Protein 2QBU (pdb70)

Solvent-accessible surface area: 20421 Å² total; per-residue (Å²): 224,106,6,71,0,10,0,0,1,0,0,6,12,44,53,64,4,1,1,52,73,0,12,93,24,0,134,82,6,36,0,0,1,1,25,52,17,88,93,55,227,71,14,59,9,5,48,14,0,70,91,17,21,108,126,27,250,107,62,37,101,73,17,52,24,66,21,37,151,42,151,129,177,107,78,37,87,68,57,17,59,66,4,1,160,57,0,11,53,27,0,107,115,38,91,44,0,0,4,4,9,54,3,2,0,1,11,35,13,50,0,0,73,0,5,92,56,0,84,127,65,66,22,165,21,72,5,0,2,3,0,4,31,0,1,0,3,0,5,48,24,21,49,10,4,0,6,43,87,45,3,0,1,0,0,3,91,11,22,88,49,0,78,115,3,5,188,14,0,29,0,0,0,0,17,74,4,32,158,41,10,155,99,0,68,132,21,0,108,92,12,132,69,60,69,64,16,4,6,1,9,34,8,24,47,164,92,61,82,64,93,187,26,29,26,103,66,30,41,156,39,6,10,1,8,1,57,44,230,115,0,71,0,15,0,0,1,0,1,5,11,41,51,78,3,1,1,51,62,0,6,73,23,0,123,83,6,46,0,0,0,1,25,51,14,64,114,59,228,79,16,62,8,12,56,18,0,91,92,12,23,107,108,33,252,107,58,30,122,75,14,55,13,55,27,35,175,120,31,81,208,99,84,73,94,60,58,12,50,50,0,3,144,65,0,2,51,20,0,114,113,37,97,52,0,0,4,6,6,57,4,2,0,1,11,30,17,53,0,3,72,0,11,112,56,0,83,129,89,59,16,138,21,76,4,0,1,3,0,4,29,0,0,3,2,0,7,56,27,28,62,13,5,0,22,47,76,39,4,0,0,0,0,5,114,14,35,91,57,0,95,134,3,5,166,8,0,33,0,0,0,0,19,36,4,52,169,14,9,175,136,0,50,100,26,0,95,94,14,135,72,59,64,74,15,10,0,1,2,34,9,31,51,166,88,55,60,70,75,212,21,17,59,4,75,57,38,144,35,4,8,0,4,2,59,48

InterPro domains:
  IPR000878 Tetrapyrrole methylase [PF00590] (4-213)
  IPR006364 Precorrin-2 C(20)-methyltransferase domain [TIGR01467] (3-227)
  IPR012382 Precorrin-2 C(20)-methyltransferase [PIRSF036427] (2-230)
  IPR012382 Precorrin-2 C(20)-methyltransferase [cd11645] (8-227)
  IPR014776 Tetrapyrrole methylase, subdomain 2 [G3DSA:3.30.950.10] (133-232)
  IPR014777 Tetrapyrrole methylase, subdomain 1 [G3DSA:3.40.1010.10] (1-132)
  IPR035996 Tetrapyrrole methylase superfamily [SSF53790] (1-215)

Foldseek 3Di:
DQAAEEEEECELQANVQHDPVSLVCLLDFQEEEFEDAPVDPGDSQCVSCVVSQVPHPDHHHYHYHHDHPDPDDCVVLVVLLVVLVVVSVCRVVVGYYYYYWYAFCVPPTPVVSSVVSNVVVPHHYYYDGGHHLVVLLCVVVVHDFDDDPFAEEEEAADDPCCLVCVVVGFKYKYAQQLPHVPVVVVSQVPDPDDKWKKKWASRPHPPIDIDTDRDHHRPRRMMMMMGD/DFAAEEEEECEAAANVQGDPVSLVCLLDFQEEEFEEEDPDPGDSQCVSCVVSQVVHPDHHHYHYQYDHPPDDPVVNLVSLVVSLVVQRVCRVVVTYYYYYFYAFCVPPTCVVSSVVSNVVVVHHYYYHTGHHLVVLLCVVVVHDFDDDPFAEEEEAADDPCCLVCVVVGFKYKYAQLLVHQVVVQVSVVVDPDDKWKWKWFSRNDPPIDIDGGRDDDSDRGMMMMMGD

Sequence (456 aa):
MHGKLIGVGVGPGDSELLTLRAVNVLRSVPVICAPRSSSERESIALSIVEDILTERRDGCRILDPVFPMTDDRDELESHWDSAARMVAAELEDGRDVAFITLGDPSIYSTFSYLQQRIEDMGFKTEMVPGVTSFTACAATAGRTLVEGDEILLVVPRVDDRFERVLRDVDACVIMKTSRHGRRAMEVVESDPRGKDVVSVANCSMDDEVVERGFASGGGYLATTLVRFMHGKLIGVGVGPGDSELLTLRAVNVLRSVPVICAPRSSSERESIALSIVEDILTERRDGCRILDPVFPMTDDRDELESHWDSAARMVAAELEDGRDVAFITLGDPSIYSTFSYLQQRIEDMGFKTEMVPGVTSFTACAATAGRTLVEGDEILLVVPRVDDRFERVLRDVDACVIMKTSRHGRRAMEVVESDPRGKDVVSVANCSMDDEVVERGFASGGGYLATTLVRF

CATH classification: 3.40.1010.10 (+1 more: 3.30.950.10)

Organism: Methanothermobacter thermautotrophicus (strain ATCC 29096 / DSM 1053 / JCM 10044 / NBRC 100330 / Delta H) (NCBI:txid187420)

Structure (mmCIF, N/CA/C/O backbone):
data_2QBU
#
_entry.id   2QBU
#
_cell.length_a   135.911
_cell.length_b   135.911
_cell.length_c   50.369
_cell.angle_alpha   90.00
_cell.angle_beta   90.00
_cell.angle_gamma   120.00
#
_symmetry.space_group_name_H-M   'P 62'
#
loop_
_entity.id
_entity.type
_entity.pdbx_description
1 polymer 'Precorrin-2 methyltransferase'
2 non-polymer S-ADENOSYL-L-HOMOCYSTEINE
3 water water
#
loop_
_atom_site.group_PDB
_atom_site.id
_atom_site.type_symbol
_atom_site.label_atom_id
_atom_site.label_alt_id
_atom_site.label_comp_id
_atom_site.label_asym_id
_atom_site.label_entity_id
_atom_site.label_seq_id
_atom_site.pdbx_PDB_ins_code
_atom_site.Cartn_x
_atom_site.Cartn_y
_atom_site.Cartn_z
_atom_site.occupancy
_atom_site.B_iso_or_equiv
_atom_site.auth_seq_id
_atom_site.auth_comp_id
_atom_site.auth_asym_id
_atom_site.auth_atom_id
_atom_site.pdbx_PDB_model_num
ATOM 1 N N . MET A 1 1 ? -22.946 41.873 30.493 1.00 41.64 1 MET A N 1
ATOM 2 C CA . MET A 1 1 ? -21.961 42.995 30.571 1.00 42.25 1 MET A CA 1
ATOM 3 C C . MET A 1 1 ? -20.980 43.020 29.398 1.00 40.19 1 MET A C 1
ATOM 4 O O . MET A 1 1 ? -20.823 44.062 28.783 1.00 40.19 1 MET A O 1
ATOM 9 N N . HIS A 1 2 ? -20.315 41.901 29.097 1.00 38.25 2 HIS A N 1
ATOM 10 C CA . HIS A 1 2 ? -19.598 41.806 27.822 1.00 36.80 2 HIS A CA 1
ATOM 11 C C . HIS A 1 2 ? -20.575 42.076 26.677 1.00 35.64 2 HIS A C 1
ATOM 12 O O . HIS A 1 2 ? -21.744 41.669 26.750 1.00 35.80 2 HIS A O 1
ATOM 19 N N . GLY A 1 3 ? -20.098 42.756 25.632 1.00 33.83 3 GLY A N 1
ATOM 20 C CA . GLY A 1 3 ? -20.902 43.007 24.425 1.00 31.69 3 GLY A CA 1
ATOM 21 C C . GLY A 1 3 ? -21.199 41.713 23.685 1.00 30.50 3 GLY A C 1
ATOM 22 O O . GLY A 1 3 ? -20.638 40.663 24.004 1.00 30.41 3 GLY A O 1
ATOM 23 N N . LYS A 1 4 ? -22.076 41.783 22.688 1.00 29.13 4 LYS A N 1
ATOM 24 C CA . LYS A 1 4 ? -22.361 40.628 21.849 1.00 28.28 4 LYS A CA 1
ATOM 25 C C . LYS A 1 4 ? -22.044 40.939 20.394 1.00 26.70 4 LYS A C 1
ATOM 26 O O . LYS A 1 4 ? -22.099 42.084 19.962 1.00 26.31 4 LYS A O 1
ATOM 32 N N . LEU A 1 5 ? -21.709 39.903 19.647 1.00 25.50 5 LEU A N 1
ATOM 33 C CA . LEU A 1 5 ? -21.453 40.048 18.225 1.00 24.85 5 LEU A CA 1
ATOM 34 C C . LEU A 1 5 ? -22.746 39.806 17.419 1.00 23.80 5 LEU A C 1
ATOM 35 O O . LEU A 1 5 ? -23.403 38.795 17.603 1.00 23.00 5 LEU A O 1
ATOM 40 N N . ILE A 1 6 ? -23.090 40.756 16.549 1.00 22.91 6 ILE A N 1
ATOM 41 C CA . ILE A 1 6 ? -24.299 40.667 15.736 1.00 22.07 6 ILE A CA 1
ATOM 42 C C . ILE A 1 6 ? -23.931 40.713 14.277 1.00 21.38 6 ILE A C 1
ATOM 43 O O . ILE A 1 6 ? -23.446 41.728 13.798 1.00 21.19 6 ILE A O 1
ATOM 48 N N . GLY A 1 7 ? -24.194 39.612 13.582 1.00 20.68 7 GLY A N 1
ATOM 49 C CA . GLY A 1 7 ? -24.052 39.531 12.134 1.00 21.22 7 GLY A CA 1
ATOM 50 C C . GLY A 1 7 ? -25.246 40.123 11.424 1.00 21.01 7 GLY A C 1
ATOM 51 O O . GLY A 1 7 ? -26.350 39.581 11.481 1.00 21.58 7 GLY A O 1
ATOM 52 N N . VAL A 1 8 ? -25.011 41.237 10.744 1.00 20.48 8 VAL A N 1
ATOM 53 C CA . VAL A 1 8 ? -26.088 42.028 10.133 1.00 19.82 8 VAL A CA 1
ATOM 54 C C . VAL A 1 8 ? -26.032 41.970 8.612 1.00 19.65 8 VAL A C 1
ATOM 55 O O . VAL A 1 8 ? -25.126 42.526 7.973 1.00 19.46 8 VAL A O 1
ATOM 59 N N . GLY A 1 9 ? -27.012 41.293 8.032 1.00 18.75 9 GLY A N 1
ATOM 60 C CA . GLY A 1 9 ? -27.250 41.401 6.594 1.00 18.55 9 GLY A CA 1
ATOM 61 C C . GLY A 1 9 ? -27.693 42.794 6.190 1.00 18.97 9 GLY A C 1
ATOM 62 O O . GLY A 1 9 ? -28.650 43.349 6.771 1.00 19.10 9 GLY A O 1
ATOM 63 N N . VAL A 1 10 ? -27.007 43.361 5.193 1.00 19.21 10 VAL A N 1
ATOM 64 C CA . VAL A 1 10 ? -27.333 44.694 4.692 1.00 19.59 10 VAL A CA 1
ATOM 65 C C . VAL A 1 10 ? -28.007 44.704 3.314 1.00 20.07 10 VAL A C 1
ATOM 66 O O . VAL A 1 10 ? -28.303 45.773 2.789 1.00 21.04 10 VAL A O 1
ATOM 70 N N . GLY A 1 11 ? -28.291 43.531 2.751 1.00 20.10 11 GLY A N 1
ATOM 71 C CA . GLY A 1 11 ? -28.894 43.457 1.424 1.00 20.70 11 GLY A CA 1
ATOM 72 C C . GLY A 1 11 ? -27.880 43.650 0.291 1.00 20.83 11 GLY A C 1
ATOM 73 O O . GLY A 1 11 ? -26.693 43.824 0.547 1.00 20.53 11 GLY A O 1
ATOM 74 N N . PRO A 1 12 ? -28.353 43.594 -0.968 1.00 21.58 12 PRO A N 1
ATOM 75 C CA . PRO A 1 12 ? -27.499 43.543 -2.168 1.00 22.13 12 PRO A CA 1
ATOM 76 C C . PRO A 1 12 ? -26.863 44.864 -2.641 1.00 22.56 12 PRO A C 1
ATOM 77 O O . PRO A 1 12 ? -26.032 44.822 -3.556 1.00 23.05 12 PRO A O 1
ATOM 81 N N . GLY A 1 13 ? -27.234 46.009 -2.058 1.00 23.27 13 GLY A N 1
ATOM 82 C CA . GLY A 1 13 ? -26.702 47.311 -2.528 1.00 23.38 13 GLY A CA 1
ATOM 83 C C . GLY A 1 13 ? -27.543 48.517 -2.130 1.00 24.18 13 GLY A C 1
ATOM 84 O O . GLY A 1 13 ? -27.068 49.424 -1.440 1.00 24.28 13 GLY A O 1
ATOM 85 N N . ASP A 1 14 ? -28.812 48.493 -2.540 1.00 24.43 14 ASP A N 1
ATOM 86 C CA . ASP A 1 14 ? -29.779 49.544 -2.252 1.00 24.39 14 ASP A CA 1
ATOM 87 C C . ASP A 1 14 ? -30.042 49.635 -0.746 1.00 24.26 14 ASP A C 1
ATOM 88 O O . ASP A 1 14 ? -30.467 48.666 -0.109 1.00 23.00 14 ASP A O 1
ATOM 93 N N . SER A 1 15 ? -29.816 50.821 -0.183 1.00 24.03 15 SER A N 1
ATOM 94 C CA . SER A 1 15 ? -30.080 51.079 1.236 1.00 24.81 15 SER A CA 1
ATOM 95 C C . SER A 1 15 ? -31.545 50.823 1.627 1.00 24.43 15 SER A C 1
ATOM 96 O O . SER A 1 15 ? -31.847 50.556 2.794 1.00 24.92 15 SER A O 1
ATOM 99 N N . GLU A 1 16 ? -32.444 50.902 0.643 1.00 24.78 16 GLU A N 1
ATOM 100 C CA . GLU A 1 16 ? -33.872 50.645 0.835 1.00 25.15 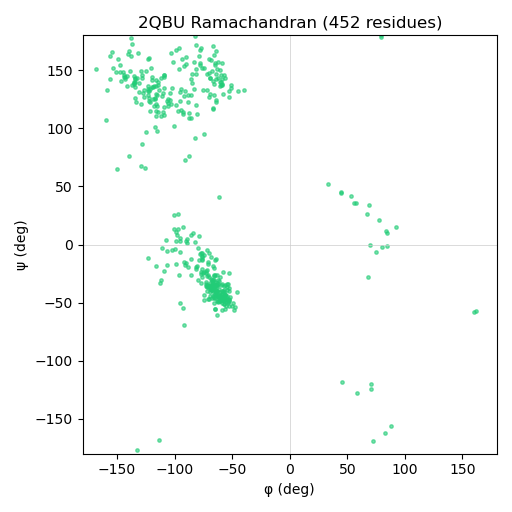16 GLU A CA 1
ATOM 101 C C . GLU A 1 16 ? -34.180 49.156 0.955 1.00 24.01 16 GLU A C 1
ATOM 102 O O . GLU A 1 16 ? -35.294 48.768 1.322 1.00 23.13 16 GLU A O 1
ATOM 108 N N . LEU A 1 17 ? -33.197 48.327 0.610 1.00 22.86 17 LEU A N 1
ATOM 109 C CA . LEU A 1 17 ? -33.321 46.892 0.806 1.00 22.28 17 LEU A CA 1
ATOM 110 C C . LEU A 1 17 ? -32.838 46.396 2.182 1.00 21.41 17 LEU A C 1
ATOM 111 O O . LEU A 1 17 ? -32.874 45.205 2.459 1.00 20.99 17 LEU A O 1
ATOM 116 N N . LEU A 1 18 ? -32.399 47.321 3.034 1.00 21.45 18 LEU A N 1
ATOM 117 C CA . LEU A 1 18 ? -32.230 47.044 4.456 1.00 21.82 18 LEU A CA 1
ATOM 118 C C . LEU A 1 18 ? -33.587 46.739 5.093 1.00 21.89 18 LEU A C 1
ATOM 119 O O . LEU A 1 18 ? -34.623 47.289 4.669 1.00 21.49 18 LEU A O 1
ATOM 124 N N . THR A 1 19 ? -33.569 45.850 6.082 1.00 21.59 19 THR A N 1
ATOM 125 C CA . THR A 1 19 ? -34.708 45.643 6.964 1.00 21.82 19 THR A CA 1
ATOM 126 C C . THR A 1 19 ? -34.751 46.763 7.995 1.00 22.60 19 THR A C 1
ATOM 127 O O . THR A 1 19 ? -33.730 47.355 8.309 1.00 22.16 19 THR A O 1
ATOM 131 N N . LEU A 1 20 ? -35.935 47.045 8.529 1.00 23.19 20 LEU A N 1
ATOM 132 C CA . LEU A 1 20 ? -36.075 47.946 9.652 1.00 23.86 20 LEU A CA 1
ATOM 133 C C . LEU A 1 20 ? -35.194 47.525 10.830 1.00 24.39 20 LEU A C 1
ATOM 134 O O . LEU A 1 20 ? -34.593 48.378 11.503 1.00 24.18 20 LEU A O 1
ATOM 139 N N . ARG A 1 21 ? -35.103 46.212 11.061 1.00 24.51 21 ARG A N 1
ATOM 140 C CA . ARG A 1 21 ? -34.299 45.674 12.155 1.00 24.82 21 ARG A CA 1
ATOM 141 C C . ARG A 1 21 ? -32.795 45.953 12.003 1.00 25.32 21 ARG A C 1
ATOM 142 O O . ARG A 1 21 ? -32.109 46.313 12.987 1.00 25.97 21 ARG A O 1
ATOM 150 N N . ALA A 1 22 ? -32.287 45.790 10.788 1.00 24.87 22 ALA A N 1
ATOM 151 C CA . ALA A 1 22 ? -30.878 46.091 10.514 1.00 25.63 22 ALA A CA 1
ATOM 152 C C . ALA A 1 22 ? -30.578 47.577 10.762 1.00 25.85 22 ALA A C 1
ATOM 153 O O . ALA A 1 22 ? -29.571 47.895 11.385 1.00 26.83 22 ALA A O 1
ATOM 155 N N . VAL A 1 23 ? -31.451 48.463 10.268 1.00 25.91 23 VAL A N 1
ATOM 156 C CA . VAL A 1 23 ? -31.401 49.898 10.529 1.00 26.77 23 VAL A CA 1
ATOM 157 C C . VAL A 1 23 ? -31.276 50.172 12.021 1.00 27.67 23 VAL A C 1
ATOM 158 O O . VAL A 1 23 ? -30.355 50.884 12.460 1.00 27.91 23 VAL A O 1
ATOM 162 N N . ASN A 1 24 ? -32.191 49.581 12.793 1.00 28.57 24 ASN A N 1
ATOM 163 C CA . ASN A 1 24 ? -32.229 49.748 14.236 1.00 29.59 24 ASN A CA 1
ATOM 164 C C . ASN A 1 24 ? -30.915 49.362 14.915 1.00 29.33 24 ASN A C 1
ATOM 165 O O . ASN A 1 24 ? -30.400 50.108 15.761 1.00 29.46 24 ASN A O 1
ATOM 170 N N . VAL A 1 25 ? -30.387 48.194 14.554 1.00 28.86 25 VAL A N 1
ATOM 171 C CA . VAL A 1 25 ? -29.100 47.740 15.080 1.00 28.83 25 VAL A CA 1
ATOM 172 C C . VAL A 1 25 ? -28.003 48.743 14.674 1.00 28.85 25 VAL A C 1
ATOM 173 O O . VAL A 1 25 ? -27.256 49.201 15.517 1.00 28.28 25 VAL A O 1
ATOM 177 N N . LEU A 1 26 ? -27.965 49.109 13.397 1.00 29.36 26 LEU A N 1
ATOM 178 C CA . LEU A 1 26 ? -26.906 49.975 12.860 1.00 30.18 26 LEU A CA 1
ATOM 179 C C . LEU A 1 26 ? -26.923 51.393 13.421 1.00 30.75 26 LEU A C 1
ATOM 180 O O . LEU A 1 26 ? -25.892 52.055 13.461 1.00 30.55 26 LEU A O 1
ATOM 185 N N . ARG A 1 27 ? -28.103 51.852 13.837 1.00 31.67 27 ARG A N 1
ATOM 186 C CA . ARG A 1 27 ? -28.239 53.151 14.481 1.00 32.39 27 ARG A CA 1
ATOM 187 C C . ARG A 1 27 ? -27.779 53.142 15.934 1.00 32.07 27 ARG A C 1
ATOM 188 O O . ARG A 1 27 ? -27.436 54.181 16.452 1.00 32.60 27 ARG A O 1
ATOM 196 N N . SER A 1 28 ? -27.771 51.987 16.597 1.00 31.89 28 SER A N 1
ATOM 197 C CA . SER A 1 28 ? -27.499 51.979 18.043 1.00 32.31 28 SER A CA 1
ATOM 198 C C . SER A 1 28 ? -26.234 51.266 18.538 1.00 31.88 28 SER A C 1
ATOM 199 O O . SER A 1 28 ? -25.813 51.512 19.667 1.00 32.16 28 SER A O 1
ATOM 202 N N . VAL A 1 29 ? -25.640 50.388 17.722 1.00 30.95 29 VAL A N 1
ATOM 203 C CA . VAL A 1 29 ? -24.390 49.727 18.110 1.00 30.24 29 VAL A CA 1
ATOM 204 C C . VAL A 1 29 ? -23.239 50.720 18.229 1.00 29.23 29 VAL A C 1
ATOM 205 O O . VAL A 1 29 ? -23.087 51.610 17.386 1.00 29.52 29 VAL A O 1
ATOM 209 N N . PRO A 1 30 ? -22.413 50.563 19.269 1.00 28.87 30 PRO A N 1
ATOM 210 C CA . PRO A 1 30 ? -21.229 51.439 19.368 1.00 28.68 30 PRO A CA 1
ATOM 211 C C . PRO A 1 30 ? -20.095 51.085 18.399 1.00 28.32 30 PRO A C 1
ATOM 212 O O . PRO A 1 30 ? -19.295 51.957 18.058 1.00 28.72 30 PRO A O 1
ATOM 216 N N . VAL A 1 31 ? -20.032 49.829 17.955 1.00 28.34 31 VAL A N 1
ATOM 217 C CA . VAL A 1 31 ? -18.972 49.376 17.051 1.00 27.60 31 VAL A CA 1
ATOM 218 C C . VAL A 1 31 ? -19.508 48.607 15.831 1.00 27.83 31 VAL A C 1
ATOM 219 O O . VAL A 1 31 ? -20.334 47.695 15.949 1.00 27.27 31 VAL A O 1
ATOM 223 N N . ILE A 1 32 ? -19.026 48.997 14.655 1.00 27.81 32 ILE A N 1
ATOM 224 C CA . ILE A 1 32 ? -19.279 48.262 13.432 1.00 27.84 32 ILE A CA 1
ATOM 225 C C . ILE A 1 32 ? -17.999 47.599 12.905 1.00 27.76 32 ILE A C 1
ATOM 226 O O . ILE A 1 32 ? -16.961 48.248 12.795 1.00 28.03 32 ILE A O 1
ATOM 231 N N . CYS A 1 33 ? -18.075 46.297 12.635 1.00 27.39 33 CYS A N 1
ATOM 232 C CA . CYS A 1 33 ? -16.973 45.567 12.007 1.00 27.15 33 CYS A CA 1
ATOM 233 C C . CYS A 1 33 ? -17.211 45.410 10.509 1.00 27.23 33 CYS A C 1
ATOM 234 O O . CYS A 1 33 ? -18.211 44.810 10.079 1.00 26.72 33 CYS A O 1
ATOM 237 N N . ALA A 1 34 ? -16.286 45.954 9.716 1.00 26.79 34 ALA A N 1
ATOM 238 C CA . ALA A 1 34 ? -16.444 46.001 8.272 1.00 26.99 34 ALA A CA 1
ATOM 239 C C . ALA A 1 34 ? -15.121 45.694 7.560 1.00 27.33 34 ALA A C 1
ATOM 240 O O . ALA A 1 34 ? -14.496 46.606 7.002 1.00 27.66 34 ALA A O 1
ATOM 242 N N . PRO A 1 35 ? -14.724 44.407 7.521 1.00 27.58 35 PRO A N 1
ATOM 243 C CA . PRO A 1 35 ? -13.423 44.034 6.943 1.00 27.89 35 PRO A CA 1
ATOM 244 C C . PRO A 1 35 ? -13.336 44.396 5.469 1.00 28.31 35 PRO A C 1
ATOM 245 O O . PRO A 1 35 ? -14.359 44.528 4.792 1.00 27.55 35 PRO A O 1
ATOM 249 N N . ARG A 1 36 ? -12.112 44.557 4.976 1.00 29.68 36 ARG A N 1
ATOM 250 C CA . ARG A 1 36 ? -11.878 45.096 3.625 1.00 30.66 36 ARG A CA 1
ATOM 251 C C . ARG A 1 36 ? -10.545 44.617 3.084 1.00 31.12 36 ARG A C 1
ATOM 252 O O . ARG A 1 36 ? -9.721 44.098 3.839 1.00 30.51 36 ARG A O 1
ATOM 260 N N . SER A 1 37 ? -10.336 44.775 1.780 1.00 32.36 37 SER A N 1
ATOM 261 C CA . SER A 1 37 ? -8.984 44.682 1.239 1.00 33.86 37 SER A CA 1
ATOM 262 C C . SER A 1 37 ? -8.355 46.068 1.253 1.00 34.60 37 SER A C 1
ATOM 263 O O . SER A 1 37 ? -9.064 47.075 1.351 1.00 34.41 37 SER A O 1
ATOM 266 N N . SER A 1 38 ? -7.022 46.110 1.159 1.00 35.78 38 SER A N 1
ATOM 267 C CA . SER A 1 38 ? -6.253 47.360 1.141 1.00 35.98 38 SER A CA 1
ATOM 268 C C . SER A 1 38 ? -6.532 48.208 -0.100 1.00 36.83 38 SER A C 1
ATOM 269 O O . SER A 1 38 ? -6.290 49.419 -0.099 1.00 37.36 38 SER A O 1
ATOM 272 N N . SER A 1 39 ? -7.049 47.584 -1.156 1.00 37.11 39 SER A N 1
ATOM 273 C CA . SER A 1 39 ? -7.360 48.313 -2.375 1.00 37.48 39 SER A CA 1
ATOM 274 C C . SER A 1 39 ? -8.689 49.073 -2.275 1.00 37.40 39 SER A C 1
ATOM 275 O O . SER A 1 39 ? -9.067 49.791 -3.209 1.00 37.28 39 SER A O 1
ATOM 278 N N . GLU A 1 40 ? -9.388 48.909 -1.144 1.00 37.21 40 GLU A N 1
ATOM 279 C CA . GLU A 1 40 ? -10.664 49.601 -0.875 1.00 37.38 40 GLU A CA 1
ATOM 280 C C . GLU A 1 40 ? -10.544 50.534 0.322 1.00 36.35 40 GLU A C 1
ATOM 281 O O . GLU A 1 40 ? -9.971 50.165 1.352 1.00 36.54 40 GLU A O 1
ATOM 287 N N . ARG A 1 41 ? -11.095 51.735 0.193 1.00 35.88 41 ARG A N 1
ATOM 288 C CA . ARG A 1 41 ? -11.261 52.620 1.346 1.00 36.11 41 ARG A CA 1
ATOM 289 C C . ARG A 1 41 ? -12.304 52.050 2.329 1.00 34.83 41 ARG A C 1
ATOM 290 O O . ARG A 1 41 ? -12.146 52.154 3.545 1.00 34.44 41 ARG A O 1
ATOM 298 N N . GLU A 1 42 ? -13.362 51.459 1.770 1.00 33.79 42 GLU A N 1
ATOM 299 C CA . GLU A 1 42 ? -14.440 50.818 2.522 1.00 33.32 42 GLU A CA 1
ATOM 300 C C . GLU A 1 42 ? -14.937 49.611 1.752 1.00 31.64 42 GLU A C 1
ATOM 301 O O . GLU A 1 42 ? -14.929 49.603 0.513 1.00 31.29 42 GLU A O 1
ATOM 307 N N . SER A 1 43 ? -15.391 48.600 2.482 1.00 29.94 43 SER A N 1
ATOM 308 C CA . SER A 1 43 ? -16.021 47.446 1.872 1.00 28.78 43 SER A CA 1
ATOM 309 C C . SER A 1 43 ? -17.309 47.891 1.190 1.00 28.27 43 SER A C 1
ATOM 310 O O . SER A 1 43 ? -17.785 49.010 1.410 1.00 27.83 43 SER A O 1
ATOM 313 N N . ILE A 1 44 ? -17.867 47.021 0.358 1.00 28.20 44 ILE A N 1
ATOM 314 C CA . ILE A 1 44 ? -19.163 47.289 -0.241 1.00 28.38 44 ILE A CA 1
ATOM 315 C C . ILE A 1 44 ? -20.253 47.315 0.842 1.00 27.25 44 ILE A C 1
ATOM 316 O O . ILE A 1 44 ? -21.154 48.131 0.781 1.00 27.01 44 ILE A O 1
ATOM 321 N N . ALA A 1 45 ? -20.148 46.454 1.858 1.00 26.72 45 ALA A N 1
ATOM 322 C CA . ALA A 1 45 ? -21.139 46.456 2.948 1.00 25.83 45 ALA A CA 1
ATOM 323 C C . ALA A 1 45 ? -21.177 47.808 3.690 1.00 25.50 45 ALA A C 1
ATOM 324 O O . ALA A 1 45 ? -22.264 48.314 3.997 1.00 24.42 45 ALA A O 1
ATOM 326 N N . LEU A 1 46 ? -19.996 48.400 3.934 1.00 25.29 46 LEU A N 1
ATOM 327 C CA . LEU A 1 46 ? -19.903 49.663 4.659 1.00 24.93 46 LEU A CA 1
ATOM 328 C C . LEU A 1 46 ? -20.444 50.826 3.828 1.00 25.56 46 LEU A C 1
ATOM 329 O O . LEU A 1 46 ? -21.103 51.704 4.358 1.00 25.62 46 LEU A O 1
ATOM 334 N N . SER A 1 47 ? -20.205 50.817 2.522 1.00 26.64 47 SER A N 1
ATOM 335 C CA . SER A 1 47 ? -20.749 51.883 1.677 1.00 28.58 47 SER A CA 1
ATOM 336 C C . SER A 1 47 ? -22.287 51.832 1.553 1.00 28.48 47 SER A C 1
ATOM 337 O O . SER A 1 47 ? -22.931 52.864 1.383 1.00 28.58 47 SER A O 1
ATOM 340 N N . ILE A 1 48 ? -22.864 50.634 1.644 1.00 28.27 48 ILE A N 1
ATOM 341 C CA . ILE A 1 48 ? -24.323 50.462 1.655 1.00 28.32 48 ILE A CA 1
ATOM 342 C C . ILE A 1 48 ? -24.946 51.203 2.842 1.00 28.98 48 ILE A C 1
ATOM 343 O O . ILE A 1 48 ? -26.018 51.793 2.747 1.00 28.40 48 ILE A O 1
ATOM 348 N N . VAL A 1 49 ? -24.205 51.204 3.941 1.00 30.15 49 VAL A N 1
ATOM 349 C CA . VAL A 1 49 ? -24.696 51.519 5.264 1.00 31.39 49 VAL A CA 1
ATOM 350 C C . VAL A 1 49 ? -24.217 52.908 5.746 1.00 33.31 49 VAL A C 1
ATOM 351 O O . VAL A 1 49 ? -24.654 53.401 6.796 1.00 32.45 49 VAL A O 1
ATOM 355 N N . GLU A 1 50 ? -23.354 53.551 4.949 1.00 35.18 50 GLU A N 1
ATOM 356 C CA . GLU A 1 50 ? -22.679 54.793 5.368 1.00 37.98 50 GLU A CA 1
ATOM 357 C C . GLU A 1 50 ? -23.603 55.961 5.737 1.00 38.18 50 GLU A C 1
ATOM 358 O O . GLU A 1 50 ? -23.333 56.673 6.706 1.00 38.57 50 GLU A O 1
ATOM 364 N N . ASP A 1 51 ? -24.681 56.140 4.979 1.00 39.12 51 ASP A N 1
ATOM 365 C CA . ASP A 1 51 ? -25.642 57.203 5.246 1.00 40.52 51 ASP A CA 1
ATOM 366 C C . ASP A 1 51 ? -26.401 57.006 6.555 1.00 40.79 51 ASP A C 1
ATOM 367 O O . ASP A 1 51 ? -26.712 57.981 7.229 1.00 41.51 51 ASP A O 1
ATOM 372 N N . ILE A 1 52 ? -26.704 55.761 6.925 1.00 41.31 52 ILE A N 1
ATOM 373 C CA . ILE A 1 52 ? -27.221 55.484 8.278 1.00 41.50 52 ILE A CA 1
ATOM 374 C C . ILE A 1 52 ? -26.195 55.907 9.337 1.00 41.85 52 ILE A C 1
ATOM 375 O O . ILE A 1 52 ? -26.549 56.532 10.351 1.00 41.73 52 ILE A O 1
ATOM 380 N N . LEU A 1 53 ? -24.931 55.556 9.100 1.00 42.02 53 LEU A N 1
ATOM 381 C CA . LEU A 1 53 ? -23.867 55.833 10.061 1.00 42.95 53 LEU A CA 1
ATOM 382 C C . LEU A 1 53 ? -23.549 57.316 10.196 1.00 43.60 53 LEU A C 1
ATOM 383 O O . LEU A 1 53 ? -23.398 57.809 11.308 1.00 44.06 53 LEU A O 1
ATOM 388 N N . THR A 1 54 ? -23.455 58.031 9.077 1.00 45.11 54 THR A N 1
ATOM 389 C CA . THR A 1 54 ? -23.179 59.474 9.147 1.00 46.39 54 THR A CA 1
ATOM 390 C C . THR A 1 54 ? -24.319 60.236 9.827 1.00 47.29 54 THR A C 1
ATOM 391 O O . THR A 1 54 ? -24.078 61.187 10.576 1.00 47.70 54 THR A O 1
ATOM 395 N N . GLU A 1 55 ? -25.547 59.784 9.588 1.00 48.48 55 GLU A N 1
ATOM 396 C CA . GLU A 1 55 ? -26.747 60.431 10.124 1.00 49.35 55 GLU A CA 1
ATOM 397 C C . GLU A 1 55 ? -27.024 60.174 11.612 1.00 49.73 55 GLU A C 1
ATOM 398 O O . GLU A 1 55 ? -27.886 60.832 12.193 1.00 50.09 55 GLU A O 1
ATOM 404 N N . ARG A 1 56 ? -26.304 59.230 12.222 1.00 50.12 56 ARG A N 1
ATOM 405 C CA . ARG A 1 56 ? -26.365 59.006 13.673 1.00 50.60 56 ARG A CA 1
ATOM 406 C C . ARG A 1 56 ? -25.939 60.255 14.447 1.00 51.49 56 ARG A C 1
ATOM 407 O O . ARG A 1 56 ? -24.914 60.872 14.120 1.00 51.40 56 ARG A O 1
ATOM 415 N N . ARG A 1 57 ? -26.689 60.586 15.498 1.00 52.42 57 ARG A N 1
ATOM 416 C CA . ARG A 1 57 ? -26.286 61.639 16.429 1.00 53.67 57 ARG A CA 1
ATOM 417 C C . ARG A 1 57 ? -25.162 61.099 17.305 1.00 53.48 57 ARG A C 1
ATOM 418 O O . ARG A 1 57 ? -24.127 61.754 17.488 1.00 53.82 57 ARG A O 1
ATOM 426 N N . ASP A 1 58 ? -25.393 59.898 17.835 1.00 53.38 58 ASP A N 1
ATOM 427 C CA . ASP A 1 58 ? -24.459 59.163 18.692 1.00 53.18 58 ASP A CA 1
ATOM 428 C C . ASP A 1 58 ? -23.422 58.456 17.811 1.00 52.21 58 ASP A C 1
ATOM 429 O O . ASP A 1 58 ? -23.775 57.634 16.958 1.00 52.06 58 ASP A O 1
ATOM 434 N N . GLY A 1 59 ? -22.148 58.789 18.017 1.00 50.85 59 GLY A N 1
ATOM 435 C CA . GLY A 1 59 ? -21.050 58.306 17.170 1.00 49.09 59 GLY A CA 1
ATOM 436 C C . GLY A 1 59 ? -20.773 56.811 17.191 1.00 47.80 59 GLY A C 1
ATOM 437 O O . GLY A 1 59 ? -21.093 56.111 18.165 1.00 47.92 59 GLY A O 1
ATOM 438 N N . CYS A 1 60 ? -20.155 56.338 16.109 1.00 46.66 60 CYS A N 1
ATOM 439 C CA . CYS A 1 60 ? -19.888 54.919 15.882 1.00 45.07 60 CYS A CA 1
ATOM 440 C C . CYS A 1 60 ? -18.402 54.659 15.582 1.00 43.46 60 CYS A C 1
ATOM 441 O O . CYS A 1 60 ? -17.800 55.358 14.775 1.00 42.88 60 CYS A O 1
ATOM 444 N N . ARG A 1 61 ? -17.827 53.656 16.236 1.00 41.79 61 ARG A N 1
ATOM 445 C CA . ARG A 1 61 ? -16.447 53.240 15.974 1.00 40.98 61 ARG A CA 1
ATOM 446 C C . ARG A 1 61 ? -16.437 52.159 14.892 1.00 39.45 61 ARG A C 1
ATOM 447 O O . ARG A 1 61 ? -17.197 51.191 14.965 1.00 38.70 61 ARG A O 1
ATOM 455 N N . ILE A 1 62 ? -15.572 52.327 13.895 1.00 37.78 62 ILE A N 1
ATOM 456 C CA . ILE A 1 62 ? -15.442 51.338 12.839 1.00 36.45 62 ILE A CA 1
ATOM 457 C C . ILE A 1 62 ? -14.164 50.506 12.945 1.00 35.59 62 ILE A C 1
ATOM 458 O O . ILE A 1 62 ? -13.056 51.048 12.937 1.00 34.91 62 ILE A O 1
ATOM 463 N N . LEU A 1 63 ? -14.330 49.187 13.050 1.00 34.34 63 LEU A N 1
ATOM 464 C CA . LEU A 1 63 ? -13.214 48.263 12.864 1.00 33.73 63 LEU A CA 1
ATOM 465 C C . LEU A 1 63 ? -13.215 47.800 11.416 1.00 33.17 63 LEU A C 1
ATOM 466 O O . LEU A 1 63 ? -14.168 47.145 10.972 1.00 32.67 63 LEU A O 1
ATOM 471 N N . ASP A 1 64 ? -12.162 48.136 10.672 1.00 32.82 64 ASP A N 1
ATOM 472 C CA . ASP A 1 64 ? -12.052 47.690 9.274 1.00 32.57 64 ASP A CA 1
ATOM 473 C C . ASP A 1 64 ? -10.733 46.946 8.997 1.00 32.68 64 ASP A C 1
ATOM 474 O O . ASP A 1 64 ? -9.904 47.410 8.217 1.00 32.34 64 ASP A O 1
ATOM 479 N N . PRO A 1 65 ? -10.550 45.768 9.613 1.00 33.06 65 PRO A N 1
ATOM 480 C CA . PRO A 1 65 ? -9.300 45.047 9.396 1.00 33.36 65 PRO A CA 1
ATOM 481 C C . PRO A 1 65 ? -9.091 44.737 7.913 1.00 33.51 65 PRO A C 1
ATOM 482 O O . PRO A 1 65 ? -10.060 44.470 7.194 1.00 33.23 65 PRO A O 1
ATOM 486 N N . VAL A 1 66 ? -7.842 44.826 7.465 1.00 33.57 66 VAL A N 1
ATOM 487 C CA . VAL A 1 66 ? -7.476 44.501 6.095 1.00 33.56 66 VAL A CA 1
ATOM 488 C C . VAL A 1 66 ? -7.159 43.018 6.005 1.00 33.60 66 VAL A C 1
ATOM 489 O O . VAL A 1 66 ? -6.371 42.486 6.801 1.00 33.92 66 VAL A O 1
ATOM 493 N N . PHE A 1 67 ? -7.795 42.350 5.049 1.00 33.49 67 PHE A N 1
ATOM 494 C CA . PHE A 1 67 ? -7.461 40.981 4.727 1.00 33.71 67 PHE A CA 1
ATOM 495 C C . PHE A 1 67 ? -6.772 40.981 3.364 1.00 34.59 67 PHE A C 1
ATOM 496 O O . PHE A 1 67 ? -7.137 41.784 2.496 1.00 33.97 67 PHE A O 1
ATOM 504 N N . PRO A 1 68 ? -5.772 40.092 3.187 1.00 35.23 68 PRO A N 1
ATOM 505 C CA . PRO A 1 68 ? -5.079 39.912 1.914 1.00 36.72 68 PRO A CA 1
ATOM 506 C C . PRO A 1 68 ? -6.095 39.513 0.867 1.00 38.02 68 PRO A C 1
ATOM 507 O O . PRO A 1 68 ? -6.999 38.726 1.160 1.00 37.78 68 PRO A O 1
ATOM 511 N N . MET A 1 69 ? -5.975 40.079 -0.326 1.00 39.54 69 MET A N 1
ATOM 512 C CA . MET A 1 69 ? -6.810 39.641 -1.416 1.00 42.11 69 MET A CA 1
ATOM 513 C C . MET A 1 69 ? -6.315 38.290 -1.905 1.00 42.83 69 MET A C 1
ATOM 514 O O . MET A 1 69 ? -5.354 38.182 -2.695 1.00 42.70 69 MET A O 1
ATOM 519 N N . THR A 1 70 ? -6.964 37.263 -1.365 1.00 43.82 70 THR A N 1
ATOM 520 C CA . THR A 1 70 ? -6.757 35.876 -1.747 1.00 44.98 70 THR A CA 1
ATOM 521 C C . THR A 1 70 ? -8.004 35.092 -1.314 1.00 45.88 70 THR A C 1
ATOM 522 O O . THR A 1 70 ? -8.528 35.286 -0.214 1.00 45.56 70 THR A O 1
ATOM 526 N N . ASP A 1 71 ? -8.520 34.263 -2.215 1.00 47.24 71 ASP A N 1
ATOM 527 C CA . ASP A 1 71 ? -9.615 33.356 -1.876 1.00 48.19 71 ASP A CA 1
ATOM 528 C C . ASP A 1 71 ? -9.000 32.068 -1.391 1.00 48.87 71 ASP A C 1
ATOM 529 O O . ASP A 1 71 ? -9.672 31.250 -0.765 1.00 48.86 71 ASP A O 1
ATOM 534 N N . ASP A 1 72 ? -7.708 31.912 -1.682 1.00 49.97 72 ASP A N 1
ATOM 535 C CA . ASP A 1 72 ? -7.072 30.604 -1.764 1.00 50.96 72 ASP A CA 1
ATOM 536 C C . ASP A 1 72 ? -6.447 30.110 -0.479 1.00 50.77 72 ASP A C 1
ATOM 537 O O . ASP A 1 72 ? -6.923 29.132 0.113 1.00 51.23 72 ASP A O 1
ATOM 542 N N . ARG A 1 73 ? -5.359 30.757 -0.074 1.00 50.68 73 ARG A N 1
ATOM 543 C CA . ARG A 1 73 ? -4.516 30.207 0.973 1.00 50.78 73 ARG A CA 1
ATOM 544 C C . ARG A 1 73 ? -5.187 30.389 2.323 1.00 50.49 73 ARG A C 1
ATOM 545 O O . ARG A 1 73 ? -5.698 31.478 2.627 1.00 50.33 73 ARG A O 1
ATOM 553 N N . ASP A 1 74 ? -5.214 29.318 3.117 1.00 49.93 74 ASP A N 1
ATOM 554 C CA . ASP A 1 74 ? -5.525 29.456 4.530 1.00 49.19 74 ASP A CA 1
ATOM 555 C C . ASP A 1 74 ? -4.470 30.352 5.185 1.00 48.13 74 ASP A C 1
ATOM 556 O O . ASP A 1 74 ? -3.979 30.092 6.284 1.00 47.88 74 ASP A O 1
ATOM 561 N N . GLU A 1 75 ? -4.123 31.402 4.433 1.00 46.79 75 GLU A N 1
ATOM 562 C CA . GLU A 1 75 ? -3.491 32.622 4.924 1.00 45.53 75 GLU A CA 1
ATOM 563 C C . GLU A 1 75 ? -4.609 33.428 5.586 1.00 44.08 75 GLU A C 1
ATOM 564 O O . GLU A 1 75 ? -4.363 34.239 6.481 1.00 43.84 75 GLU A O 1
ATOM 570 N N . LEU A 1 76 ? -5.842 33.181 5.139 1.00 42.11 76 LEU A N 1
ATOM 571 C CA . LEU A 1 76 ? -7.022 33.866 5.652 1.00 41.05 76 LEU A CA 1
ATOM 572 C C . LEU A 1 76 ? -7.312 33.556 7.114 1.00 39.99 76 LEU A C 1
ATOM 573 O O . LEU A 1 76 ? -7.777 34.425 7.843 1.00 39.50 76 LEU A O 1
ATOM 578 N N . GLU A 1 77 ? -7.033 32.327 7.541 1.00 39.23 77 GLU A N 1
ATOM 579 C CA . GLU A 1 77 ? -7.392 31.908 8.892 1.00 39.19 77 GLU A CA 1
ATOM 580 C C . GLU A 1 77 ? -6.601 32.621 9.993 1.00 38.04 77 GLU A C 1
ATOM 581 O O . GLU A 1 77 ? -7.176 32.975 11.021 1.00 38.45 77 GLU A O 1
ATOM 587 N N . SER A 1 78 ? -5.305 32.850 9.782 1.00 36.69 78 SER A N 1
ATOM 588 C CA . SER A 1 78 ? -4.521 33.638 10.735 1.00 35.62 78 SER A CA 1
ATOM 589 C C . SER A 1 78 ? -5.048 35.076 10.791 1.00 34.36 78 SER A C 1
ATOM 590 O O . SER A 1 78 ? -5.086 35.678 11.854 1.00 34.38 78 SER A O 1
ATOM 593 N N . HIS A 1 79 ? -5.499 35.598 9.655 1.00 33.13 79 HIS A N 1
ATOM 594 C CA . HIS A 1 79 ? -6.119 36.917 9.613 1.00 32.26 79 HIS A CA 1
ATOM 595 C C . HIS A 1 79 ? -7.492 36.995 10.348 1.00 32.06 79 HIS A C 1
ATOM 596 O O . HIS A 1 79 ? -7.833 38.025 10.956 1.00 30.90 79 HIS A O 1
ATOM 603 N N . TRP A 1 80 ? -8.266 35.913 10.298 1.00 31.58 80 TRP A N 1
ATOM 604 C CA . TRP A 1 80 ? -9.486 35.827 11.100 1.00 31.62 80 TRP A CA 1
ATOM 605 C C . TRP A 1 80 ? -9.193 35.733 12.582 1.00 31.88 80 TRP A C 1
ATOM 606 O O . TRP A 1 80 ? -9.914 36.343 13.379 1.00 31.89 80 TRP A O 1
ATOM 617 N N . ASP A 1 81 ? -8.143 34.987 12.952 1.00 32.40 81 ASP A N 1
ATOM 618 C CA . ASP A 1 81 ? -7.707 34.916 14.361 1.00 32.87 81 ASP A CA 1
ATOM 619 C C . ASP A 1 81 ? -7.412 36.311 14.903 1.00 32.73 81 ASP A C 1
ATOM 620 O O . ASP A 1 81 ? -7.827 36.637 16.010 1.00 32.95 81 ASP A O 1
ATOM 625 N N . SER A 1 82 ? -6.687 37.130 14.145 1.00 32.35 82 SER A N 1
ATOM 626 C CA . SER A 1 82 ? -6.385 38.489 14.627 1.00 32.28 82 SER A CA 1
ATOM 627 C C . SER A 1 82 ? -7.587 39.438 14.609 1.00 31.46 82 SER A C 1
ATOM 628 O O . SER A 1 82 ? -7.700 40.295 15.472 1.00 31.75 82 SER A O 1
ATOM 631 N N . ALA A 1 83 ? -8.482 39.289 13.641 1.00 30.95 83 ALA A N 1
ATOM 632 C CA . ALA A 1 83 ? -9.694 40.113 13.628 1.00 30.91 83 ALA A CA 1
ATOM 633 C C . ALA A 1 83 ? -10.650 39.749 14.785 1.00 31.06 83 ALA A C 1
ATOM 634 O O . ALA A 1 83 ? -11.279 40.626 15.379 1.00 30.49 83 ALA A O 1
ATOM 636 N N . ALA A 1 84 ? -10.732 38.458 15.113 1.00 31.07 84 ALA A N 1
ATOM 637 C CA . ALA A 1 84 ? -11.500 38.018 16.276 1.00 31.71 84 ALA A CA 1
ATOM 638 C C . ALA A 1 84 ? -10.968 38.633 17.577 1.00 32.02 84 ALA A C 1
ATOM 639 O O . ALA A 1 84 ? -11.750 39.106 18.400 1.00 31.85 84 ALA A O 1
ATOM 641 N N . ARG A 1 85 ? -9.646 38.640 17.758 1.00 32.66 85 ARG A N 1
ATOM 642 C CA . ARG A 1 85 ? -9.044 39.329 18.912 1.00 33.59 85 ARG A CA 1
ATOM 643 C C . ARG A 1 85 ? -9.429 40.809 18.971 1.00 33.31 85 ARG A C 1
ATOM 644 O O . ARG A 1 85 ? -9.782 41.322 20.022 1.00 33.18 85 ARG A O 1
ATOM 652 N N . MET A 1 86 ? -9.359 41.477 17.830 1.00 33.57 86 MET A N 1
ATOM 653 C CA . MET A 1 86 ? -9.792 42.861 17.687 1.00 34.90 86 MET A CA 1
ATOM 654 C C . MET A 1 86 ? -11.261 43.053 18.095 1.00 33.17 86 MET A C 1
ATOM 655 O O . MET A 1 86 ? -11.596 43.971 18.863 1.00 33.48 86 MET A O 1
ATOM 660 N N . VAL A 1 87 ? -12.129 42.184 17.590 1.00 31.76 87 VAL A N 1
ATOM 661 C CA . VAL A 1 87 ? -13.536 42.249 17.943 1.00 31.15 87 VAL A CA 1
ATOM 662 C C . VAL A 1 87 ? -13.741 41.944 19.444 1.00 30.89 87 VAL A C 1
ATOM 663 O O . VAL A 1 87 ? -14.451 42.688 20.115 1.00 30.65 87 VAL A O 1
ATOM 667 N N . ALA A 1 88 ? -13.088 40.895 19.962 1.00 30.46 88 ALA A N 1
ATOM 668 C CA . ALA A 1 88 ? -13.208 40.500 21.381 1.00 30.52 88 ALA A CA 1
ATOM 669 C C . ALA A 1 88 ? -12.791 41.594 22.360 1.00 30.76 88 ALA A C 1
ATOM 670 O O . ALA A 1 88 ? -13.354 41.707 23.453 1.00 30.84 88 ALA A O 1
ATOM 672 N N . ALA A 1 89 ? -11.800 42.386 21.965 1.00 30.78 89 ALA A N 1
ATOM 673 C CA . ALA A 1 89 ? -11.344 43.514 22.758 1.00 30.99 89 ALA A CA 1
ATOM 674 C C . ALA A 1 89 ? -12.444 44.568 22.916 1.00 31.17 89 ALA A C 1
ATOM 675 O O . ALA A 1 89 ? -12.517 45.229 23.954 1.00 30.89 89 ALA A O 1
ATOM 677 N N . GLU A 1 90 ? -13.295 44.717 21.897 1.00 30.97 90 GLU A N 1
ATOM 678 C CA . GLU A 1 90 ? -14.474 45.599 21.995 1.00 31.16 90 GLU A CA 1
ATOM 679 C C . GLU A 1 90 ? -15.582 44.996 22.844 1.00 31.07 90 GLU A C 1
ATOM 680 O O . GLU A 1 90 ? -16.193 45.688 23.673 1.00 30.59 90 GLU A O 1
ATOM 686 N N . LEU A 1 91 ? -15.830 43.705 22.639 1.00 31.13 91 LEU A N 1
ATOM 687 C CA . LEU A 1 91 ? -16.829 42.975 23.423 1.00 31.64 91 LEU A CA 1
ATOM 688 C C . LEU A 1 91 ? -16.479 42.920 24.928 1.00 32.85 91 LEU A C 1
ATOM 689 O O . LEU A 1 91 ? -17.347 43.137 25.777 1.00 32.90 91 LEU A O 1
ATOM 694 N N . GLU A 1 92 ? -15.211 42.633 25.238 1.00 34.07 92 GLU A N 1
ATOM 695 C CA . GLU A 1 92 ? -14.702 42.617 26.621 1.00 34.71 92 GLU A CA 1
ATOM 696 C C . GLU A 1 92 ? -14.970 43.907 27.377 1.00 34.70 92 GLU A C 1
ATOM 697 O O . GLU A 1 92 ? -15.172 43.880 28.592 1.00 34.56 92 GLU A O 1
ATOM 703 N N . ASP A 1 93 ? -14.944 45.027 26.652 1.00 34.64 93 ASP A N 1
ATOM 704 C CA . ASP A 1 93 ? -15.232 46.341 27.206 1.00 34.71 93 ASP A CA 1
ATOM 705 C C . ASP A 1 93 ? -16.724 46.637 27.256 1.00 33.94 93 ASP A C 1
ATOM 706 O O . ASP A 1 93 ? -17.111 47.779 27.502 1.00 34.24 93 ASP A O 1
ATOM 711 N N . GLY A 1 94 ? -17.557 45.633 26.999 1.00 32.88 94 GLY A N 1
ATOM 712 C CA . GLY A 1 94 ? -19.008 45.826 27.058 1.00 32.06 94 GLY A CA 1
ATOM 713 C C . GLY A 1 94 ? -19.640 46.538 25.875 1.00 31.34 94 GLY A C 1
ATOM 714 O O . GLY A 1 94 ? -20.732 47.086 26.000 1.00 31.93 94 GLY A O 1
ATOM 715 N N . ARG A 1 95 ? -18.956 46.533 24.732 1.00 30.73 95 ARG A N 1
ATOM 716 C CA . ARG A 1 95 ? -19.461 47.114 23.490 1.00 30.26 95 ARG A CA 1
ATOM 717 C C . ARG A 1 95 ? -19.959 46.051 22.518 1.00 29.17 95 ARG A C 1
ATOM 718 O O . ARG A 1 95 ? -19.206 45.158 22.139 1.00 29.32 95 ARG A O 1
ATOM 726 N N . ASP A 1 96 ? -21.239 46.134 22.142 1.00 28.07 96 ASP A N 1
ATOM 727 C CA . ASP A 1 96 ? -21.774 45.370 20.998 1.00 27.02 96 ASP A CA 1
ATOM 728 C C . ASP A 1 96 ? -21.059 45.745 19.707 1.00 25.65 96 ASP A C 1
ATOM 729 O O . ASP A 1 96 ? -20.759 46.917 19.470 1.00 25.06 96 ASP A O 1
ATOM 734 N N . VAL A 1 97 ? -20.794 44.731 18.891 1.00 24.53 97 VAL A N 1
ATOM 735 C CA . VAL A 1 97 ? -20.193 44.919 17.563 1.00 23.86 97 VAL A CA 1
ATOM 736 C C . VAL A 1 97 ? -21.125 44.341 16.490 1.00 23.90 97 VAL A C 1
ATOM 737 O O . VAL A 1 97 ? -21.459 43.169 16.536 1.00 23.42 97 VAL A O 1
ATOM 741 N N . ALA A 1 98 ? -21.530 45.174 15.526 1.00 23.94 98 ALA A N 1
ATOM 742 C CA . ALA A 1 98 ? -22.227 44.682 14.345 1.00 23.89 98 ALA A CA 1
ATOM 743 C C . ALA A 1 98 ? -21.258 44.381 13.204 1.00 23.93 98 ALA A C 1
ATOM 744 O O . ALA A 1 98 ? -20.615 45.272 12.672 1.00 23.62 98 ALA A O 1
ATOM 746 N N . PHE A 1 99 ? -21.154 43.103 12.850 1.00 23.64 99 PHE A N 1
ATOM 747 C CA . PHE A 1 99 ? -20.424 42.692 11.680 1.00 23.65 99 PHE A CA 1
ATOM 748 C C . PHE A 1 99 ? -21.408 42.760 10.507 1.00 23.25 99 PHE A C 1
ATOM 749 O O . PHE A 1 99 ? -22.315 41.942 10.402 1.00 22.40 99 PHE A O 1
ATOM 757 N N . ILE A 1 100 ? -21.219 43.741 9.628 1.00 23.23 100 ILE A N 1
ATOM 758 C CA . ILE A 1 100 ? -22.106 43.909 8.485 1.00 23.36 100 ILE A CA 1
ATOM 759 C C . ILE A 1 100 ? -21.638 43.029 7.342 1.00 24.02 100 ILE A C 1
ATOM 760 O O . ILE A 1 100 ? -20.438 42.856 7.119 1.00 24.88 100 ILE A O 1
ATOM 765 N N . THR A 1 101 ? -22.595 42.469 6.625 1.00 23.89 101 THR A N 1
ATOM 766 C CA . THR A 1 101 ? -22.308 41.538 5.553 1.00 24.55 101 THR A CA 1
ATOM 767 C C . THR A 1 101 ? -23.275 41.819 4.431 1.00 23.56 101 THR A C 1
ATOM 768 O O . THR A 1 101 ?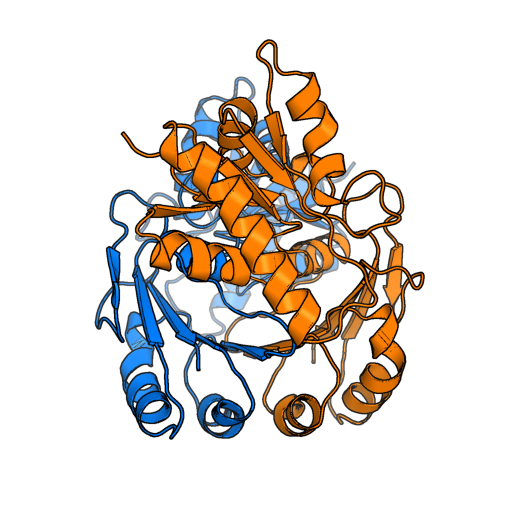 -24.472 42.011 4.672 1.00 23.37 101 THR A O 1
ATOM 772 N N . LEU A 1 102 ? -22.745 41.835 3.210 1.00 22.59 102 LEU A N 1
ATOM 773 C CA . LEU A 1 102 ? -23.535 42.063 2.014 1.00 22.34 102 LEU A CA 1
ATOM 774 C C . LEU A 1 102 ? -24.621 40.973 1.888 1.00 21.47 102 LEU A C 1
ATOM 775 O O . LEU A 1 102 ? -24.345 39.802 2.131 1.00 20.93 102 LEU A O 1
ATOM 780 N N . GLY A 1 103 ? -25.840 41.374 1.525 1.00 20.61 103 GLY A N 1
ATOM 781 C CA . GLY A 1 103 ? -26.938 40.429 1.376 1.00 19.74 103 GLY A CA 1
ATOM 782 C C . GLY A 1 103 ? -27.386 39.897 2.734 1.00 19.99 103 GLY A C 1
ATOM 783 O O . GLY A 1 103 ? -27.723 40.650 3.630 1.00 18.13 103 GLY A O 1
ATOM 784 N N . ASP A 1 104 ? -27.377 38.574 2.861 1.00 21.29 104 ASP A N 1
ATOM 785 C CA . ASP A 1 104 ? -27.744 37.894 4.090 1.00 21.02 104 ASP A CA 1
ATOM 786 C C . ASP A 1 104 ? -26.515 37.205 4.741 1.00 21.30 104 ASP A C 1
ATOM 787 O O . ASP A 1 104 ? -25.684 36.635 4.024 1.00 21.25 104 ASP A O 1
ATOM 792 N N . PRO A 1 105 ? -26.426 37.197 6.089 1.00 21.20 105 PRO A N 1
ATOM 793 C CA . PRO A 1 105 ? -25.210 36.653 6.726 1.00 22.07 105 PRO A CA 1
ATOM 794 C C . PRO A 1 105 ? -25.094 35.128 6.741 1.00 23.23 105 PRO A C 1
ATOM 795 O O . PRO A 1 105 ? -24.048 34.616 7.153 1.00 24.51 105 PRO A O 1
ATOM 799 N N . SER A 1 106 ? -26.138 34.413 6.327 1.00 23.43 106 SER A N 1
ATOM 800 C CA . SER A 1 106 ? -26.088 32.944 6.331 1.00 24.32 106 SER A CA 1
ATOM 801 C C . SER A 1 106 ? -25.679 32.356 4.985 1.00 24.36 106 SER A C 1
ATOM 802 O O . SER A 1 106 ? -25.484 31.151 4.871 1.00 24.36 106 SER A O 1
ATOM 805 N N . ILE A 1 107 ? -25.552 33.215 3.971 1.00 24.56 107 ILE A N 1
ATOM 806 C CA . ILE A 1 107 ? -25.396 32.778 2.586 1.00 25.50 107 ILE A CA 1
ATOM 807 C C . ILE A 1 107 ? -24.046 33.225 2.031 1.00 25.55 107 ILE A C 1
ATOM 808 O O . ILE A 1 107 ? -23.887 34.382 1.656 1.00 25.05 107 ILE A O 1
ATOM 813 N N . TYR A 1 108 ? -23.084 32.294 1.979 1.00 25.98 108 TYR A N 1
ATOM 814 C CA . TYR A 1 108 ? -21.718 32.567 1.495 1.00 25.81 108 TYR A CA 1
ATOM 815 C C . TYR A 1 108 ? -21.189 33.865 2.065 1.00 26.24 108 TYR A C 1
ATOM 816 O O . TYR A 1 108 ? -20.622 34.699 1.351 1.00 26.25 108 TYR A O 1
ATOM 825 N N . SER A 1 109 ? -21.386 34.046 3.364 1.00 26.31 109 SER A N 1
ATOM 826 C CA . SER A 1 109 ? -20.890 35.236 4.000 1.00 26.33 109 SER A CA 1
ATOM 827 C C . SER A 1 109 ? -19.624 34.887 4.785 1.00 27.74 109 SER A C 1
ATOM 828 O O . SER A 1 109 ? -19.301 33.706 5.017 1.00 29.30 109 SER A O 1
ATOM 831 N N . THR A 1 110 ? -18.887 35.906 5.160 1.00 27.25 110 THR A N 1
ATOM 832 C CA . THR A 1 110 ? -17.665 35.698 5.906 1.00 28.25 110 THR A CA 1
ATOM 833 C C . THR A 1 110 ? -17.966 35.589 7.419 1.00 27.59 110 THR A C 1
ATOM 834 O O . THR A 1 110 ? -17.131 35.156 8.203 1.00 26.52 110 THR A O 1
ATOM 838 N N . PHE A 1 111 ? -19.188 35.956 7.805 1.00 27.70 111 PHE A N 1
ATOM 839 C CA . PHE A 1 111 ? -19.599 35.933 9.214 1.00 27.83 111 PHE A CA 1
ATOM 840 C C . PHE A 1 111 ? -19.239 34.679 10.014 1.00 27.87 111 PHE A C 1
ATOM 841 O O . PHE A 1 111 ? -18.835 34.777 11.171 1.00 27.57 111 PHE A O 1
ATOM 849 N N . SER A 1 112 ? -19.380 33.507 9.409 1.00 28.61 112 SER A N 1
ATOM 850 C CA . SER A 1 112 ? -19.166 32.256 10.149 1.00 29.90 112 SER A CA 1
ATOM 851 C C . SER A 1 112 ? -17.743 32.072 10.686 1.00 30.22 112 SER A C 1
ATOM 852 O O . SER A 1 112 ? -17.560 31.454 11.735 1.00 30.45 112 SER A O 1
ATOM 855 N N . TYR A 1 113 ? -16.746 32.617 9.982 1.00 30.33 113 TYR A N 1
ATOM 856 C CA . TYR A 1 113 ? -15.346 32.536 10.422 1.00 30.73 113 TYR A CA 1
ATOM 857 C C . TYR A 1 113 ? -15.083 33.367 11.671 1.00 30.41 113 TYR A C 1
ATOM 858 O O . TYR A 1 113 ? -14.364 32.924 12.585 1.00 30.37 113 TYR A O 1
ATOM 867 N N . LEU A 1 114 ? -15.673 34.563 11.714 1.00 29.62 114 LEU A N 1
ATOM 868 C CA . LEU A 1 114 ? -15.621 35.386 12.914 1.00 29.07 114 LEU A CA 1
ATOM 869 C C . LEU A 1 114 ? -16.497 34.802 14.030 1.00 28.40 114 LEU A C 1
ATOM 870 O O . LEU A 1 114 ? -16.056 34.701 15.171 1.00 27.34 114 LEU A O 1
ATOM 875 N N . GLN A 1 115 ? -17.732 34.427 13.689 1.00 28.22 115 GLN A N 1
ATOM 876 C CA . GLN A 1 115 ? -18.673 33.870 14.652 1.00 28.06 115 GLN A CA 1
ATOM 877 C C . GLN A 1 115 ? -18.107 32.681 15.450 1.00 28.29 115 GLN A C 1
ATOM 878 O O . GLN A 1 115 ? -18.168 32.690 16.671 1.00 27.47 115 GLN A O 1
ATOM 884 N N . GLN A 1 116 ? -17.583 31.665 14.759 1.00 28.91 116 GLN A N 1
ATOM 885 C CA . GLN A 1 116 ? -17.016 30.487 15.430 1.00 30.18 116 GLN A CA 1
ATOM 886 C C . GLN A 1 116 ? -15.916 30.861 16.420 1.00 29.77 116 GLN A C 1
ATOM 887 O O . GLN A 1 116 ? -15.888 30.344 17.532 1.00 29.92 116 GLN A O 1
ATOM 893 N N . ARG A 1 117 ? -15.035 31.773 16.021 1.00 29.65 117 ARG A N 1
ATOM 894 C CA . ARG A 1 117 ? -13.949 32.235 16.899 1.00 29.45 117 ARG A CA 1
ATOM 895 C C . ARG A 1 117 ? -14.467 32.993 18.113 1.00 29.40 117 ARG A C 1
ATOM 896 O O . ARG A 1 117 ? -14.034 32.750 19.239 1.00 29.38 117 ARG A O 1
ATOM 904 N N . ILE A 1 118 ? -15.405 33.904 17.884 1.00 29.36 118 ILE A N 1
ATOM 905 C CA . ILE A 1 118 ? -15.965 34.716 18.964 1.00 29.33 118 ILE A CA 1
ATOM 906 C C . ILE A 1 118 ? -16.727 33.856 19.980 1.00 30.21 118 ILE A C 1
ATOM 907 O O . ILE A 1 118 ? -16.608 34.062 21.195 1.00 29.63 118 ILE A O 1
ATOM 912 N N . GLU A 1 119 ? -17.480 32.882 19.472 1.00 30.76 119 GLU A N 1
ATOM 913 C CA . GLU A 1 119 ? -18.202 31.935 20.319 1.00 32.56 119 GLU A CA 1
ATOM 914 C C . GLU A 1 119 ? -17.231 31.026 21.092 1.00 33.12 119 GLU A C 1
ATOM 915 O O . GLU A 1 119 ? -17.483 30.689 22.240 1.00 32.82 119 GLU A O 1
ATOM 921 N N . ASP A 1 120 ? -16.123 30.653 20.451 1.00 34.31 120 ASP A N 1
ATOM 922 C CA . ASP A 1 120 ? -15.075 29.865 21.100 1.00 35.60 120 ASP A CA 1
ATOM 923 C C . ASP A 1 120 ? -14.389 30.634 22.219 1.00 36.24 120 ASP A C 1
ATOM 924 O O . ASP A 1 120 ? -13.949 30.036 23.201 1.00 36.96 120 ASP A O 1
ATOM 929 N N . MET A 1 121 ? -14.319 31.956 22.079 1.00 36.94 121 MET A N 1
ATOM 930 C CA . MET A 1 121 ? -13.742 32.818 23.111 1.00 37.98 121 MET A CA 1
ATOM 931 C C . MET A 1 121 ? -14.720 33.153 24.232 1.00 37.76 121 MET A C 1
ATOM 932 O O . MET A 1 121 ? -14.388 33.912 25.154 1.00 38.61 121 MET A O 1
ATOM 937 N N . GLY A 1 122 ? -15.927 32.605 24.154 1.00 37.36 122 GLY A N 1
ATOM 938 C CA . GLY A 1 122 ? -16.913 32.774 25.220 1.00 36.89 122 GLY A CA 1
ATOM 939 C C . GLY A 1 122 ? -17.890 33.935 25.119 1.00 36.24 122 GLY A C 1
ATOM 940 O O . GLY A 1 122 ? -18.551 34.265 26.104 1.00 36.56 122 GLY A O 1
ATOM 941 N N . PHE A 1 123 ? -18.006 34.558 23.946 1.00 35.25 123 PHE A N 1
ATOM 942 C CA . PHE A 1 123 ? -18.983 35.645 23.769 1.00 34.18 123 PHE A CA 1
ATOM 943 C C . PHE A 1 123 ? -20.262 35.203 23.043 1.00 33.59 123 PHE A C 1
ATOM 944 O O . PHE A 1 123 ? -20.274 34.209 22.305 1.00 32.72 123 PHE A O 1
ATOM 952 N N . LYS A 1 124 ? -21.331 35.960 23.276 1.00 33.27 124 LYS A N 1
ATOM 953 C CA . LYS A 1 124 ? -22.632 35.723 22.658 1.00 32.67 124 LYS A CA 1
ATOM 954 C C . LYS A 1 124 ? -22.681 36.308 21.252 1.00 31.85 124 LYS A C 1
ATOM 955 O O . LYS A 1 124 ? -22.090 37.337 20.967 1.00 31.79 124 LYS A O 1
ATOM 961 N N . THR A 1 125 ? -23.423 35.639 20.393 1.00 30.94 125 THR A N 1
ATOM 962 C CA . THR A 1 125 ? -23.509 35.970 18.997 1.00 30.53 125 THR A CA 1
ATOM 963 C C . THR A 1 125 ? -24.991 35.940 18.549 1.00 30.13 125 THR A C 1
ATOM 964 O O . THR A 1 125 ? -25.763 35.105 19.029 1.00 29.67 125 THR A O 1
ATOM 968 N N . GLU A 1 126 ? -25.363 36.864 17.653 1.00 29.10 126 GLU A N 1
ATOM 969 C CA . GLU A 1 126 ? -26.705 36.952 17.037 1.00 28.64 126 GLU A CA 1
ATOM 970 C C . GLU A 1 126 ? -26.627 37.260 15.542 1.00 27.31 126 GLU A C 1
ATOM 971 O O . GLU A 1 126 ? -25.585 37.714 15.045 1.00 26.46 126 GLU A O 1
ATOM 977 N N . MET A 1 127 ? -27.725 37.002 14.836 1.00 25.92 127 MET A N 1
ATOM 978 C CA . MET A 1 127 ? -27.816 37.258 13.392 1.00 25.68 127 MET A CA 1
ATOM 979 C C . MET A 1 127 ? -29.088 38.024 13.053 1.00 24.29 127 MET A C 1
ATOM 980 O O . MET A 1 127 ? -30.154 37.797 13.648 1.00 24.13 127 MET A O 1
ATOM 985 N N . VAL A 1 128 ? -28.949 38.981 12.140 1.00 22.39 128 VAL A N 1
ATOM 986 C CA . VAL A 1 128 ? -30.078 39.727 11.596 1.00 21.33 128 VAL A CA 1
ATOM 987 C C . VAL A 1 128 ? -30.100 39.372 10.109 1.00 21.18 128 VAL A C 1
ATOM 988 O O . VAL A 1 128 ? -29.153 39.729 9.364 1.00 20.92 128 VAL A O 1
ATOM 992 N N . PRO A 1 129 ? -31.168 38.684 9.660 1.00 20.45 129 PRO A N 1
ATOM 993 C CA . PRO A 1 129 ? -31.241 38.222 8.276 1.00 20.61 129 PRO A CA 1
ATOM 994 C C . PRO A 1 129 ? -31.386 39.387 7.308 1.00 20.30 129 PRO A C 1
ATOM 995 O O . PRO A 1 129 ? -31.826 40.454 7.697 1.00 21.10 129 PRO A O 1
ATOM 999 N N . GLY A 1 130 ? -31.033 39.173 6.049 1.00 20.69 130 GLY A N 1
ATOM 1000 C CA . GLY A 1 130 ? -31.146 40.214 5.062 1.00 19.30 130 GLY A CA 1
ATOM 1001 C C . GLY A 1 130 ? -31.699 39.683 3.778 1.00 19.98 130 GLY A C 1
ATOM 1002 O O . GLY A 1 130 ? -31.832 38.473 3.598 1.00 19.97 130 GLY A O 1
ATOM 1003 N N . VAL A 1 131 ? -31.989 40.607 2.868 1.00 20.41 131 VAL A N 1
ATOM 1004 C CA . VAL A 1 131 ? -32.274 40.270 1.488 1.00 20.21 131 VAL A CA 1
ATOM 1005 C C . VAL A 1 131 ? -31.016 39.726 0.846 1.00 20.92 131 VAL A C 1
ATOM 1006 O O . VAL A 1 131 ? -30.005 40.429 0.751 1.00 20.90 131 VAL A O 1
ATOM 1010 N N . THR A 1 132 ? -31.083 38.467 0.420 1.00 20.75 132 THR A N 1
ATOM 1011 C CA . THR A 1 132 ? -29.964 37.831 -0.229 1.00 21.58 132 THR A CA 1
ATOM 1012 C C . THR A 1 132 ? -29.914 38.217 -1.710 1.00 21.47 132 THR A C 1
ATOM 1013 O O . THR A 1 132 ? -30.931 38.507 -2.345 1.00 20.33 132 THR A O 1
ATOM 1017 N N . SER A 1 133 ? -28.711 38.227 -2.258 1.00 21.08 133 SER A N 1
ATOM 1018 C CA . SER A 1 133 ? -28.529 38.719 -3.613 1.00 20.49 133 SER A CA 1
ATOM 1019 C C . SER A 1 133 ? -29.264 37.941 -4.682 1.00 19.76 133 SER A C 1
ATOM 1020 O O . SER A 1 133 ? -29.695 38.556 -5.657 1.00 19.75 133 SER A O 1
ATOM 1023 N N . PHE A 1 134 ? -29.421 36.612 -4.535 1.00 18.78 134 PHE A N 1
ATOM 1024 C CA . PHE A 1 134 ? -30.050 35.846 -5.616 1.00 19.46 134 PHE A CA 1
ATOM 1025 C C . PHE A 1 134 ? -31.551 36.126 -5.816 1.00 19.22 134 PHE A C 1
ATOM 1026 O O . PHE A 1 134 ? -32.051 36.110 -6.961 1.00 18.50 134 PHE A O 1
ATOM 1034 N N . THR A 1 135 ? -32.263 36.381 -4.721 1.00 18.91 135 THR A N 1
ATOM 1035 C CA . THR A 1 135 ? -33.697 36.726 -4.833 1.00 18.41 135 THR A CA 1
ATOM 1036 C C . THR A 1 135 ? -33.857 38.195 -5.235 1.00 18.36 135 THR A C 1
ATOM 1037 O O . THR A 1 135 ? -34.839 38.550 -5.865 1.00 17.42 135 THR A O 1
ATOM 1041 N N . ALA A 1 136 ? -32.916 39.046 -4.826 1.00 18.41 136 ALA A N 1
ATOM 1042 C CA . ALA A 1 136 ? -32.907 40.424 -5.320 1.00 19.68 136 ALA A CA 1
ATOM 1043 C C . ALA A 1 136 ? -32.650 40.434 -6.832 1.00 20.20 136 ALA A C 1
ATOM 1044 O O . ALA A 1 136 ? -33.291 41.189 -7.549 1.00 21.26 136 ALA A O 1
ATOM 1046 N N . CYS A 1 137 ? -31.755 39.566 -7.319 1.00 20.85 137 CYS A N 1
ATOM 1047 C CA . CYS A 1 137 ? -31.531 39.412 -8.771 1.00 20.84 137 CYS A CA 1
ATOM 1048 C C . CYS A 1 137 ? -32.766 38.951 -9.528 1.00 20.80 137 CYS A C 1
ATOM 1049 O O . CYS A 1 137 ? -33.073 39.486 -10.610 1.00 20.19 137 CYS A O 1
ATOM 1052 N N . ALA A 1 138 ? -33.459 37.951 -8.974 1.00 19.61 138 ALA A N 1
ATOM 1053 C CA . ALA A 1 138 ? -34.693 37.459 -9.582 1.00 20.17 138 ALA A CA 1
ATOM 1054 C C . ALA A 1 138 ? -35.749 38.587 -9.657 1.00 20.18 138 ALA A C 1
ATOM 1055 O O . ALA A 1 138 ? -36.419 38.760 -10.681 1.00 20.01 138 ALA A O 1
ATOM 1057 N N . ALA A 1 139 ? -35.872 39.347 -8.577 1.00 20.92 139 ALA A N 1
ATOM 1058 C CA . ALA A 1 139 ? -36.827 40.470 -8.498 1.00 22.04 139 ALA A CA 1
ATOM 1059 C C . ALA A 1 139 ? -36.563 41.582 -9.533 1.00 22.51 139 ALA A C 1
ATOM 1060 O O . ALA A 1 139 ? -37.500 42.060 -10.185 1.00 22.83 139 ALA A O 1
ATOM 1062 N N . THR A 1 140 ? -35.298 41.983 -9.695 1.00 24.14 140 THR A N 1
ATOM 1063 C CA . THR A 1 140 ? -34.941 42.977 -10.711 1.00 25.74 140 THR A CA 1
ATOM 1064 C C . THR A 1 140 ? -35.161 42.426 -12.124 1.00 26.15 140 THR A C 1
ATOM 1065 O O . THR A 1 140 ? -35.543 43.165 -13.029 1.00 27.02 140 THR A O 1
ATOM 1069 N N . ALA A 1 141 ? -34.924 41.129 -12.306 1.00 26.38 141 ALA A N 1
ATOM 1070 C CA . ALA A 1 141 ? -35.195 40.479 -13.574 1.00 26.30 141 ALA A CA 1
ATOM 1071 C C . ALA A 1 141 ? -36.693 40.250 -13.810 1.00 26.38 141 ALA A C 1
ATOM 1072 O O . ALA A 1 141 ? -37.097 39.876 -14.916 1.00 25.23 141 ALA A O 1
ATOM 1074 N N . GLY A 1 142 ? -37.508 40.489 -12.785 1.00 26.29 142 GLY A N 1
ATOM 1075 C CA . GLY A 1 142 ? -38.958 40.258 -12.897 1.00 26.84 142 GLY A CA 1
ATOM 1076 C C . GLY A 1 142 ? -39.317 38.786 -13.037 1.00 27.35 142 GLY A C 1
ATOM 1077 O O . GLY A 1 142 ? -40.357 38.426 -13.596 1.00 27.20 142 GLY A O 1
ATOM 1078 N N . ARG A 1 143 ? -38.441 37.935 -12.521 1.00 27.30 143 ARG A N 1
ATOM 1079 C CA . ARG A 1 143 ? -38.636 36.504 -12.573 1.00 27.74 143 ARG A CA 1
ATOM 1080 C C . ARG A 1 143 ? -38.702 35.941 -11.167 1.00 27.32 143 ARG A C 1
ATOM 1081 O O . ARG A 1 143 ? -38.018 36.380 -10.231 1.00 27.42 143 ARG A O 1
ATOM 1089 N N . THR A 1 144 ? -39.553 34.952 -11.052 1.00 26.74 144 THR A N 1
ATOM 1090 C CA . THR A 1 144 ? -39.735 34.182 -9.855 1.00 26.65 144 THR A CA 1
ATOM 1091 C C . THR A 1 144 ? -38.733 33.003 -9.964 1.00 25.88 144 THR A C 1
ATOM 1092 O O . THR A 1 144 ? -38.308 32.669 -11.067 1.00 24.40 144 THR A O 1
ATOM 1096 N N . LEU A 1 145 ? -38.301 32.407 -8.847 1.00 25.31 145 LEU A N 1
ATOM 1097 C CA . LEU A 1 145 ? -37.311 31.309 -8.952 1.00 25.61 145 LEU A CA 1
ATOM 1098 C C . LEU A 1 145 ? -37.906 29.888 -8.971 1.00 25.54 145 LEU A C 1
ATOM 1099 O O . LEU A 1 145 ? -37.568 29.104 -9.848 1.00 25.34 145 LEU A O 1
ATOM 1104 N N . VAL A 1 146 ? -38.785 29.582 -8.010 1.00 25.48 146 VAL A N 1
ATOM 1105 C CA . VAL A 1 146 ? -39.423 28.265 -7.883 1.00 25.32 146 VAL A CA 1
ATOM 1106 C C . VAL A 1 146 ? -40.850 28.441 -7.405 1.00 25.67 146 VAL A C 1
ATOM 1107 O O . VAL A 1 146 ? -41.135 29.350 -6.622 1.00 25.02 146 VAL A O 1
ATOM 1111 N N . GLU A 1 147 ? -41.734 27.583 -7.913 1.00 26.18 147 GLU A N 1
ATOM 1112 C CA . GLU A 1 147 ? -43.109 27.454 -7.459 1.00 27.55 147 GLU A CA 1
ATOM 1113 C C . GLU A 1 147 ? -43.381 25.972 -7.260 1.00 28.23 147 GLU A C 1
ATOM 1114 O O . GLU A 1 147 ? -42.621 25.137 -7.739 1.00 28.48 147 GLU A O 1
ATOM 1120 N N . GLY A 1 148 ? -44.473 25.654 -6.562 1.00 29.05 148 GLY A N 1
ATOM 1121 C CA . GLY A 1 148 ? -44.995 24.291 -6.509 1.00 29.24 148 GLY A CA 1
ATOM 1122 C C . GLY A 1 148 ? -43.971 23.324 -5.967 1.00 29.91 148 GLY A C 1
ATOM 1123 O O . GLY A 1 148 ? -43.399 23.560 -4.904 1.00 28.90 148 GLY A O 1
ATOM 1124 N N . ASP A 1 149 ? -43.744 22.242 -6.713 1.00 29.79 149 ASP A N 1
ATOM 1125 C CA . ASP A 1 149 ? -42.829 21.186 -6.305 1.00 30.43 149 ASP A CA 1
ATOM 1126 C C . ASP A 1 149 ? -41.430 21.319 -6.917 1.00 29.99 149 ASP A C 1
ATOM 1127 O O . ASP A 1 149 ? -40.616 20.389 -6.836 1.00 30.54 149 ASP A O 1
ATOM 1132 N N . GLU A 1 150 ? -41.136 22.482 -7.498 1.00 28.73 150 GLU A N 1
ATOM 1133 C CA . GLU A 1 150 ? -39.824 22.740 -8.077 1.00 27.63 150 GLU A CA 1
ATOM 1134 C C . GLU A 1 150 ? -38.735 22.808 -7.024 1.00 27.09 150 GLU A C 1
ATOM 1135 O O . GLU A 1 150 ? -38.972 23.213 -5.882 1.00 27.71 150 GLU A O 1
ATOM 1141 N N . ILE A 1 151 ? -37.541 22.406 -7.430 1.00 25.62 151 ILE A N 1
ATOM 1142 C CA . ILE A 1 151 ? -36.380 22.323 -6.563 1.00 25.22 151 ILE A CA 1
ATOM 1143 C C . ILE A 1 151 ? -35.361 23.358 -7.015 1.00 24.38 151 ILE A C 1
ATOM 1144 O O . ILE A 1 151 ? -35.068 23.455 -8.203 1.00 24.21 151 ILE A O 1
ATOM 1149 N N . LEU A 1 152 ? -34.828 24.108 -6.056 1.00 23.98 152 LEU A N 1
ATOM 1150 C CA . LEU A 1 152 ? -33.807 25.125 -6.298 1.00 23.30 152 LEU A CA 1
ATOM 1151 C C . LEU A 1 152 ? -32.409 24.679 -5.877 1.00 23.39 152 LEU A C 1
ATOM 1152 O O . LEU A 1 152 ? -32.200 24.214 -4.768 1.00 22.77 152 LEU A O 1
ATOM 1157 N N . LEU A 1 153 ? -31.461 24.852 -6.791 1.00 23.52 153 LEU A N 1
ATOM 1158 C CA . LEU A 1 153 ? -30.045 24.641 -6.544 1.00 23.95 153 LEU A CA 1
ATOM 1159 C C . LEU A 1 153 ? -29.280 25.965 -6.547 1.00 24.62 153 LEU A C 1
ATOM 1160 O O . LEU A 1 153 ? -29.391 26.767 -7.479 1.00 24.58 153 LEU A O 1
ATOM 1165 N N . VAL A 1 154 ? -28.480 26.180 -5.520 1.00 25.01 154 VAL A N 1
ATOM 1166 C CA . VAL A 1 154 ? -27.646 27.359 -5.455 1.00 25.88 154 VAL A CA 1
ATOM 1167 C C . VAL A 1 154 ? -26.217 26.852 -5.476 1.00 26.83 154 VAL A C 1
ATOM 1168 O O . VAL A 1 154 ? -25.828 26.079 -4.610 1.00 26.69 154 VAL A O 1
ATOM 1172 N N . VAL A 1 155 ? -25.446 27.276 -6.473 1.00 28.30 155 VAL A N 1
ATOM 1173 C CA . VAL A 1 155 ? -24.033 26.879 -6.571 1.00 29.90 155 VAL A CA 1
ATOM 1174 C C . VAL A 1 155 ? -23.069 28.075 -6.626 1.00 31.30 155 VAL A C 1
ATOM 1175 O O . VAL A 1 155 ? -23.320 29.045 -7.353 1.00 31.33 155 VAL A O 1
ATOM 1179 N N . PRO A 1 156 ? -21.955 27.993 -5.875 1.00 32.18 156 PRO A N 1
ATOM 1180 C CA . PRO A 1 156 ? -20.930 29.021 -5.855 1.00 33.44 156 PRO A CA 1
ATOM 1181 C C . PRO A 1 156 ? -19.951 28.942 -7.036 1.00 34.99 156 PRO A C 1
ATOM 1182 O O . PRO A 1 156 ? -19.302 29.921 -7.356 1.00 35.15 156 PRO A O 1
ATOM 1186 N N . ARG A 1 157 ? -19.855 27.776 -7.658 1.00 37.26 157 ARG A N 1
ATOM 1187 C CA . ARG A 1 157 ? -19.016 27.550 -8.841 1.00 39.45 157 ARG A CA 1
ATOM 1188 C C . ARG A 1 157 ? -19.620 26.363 -9.575 1.00 40.07 157 ARG A C 1
ATOM 1189 O O . ARG A 1 157 ? -20.411 25.613 -8.989 1.00 40.08 157 ARG A O 1
ATOM 1197 N N . VAL A 1 158 ? -19.271 26.178 -10.847 1.00 41.25 158 VAL A N 1
ATOM 1198 C CA . VAL A 1 158 ? -19.792 25.003 -11.578 1.00 42.25 158 VAL A CA 1
ATOM 1199 C C . VAL A 1 158 ? -18.779 23.844 -11.689 1.00 42.62 158 VAL A C 1
ATOM 1200 O O . VAL A 1 158 ? -17.854 23.892 -12.500 1.00 43.47 158 VAL A O 1
ATOM 1204 N N . ASP A 1 159 ? -18.947 22.817 -10.858 1.00 42.70 159 ASP A N 1
ATOM 1205 C CA . ASP A 1 159 ? -18.101 21.620 -10.930 1.00 42.80 159 ASP A CA 1
ATOM 1206 C C . ASP A 1 159 ? -18.886 20.374 -11.355 1.00 42.57 159 ASP A C 1
ATOM 1207 O O . ASP A 1 159 ? -20.031 20.495 -11.817 1.00 42.51 159 ASP A O 1
ATOM 1212 N N . ASP A 1 160 ? -18.268 19.192 -11.210 1.00 42.31 160 ASP A N 1
ATOM 1213 C CA . ASP A 1 160 ? -18.870 17.905 -11.628 1.00 41.81 160 ASP A CA 1
ATOM 1214 C C . ASP A 1 160 ? -20.230 17.631 -10.989 1.00 40.95 160 ASP A C 1
ATOM 1215 O O . ASP A 1 160 ? -21.103 17.023 -11.617 1.00 40.52 160 ASP A O 1
ATOM 1220 N N . ARG A 1 161 ? -20.388 18.060 -9.737 1.00 40.42 161 ARG A N 1
ATOM 1221 C CA . ARG A 1 161 ? -21.661 17.922 -9.003 1.00 40.18 161 ARG A CA 1
ATOM 1222 C C . ARG A 1 161 ? -22.846 18.611 -9.702 1.00 40.25 161 ARG A C 1
ATOM 1223 O O . ARG A 1 161 ? -23.917 18.007 -9.879 1.00 38.95 161 ARG A O 1
ATOM 1231 N N . PHE A 1 162 ? -22.625 19.870 -10.111 1.00 41.00 162 PHE A N 1
ATOM 1232 C CA . PHE A 1 162 ? -23.601 20.665 -10.869 1.00 41.06 162 PHE A CA 1
ATOM 1233 C C . PHE A 1 162 ? -24.136 19.868 -12.050 1.00 41.20 162 PHE A C 1
ATOM 1234 O O . PHE A 1 162 ? -25.351 19.747 -12.232 1.00 40.77 162 PHE A O 1
ATOM 1242 N N . GLU A 1 163 ? -23.214 19.298 -12.830 1.00 41.57 163 GLU A N 1
ATOM 1243 C CA . GLU A 1 163 ? -23.557 18.537 -14.026 1.00 41.89 163 GLU A CA 1
ATOM 1244 C C . GLU A 1 163 ? -24.422 17.327 -13.694 1.00 41.28 163 GLU A C 1
ATOM 1245 O O . GLU A 1 163 ? -25.460 17.096 -14.340 1.00 40.87 163 GLU A O 1
ATOM 1251 N N . ARG A 1 164 ? -23.995 16.553 -12.696 1.00 40.56 164 ARG A N 1
ATOM 1252 C CA . ARG A 1 164 ? -24.723 15.339 -12.353 1.00 40.52 164 ARG A CA 1
ATOM 1253 C C . ARG A 1 164 ? -26.079 15.602 -11.695 1.00 39.78 164 ARG A C 1
ATOM 1254 O O . ARG A 1 164 ? -27.000 14.801 -11.836 1.00 39.92 164 ARG A O 1
ATOM 1262 N N . VAL A 1 165 ? -26.213 16.750 -11.036 1.00 38.81 165 VAL A N 1
ATOM 1263 C CA . VAL A 1 165 ? -27.440 17.092 -10.309 1.00 38.10 165 VAL A CA 1
ATOM 1264 C C . VAL A 1 165 ? -28.497 17.862 -11.144 1.00 37.34 165 VAL A C 1
ATOM 1265 O O . VAL A 1 165 ? -29.674 17.897 -10.784 1.00 36.20 165 VAL A O 1
ATOM 1269 N N . LEU A 1 166 ? -28.075 18.447 -12.269 1.00 37.00 166 LEU A N 1
ATOM 1270 C CA . LEU A 1 166 ? -28.888 19.446 -12.980 1.00 36.08 166 LEU A CA 1
ATOM 1271 C C . LEU A 1 166 ? -30.273 18.970 -13.394 1.00 36.17 166 LEU A C 1
ATOM 1272 O O . LEU A 1 166 ? -31.254 19.679 -13.165 1.00 35.41 166 LEU A O 1
ATOM 1277 N N . ARG A 1 167 ? -30.348 17.784 -14.011 1.00 36.02 167 ARG A N 1
ATOM 1278 C CA . ARG A 1 167 ? -31.616 17.272 -14.529 1.00 37.17 167 ARG A CA 1
ATOM 1279 C C . ARG A 1 167 ? -32.645 16.995 -13.421 1.00 36.05 167 ARG A C 1
ATOM 1280 O O . ARG A 1 167 ? -33.830 16.817 -13.717 1.00 35.83 167 ARG A O 1
ATOM 1288 N N . ASP A 1 168 ? -32.175 16.978 -12.170 1.00 35.33 168 ASP A N 1
ATOM 1289 C CA . ASP A 1 168 ? -33.004 16.730 -10.984 1.00 35.10 168 ASP A CA 1
ATOM 1290 C C . ASP A 1 168 ? -33.440 18.008 -10.235 1.00 34.58 168 ASP A C 1
ATOM 1291 O O . ASP A 1 168 ? -34.085 17.932 -9.176 1.00 34.30 168 ASP A O 1
ATOM 1296 N N . VAL A 1 169 ? -33.086 19.176 -10.772 1.00 33.50 169 VAL A N 1
ATOM 1297 C CA . VAL A 1 169 ? -33.534 20.452 -10.201 1.00 32.48 169 VAL A CA 1
ATOM 1298 C C . VAL A 1 169 ? -34.276 21.258 -11.270 1.00 31.99 169 VAL A C 1
ATOM 1299 O O . VAL A 1 169 ? -34.118 21.003 -12.468 1.00 31.98 169 VAL A O 1
ATOM 1303 N N . ASP A 1 170 ? -35.089 22.222 -10.852 1.00 30.93 170 ASP A N 1
ATOM 1304 C CA . ASP A 1 170 ? -35.889 22.971 -11.822 1.00 30.16 170 ASP A CA 1
ATOM 1305 C C . ASP A 1 170 ? -35.357 24.388 -12.038 1.00 29.74 170 ASP A C 1
ATOM 1306 O O . ASP A 1 170 ? -35.679 25.037 -13.026 1.00 29.11 170 ASP A O 1
ATOM 1311 N N . ALA A 1 171 ? -34.538 24.846 -11.104 1.00 29.42 171 ALA A N 1
ATOM 1312 C CA . ALA A 1 171 ? -33.964 26.180 -11.159 1.00 29.60 171 ALA A CA 1
ATOM 1313 C C . ALA A 1 171 ? -32.595 26.153 -10.529 1.00 29.68 171 ALA A C 1
ATOM 1314 O O . ALA A 1 171 ? -32.343 25.365 -9.606 1.00 29.27 171 ALA A O 1
ATOM 1316 N N . CYS A 1 172 ? -31.699 26.998 -11.026 1.00 29.93 172 CYS A N 1
ATOM 1317 C CA . CYS A 1 172 ? -30.418 27.152 -10.374 1.00 31.52 172 CYS A CA 1
ATOM 1318 C C . CYS A 1 172 ? -29.843 28.573 -10.365 1.00 30.94 172 CYS A C 1
ATOM 1319 O O . CYS A 1 172 ? -29.995 29.341 -11.324 1.00 30.34 172 CYS A O 1
ATOM 1322 N N . VAL A 1 173 ? -29.203 28.902 -9.249 1.00 30.61 173 VAL A N 1
ATOM 1323 C CA . VAL A 1 173 ? -28.494 30.157 -9.065 1.00 31.03 173 VAL A CA 1
ATOM 1324 C C . VAL A 1 173 ? -26.992 29.868 -9.178 1.00 32.07 173 VAL A C 1
ATOM 1325 O O . VAL A 1 173 ? -26.457 29.022 -8.459 1.00 31.40 173 VAL A O 1
ATOM 1329 N N . ILE A 1 174 ? -26.320 30.566 -10.086 1.00 33.57 174 ILE A N 1
ATOM 1330 C CA . ILE A 1 174 ? -24.866 30.449 -10.201 1.00 35.07 174 ILE A CA 1
ATOM 1331 C C . ILE A 1 174 ? -24.249 31.749 -9.706 1.00 36.27 174 ILE A C 1
ATOM 1332 O O . ILE A 1 174 ? -24.425 32.795 -10.329 1.00 35.97 174 ILE A O 1
ATOM 1337 N N . MET A 1 175 ? -23.560 31.681 -8.563 1.00 38.58 175 MET A N 1
ATOM 1338 C CA . MET A 1 175 ? -22.903 32.851 -7.969 1.00 41.76 175 MET A CA 1
ATOM 1339 C C . MET A 1 175 ? -21.549 33.046 -8.652 1.00 44.01 175 MET A C 1
ATOM 1340 O O . MET A 1 175 ? -21.188 32.266 -9.536 1.00 44.61 175 MET A O 1
ATOM 1345 N N . LYS A 1 176 ? -20.801 34.078 -8.255 1.00 46.87 176 LYS A N 1
ATOM 1346 C CA . LYS A 1 176 ? -19.531 34.443 -8.934 1.00 49.39 176 LYS A CA 1
ATOM 1347 C C . LYS A 1 176 ? -19.575 34.161 -10.445 1.00 50.66 176 LYS A C 1
ATOM 1348 O O . LYS A 1 176 ? -18.688 33.494 -10.990 1.00 51.13 176 LYS A O 1
ATOM 1354 N N . THR A 1 177 ? -20.604 34.677 -11.110 1.00 52.50 177 THR A N 1
ATOM 1355 C CA . THR A 1 177 ? -21.014 34.166 -12.420 1.00 54.38 177 THR A CA 1
ATOM 1356 C C . THR A 1 177 ? -20.187 34.627 -13.625 1.00 55.66 177 THR A C 1
ATOM 1357 O O . THR A 1 177 ? -20.302 34.064 -14.725 1.00 55.66 177 THR A O 1
ATOM 1361 N N . SER A 1 178 ? -19.358 35.647 -13.408 1.00 57.37 178 SER A N 1
ATOM 1362 C CA . SER A 1 178 ? -18.532 36.229 -14.463 1.00 58.78 178 SER A CA 1
ATOM 1363 C C . SER A 1 178 ? -17.397 35.278 -14.863 1.00 59.71 178 SER A C 1
ATOM 1364 O O . SER A 1 178 ? -16.779 35.432 -15.922 1.00 60.10 178 SER A O 1
ATOM 1367 N N . ARG A 1 179 ? -17.146 34.280 -14.019 1.00 60.77 179 ARG A N 1
ATOM 1368 C CA . ARG A 1 179 ? -16.024 33.376 -14.216 1.00 61.63 179 ARG A CA 1
ATOM 1369 C C . ARG A 1 179 ? -16.467 31.948 -14.574 1.00 61.67 179 ARG A C 1
ATOM 1370 O O . ARG A 1 179 ? -15.762 31.247 -15.307 1.00 61.66 179 ARG A O 1
ATOM 1378 N N . HIS A 1 180 ? -17.641 31.540 -14.077 1.00 61.86 180 HIS A N 1
ATOM 1379 C CA . HIS A 1 180 ? -18.122 30.139 -14.184 1.00 61.88 180 HIS A CA 1
ATOM 1380 C C . HIS A 1 180 ? -19.117 29.854 -15.318 1.00 61.39 180 HIS A C 1
ATOM 1381 O O . HIS A 1 180 ? -19.322 28.688 -15.689 1.00 61.35 180 HIS A O 1
ATOM 1388 N N . GLY A 1 181 ? -19.712 30.919 -15.864 1.00 60.71 181 GLY A N 1
ATOM 1389 C CA . GLY A 1 181 ? -20.725 30.834 -16.924 1.00 59.39 181 GLY A CA 1
ATOM 1390 C C . GLY A 1 181 ? -20.384 30.040 -18.173 1.00 58.31 181 GLY A C 1
ATOM 1391 O O . GLY A 1 181 ? -21.285 29.560 -18.859 1.00 58.38 181 GLY A O 1
ATOM 1392 N N . ARG A 1 182 ? -19.092 29.905 -18.468 1.00 57.50 182 ARG A N 1
ATOM 1393 C CA . ARG A 1 182 ? -18.598 29.164 -19.645 1.00 56.39 182 ARG A CA 1
ATOM 1394 C C . ARG A 1 182 ? -18.947 27.669 -19.603 1.00 55.36 182 ARG A C 1
ATOM 1395 O O . ARG A 1 182 ? -19.635 27.144 -20.492 1.00 55.05 182 ARG A O 1
ATOM 1403 N N . ARG A 1 183 ? -18.456 26.993 -18.567 1.00 53.84 183 ARG A N 1
ATOM 1404 C CA . ARG A 1 183 ? -18.778 25.595 -18.334 1.00 52.61 183 ARG A CA 1
ATOM 1405 C C . ARG A 1 183 ? -20.265 25.462 -17.992 1.00 51.39 183 ARG A C 1
ATOM 1406 O O . ARG A 1 183 ? -20.934 24.532 -18.450 1.00 50.57 183 ARG A O 1
ATOM 1414 N N . ALA A 1 184 ? -20.778 26.420 -17.219 1.00 50.22 184 ALA A N 1
ATOM 1415 C CA . ALA A 1 184 ? -22.201 26.468 -16.885 1.00 49.09 184 ALA A CA 1
ATOM 1416 C C . ALA A 1 184 ? -23.077 26.460 -18.131 1.00 48.38 184 ALA A C 1
ATOM 1417 O O . ALA A 1 184 ? -24.029 25.681 -18.209 1.00 47.64 184 ALA A O 1
ATOM 1419 N N . MET A 1 185 ? -22.737 27.306 -19.108 1.00 47.98 185 MET A N 1
ATOM 1420 C CA . MET A 1 185 ? -23.520 27.434 -20.337 1.00 48.07 185 MET A CA 1
ATOM 1421 C C . MET A 1 185 ? -23.660 26.091 -21.037 1.00 47.36 185 MET A C 1
ATOM 1422 O O . MET A 1 185 ? -24.769 25.636 -21.301 1.00 46.96 185 MET A O 1
ATOM 1427 N N . GLU A 1 186 ? -22.523 25.462 -21.313 1.00 47.16 186 GLU A N 1
ATOM 1428 C CA . GLU A 1 186 ? -22.479 24.180 -22.005 1.00 47.05 186 GLU A CA 1
ATOM 1429 C C . GLU A 1 186 ? -23.364 23.120 -21.334 1.00 46.17 186 GLU A C 1
ATOM 1430 O O . GLU A 1 186 ? -24.162 22.468 -22.011 1.00 45.70 186 GLU A O 1
ATOM 1436 N N . VAL A 1 187 ? -23.226 22.970 -20.013 1.00 45.42 187 VAL A N 1
ATOM 1437 C CA . VAL A 1 187 ? -24.072 22.062 -19.226 1.00 44.65 187 VAL A CA 1
ATOM 1438 C C . VAL A 1 187 ? -25.558 22.416 -19.406 1.00 44.11 187 VAL A C 1
ATOM 1439 O O . VAL A 1 187 ? -26.368 21.557 -19.762 1.00 43.84 187 VAL A O 1
ATOM 1443 N N . VAL A 1 188 ? -25.901 23.686 -19.210 1.00 43.74 188 VAL A N 1
ATOM 1444 C CA . VAL A 1 188 ? -27.294 24.127 -19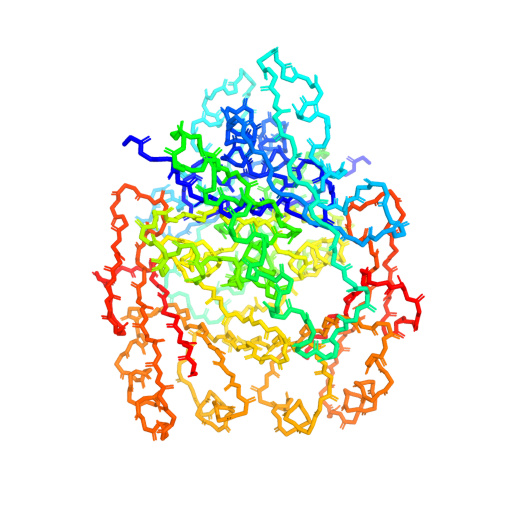.319 1.00 43.92 188 VAL A CA 1
ATOM 1445 C C . VAL A 1 188 ? -27.880 23.916 -20.733 1.00 44.25 188 VAL A C 1
ATOM 1446 O O . VAL A 1 188 ? -29.008 23.437 -20.876 1.00 44.01 188 VAL A O 1
ATOM 1450 N N . GLU A 1 189 ? -27.105 24.259 -21.763 1.00 44.73 189 GLU A N 1
ATOM 1451 C CA . GLU A 1 189 ? -27.548 24.136 -23.163 1.00 45.48 189 GLU A CA 1
ATOM 1452 C C . GLU A 1 189 ? -27.817 22.689 -23.561 1.00 44.94 189 GLU A C 1
ATOM 1453 O O . GLU A 1 189 ? -28.731 22.402 -24.349 1.00 45.22 189 GLU A O 1
ATOM 1459 N N . SER A 1 190 ? -27.016 21.780 -23.012 1.00 44.48 190 SER A N 1
ATOM 1460 C CA . SER A 1 190 ? -27.156 20.362 -23.312 1.00 44.10 190 SER A CA 1
ATOM 1461 C C . SER A 1 190 ? -28.337 19.699 -22.587 1.00 43.48 190 SER A C 1
ATOM 1462 O O . SER A 1 190 ? -28.690 18.558 -22.909 1.00 43.52 190 SER A O 1
ATOM 1465 N N . ASP A 1 191 ? -28.953 20.410 -21.636 1.00 42.30 191 ASP A N 1
ATOM 1466 C CA . ASP A 1 191 ? -30.189 19.924 -21.020 1.00 41.34 191 ASP A CA 1
ATOM 1467 C C . ASP A 1 191 ? -31.338 19.971 -22.029 1.00 40.67 191 ASP A C 1
ATOM 1468 O O . ASP A 1 191 ? -31.557 20.995 -22.654 1.00 40.92 191 ASP A O 1
ATOM 1473 N N . PRO A 1 192 ? -32.072 18.855 -22.189 1.00 40.37 192 PRO A N 1
ATOM 1474 C CA . PRO A 1 192 ? -33.144 18.778 -23.206 1.00 39.94 192 PRO A CA 1
ATOM 1475 C C . PRO A 1 192 ? -34.356 19.688 -22.965 1.00 39.12 192 PRO A C 1
ATOM 1476 O O . PRO A 1 192 ? -35.122 19.940 -23.894 1.00 39.01 192 PRO A O 1
ATOM 1480 N N . ARG A 1 193 ? -34.536 20.160 -21.733 1.00 38.26 193 ARG A N 1
ATOM 1481 C CA . ARG A 1 193 ? -35.726 20.945 -21.366 1.00 36.74 193 ARG A CA 1
ATOM 1482 C C . ARG A 1 193 ? -35.677 22.369 -21.921 1.00 36.88 193 ARG A C 1
ATOM 1483 O O . ARG A 1 193 ? -34.603 22.931 -22.124 1.00 36.73 193 ARG A O 1
ATOM 1491 N N . GLY A 1 194 ? -36.847 22.948 -22.155 1.00 36.84 194 GLY A N 1
ATOM 1492 C CA . GLY A 1 194 ? -36.950 24.381 -22.380 1.00 37.59 194 GLY A CA 1
ATOM 1493 C C . GLY A 1 194 ? -36.427 25.095 -21.142 1.00 38.05 194 GLY A C 1
ATOM 1494 O O . GLY A 1 194 ? -36.575 24.603 -20.020 1.00 37.79 194 GLY A O 1
ATOM 1495 N N . LYS A 1 195 ? -35.792 26.241 -21.348 1.00 37.89 195 LYS A N 1
ATOM 1496 C CA . LYS A 1 195 ? -35.194 26.989 -20.250 1.00 38.42 195 LYS A CA 1
ATOM 1497 C C . LYS A 1 195 ? -35.101 28.480 -20.553 1.00 37.93 195 LYS A C 1
ATOM 1498 O O . LYS A 1 195 ? -35.017 28.889 -21.714 1.00 37.66 195 LYS A O 1
ATOM 1504 N N . ASP A 1 196 ? -35.126 29.287 -19.503 1.00 37.41 196 ASP A N 1
ATOM 1505 C CA . ASP A 1 196 ? -34.713 30.666 -19.653 1.00 36.76 196 ASP A CA 1
ATOM 1506 C C . ASP A 1 196 ? -33.609 31.028 -18.679 1.00 35.51 196 ASP A C 1
ATOM 1507 O O . ASP A 1 196 ? -33.509 30.474 -17.572 1.00 35.41 196 ASP A O 1
ATOM 1512 N N . VAL A 1 197 ? -32.771 31.949 -19.128 1.00 33.76 197 VAL A N 1
ATOM 1513 C CA . VAL A 1 197 ? -31.578 32.349 -18.415 1.00 32.49 197 VAL A CA 1
ATOM 1514 C C . VAL A 1 197 ? -31.515 33.885 -18.370 1.00 31.93 197 VAL A C 1
ATOM 1515 O O . VAL A 1 197 ? -31.932 34.585 -19.307 1.00 31.74 197 VAL A O 1
ATOM 1519 N N . VAL A 1 198 ? -31.030 34.396 -17.251 1.00 30.81 198 VAL A N 1
ATOM 1520 C CA . VAL A 1 198 ? -30.852 35.823 -17.061 1.00 29.91 198 VAL A CA 1
ATOM 1521 C C . VAL A 1 198 ? -29.624 36.026 -16.176 1.00 29.28 198 VAL A C 1
ATOM 1522 O O . VAL A 1 198 ? -29.380 35.239 -15.258 1.00 28.50 198 VAL A O 1
ATOM 1526 N N . SER A 1 199 ? -28.826 37.049 -16.500 1.00 28.97 199 SER A N 1
ATOM 1527 C CA . SER A 1 199 ? -27.662 37.418 -15.695 1.00 28.14 199 SER A CA 1
ATOM 1528 C C . SER A 1 199 ? -27.821 38.834 -15.192 1.00 27.57 199 SER A C 1
ATOM 1529 O O . SER A 1 199 ? -28.229 39.740 -15.929 1.00 27.05 199 SER A O 1
ATOM 1532 N N . VAL A 1 200 ? -27.520 39.029 -13.915 1.00 27.17 200 VAL A N 1
ATOM 1533 C CA . VAL A 1 200 ? -27.689 40.343 -13.294 1.00 26.27 200 VAL A CA 1
ATOM 1534 C C . VAL A 1 200 ? -26.381 40.729 -12.644 1.00 26.51 200 VAL A C 1
ATOM 1535 O O . VAL A 1 200 ? -25.810 39.960 -11.873 1.00 27.16 200 VAL A O 1
ATOM 1539 N N . ALA A 1 201 ? -25.885 41.914 -12.974 1.00 27.02 201 ALA A N 1
ATOM 1540 C CA . ALA A 1 201 ? -24.657 42.414 -12.359 1.00 26.68 201 ALA A CA 1
ATOM 1541 C C . ALA A 1 201 ? -25.039 43.617 -11.549 1.00 26.24 201 ALA A C 1
ATOM 1542 O O . ALA A 1 201 ? -25.885 44.384 -11.985 1.00 26.09 201 ALA A O 1
ATOM 1544 N N . ASN A 1 202 ? -24.451 43.756 -10.360 1.00 26.28 202 ASN A N 1
ATOM 1545 C CA . ASN A 1 202 ? -24.664 44.919 -9.504 1.00 26.96 202 ASN A CA 1
ATOM 1546 C C . ASN A 1 202 ? -26.148 45.178 -9.174 1.00 26.83 202 ASN A C 1
ATOM 1547 O O . ASN A 1 202 ? -26.600 46.340 -9.088 1.00 26.24 202 ASN A O 1
ATOM 1552 N N . CYS A 1 203 ? -26.896 44.087 -9.020 1.00 26.32 203 CYS A N 1
ATOM 1553 C CA . CYS A 1 203 ? -28.305 44.149 -8.669 1.00 26.21 203 CYS A CA 1
ATOM 1554 C C . CYS A 1 203 ? -28.587 45.237 -7.632 1.00 25.82 203 CYS A C 1
ATOM 1555 O O . CYS A 1 203 ? -27.888 45.335 -6.633 1.00 25.50 203 CYS A O 1
ATOM 1558 N N . SER A 1 204 ? -29.621 46.040 -7.884 1.00 26.31 204 SER A N 1
ATOM 1559 C CA . SER A 1 204 ? -30.088 47.101 -6.964 1.00 27.27 204 SER A CA 1
ATOM 1560 C C . SER A 1 204 ? -29.166 48.323 -6.805 1.00 28.81 204 SER A C 1
ATOM 1561 O O . SER A 1 204 ? -29.475 49.231 -6.044 1.00 29.04 204 SER A O 1
ATOM 1564 N N . MET A 1 205 ? -28.030 48.330 -7.496 1.00 30.84 205 MET A N 1
ATOM 1565 C CA . MET A 1 205 ? -27.102 49.468 -7.472 1.00 32.80 205 MET A CA 1
ATOM 1566 C C . MET A 1 205 ? -27.355 50.384 -8.681 1.00 33.49 205 MET A C 1
ATOM 1567 O O . MET A 1 205 ? -28.094 50.015 -9.601 1.00 33.56 205 MET A O 1
ATOM 1572 N N . ASP A 1 206 ? -26.742 51.570 -8.680 1.00 34.75 206 ASP A N 1
ATOM 1573 C CA . ASP A 1 206 ? -26.901 52.541 -9.769 1.00 35.78 206 ASP A CA 1
ATOM 1574 C C . ASP A 1 206 ? -26.510 51.938 -11.118 1.00 35.56 206 ASP A C 1
ATOM 1575 O O . ASP A 1 206 ? -27.174 52.166 -12.124 1.00 35.66 206 ASP A O 1
ATOM 1580 N N . ASP A 1 207 ? -25.432 51.160 -11.111 1.00 35.33 207 ASP A N 1
ATOM 1581 C CA . ASP A 1 207 ? -24.909 50.536 -12.316 1.00 35.66 207 ASP A CA 1
ATOM 1582 C C . ASP A 1 207 ? -25.349 49.079 -12.520 1.00 34.67 207 ASP A C 1
ATOM 1583 O O . ASP A 1 207 ? -24.672 48.310 -13.193 1.00 34.31 207 ASP A O 1
ATOM 1588 N N . GLU A 1 208 ? -26.508 48.720 -11.968 1.00 33.66 208 GLU A N 1
ATOM 1589 C CA . GLU A 1 208 ? -27.140 47.427 -12.263 1.00 32.87 208 GLU A CA 1
ATOM 1590 C C . GLU A 1 208 ? -27.256 47.171 -13.772 1.00 32.73 208 GLU A C 1
ATOM 1591 O O . GLU A 1 208 ? -27.648 48.057 -14.532 1.00 32.07 208 GLU A O 1
ATOM 1597 N N . VAL A 1 209 ? -26.901 45.963 -14.194 1.00 32.56 209 VAL A N 1
ATOM 1598 C CA . VAL A 1 209 ? -27.120 45.533 -15.576 1.00 32.95 209 VAL A CA 1
ATOM 1599 C C . VAL A 1 209 ? -27.862 44.197 -15.553 1.00 32.78 209 VAL A C 1
ATOM 1600 O O . VAL A 1 209 ? -27.463 43.288 -14.843 1.00 31.93 209 VAL A O 1
ATOM 1604 N N . VAL A 1 210 ? -28.939 44.106 -16.325 1.00 33.84 210 VAL A N 1
ATOM 1605 C CA . VAL A 1 210 ? -29.688 42.865 -16.527 1.00 34.82 210 VAL A CA 1
ATOM 1606 C C . VAL A 1 210 ? -29.618 42.459 -17.995 1.00 35.90 210 VAL A C 1
ATOM 1607 O O . VAL A 1 210 ? -29.973 43.254 -18.861 1.00 36.04 210 VAL A O 1
ATOM 1611 N N . GLU A 1 211 ? -29.170 41.237 -18.287 1.00 37.52 211 GLU A N 1
ATOM 1612 C CA . GLU A 1 211 ? -29.424 40.669 -19.624 1.00 39.62 211 GLU A CA 1
ATOM 1613 C C . GLU A 1 211 ? -29.725 39.180 -19.744 1.00 39.85 211 GLU A C 1
ATOM 1614 O O . GLU A 1 211 ? -29.170 38.340 -19.022 1.00 39.12 211 GLU A O 1
ATOM 1620 N N . ARG A 1 212 ? -30.621 38.887 -20.688 1.00 40.91 212 ARG A N 1
ATOM 1621 C CA . ARG A 1 212 ? -31.098 37.537 -20.979 1.00 42.47 212 ARG A CA 1
ATOM 1622 C C . ARG A 1 212 ? -29.928 36.666 -21.412 1.00 42.59 212 ARG A C 1
ATOM 1623 O O . ARG A 1 212 ? -28.953 37.169 -21.970 1.00 42.65 212 ARG A O 1
ATOM 1631 N N . GLY A 1 213 ? -30.023 35.367 -21.124 1.00 42.86 213 GLY A N 1
ATOM 1632 C CA . GLY A 1 213 ? -28.944 34.413 -21.382 1.00 43.03 213 GLY A CA 1
ATOM 1633 C C . GLY A 1 213 ? -27.765 34.572 -20.441 1.00 43.36 213 GLY A C 1
ATOM 1634 O O . GLY A 1 213 ? -27.845 35.281 -19.442 1.00 43.29 213 GLY A O 1
ATOM 1635 N N . PHE A 1 214 ? -26.671 33.889 -20.765 1.00 43.98 214 PHE A N 1
ATOM 1636 C CA . PHE A 1 214 ? -25.420 34.015 -20.036 1.00 44.95 214 PHE A CA 1
ATOM 1637 C C . PHE A 1 214 ? -24.650 35.241 -20.518 1.00 45.59 214 PHE A C 1
ATOM 1638 O O . PHE A 1 214 ? -23.881 35.156 -21.484 1.00 45.97 214 PHE A O 1
ATOM 1646 N N . ALA A 1 215 ? -24.868 36.376 -19.861 1.00 46.31 215 ALA A N 1
ATOM 1647 C CA . ALA A 1 215 ? -24.052 37.570 -20.081 1.00 46.63 215 ALA A CA 1
ATOM 1648 C C . ALA A 1 215 ? -22.654 37.300 -19.527 1.00 47.26 215 ALA A C 1
ATOM 1649 O O . ALA A 1 215 ? -22.516 36.661 -18.475 1.00 47.43 215 ALA A O 1
ATOM 1651 N N . SER A 1 216 ? -21.630 37.820 -20.208 1.00 47.66 216 SER A N 1
ATOM 1652 C CA . SER A 1 216 ? -20.293 37.223 -20.126 1.00 48.19 216 SER A CA 1
ATOM 1653 C C . SER A 1 216 ? -19.293 37.829 -19.132 1.00 47.99 216 SER A C 1
ATOM 1654 O O . SER A 1 216 ? -18.393 37.129 -18.680 1.00 48.25 216 SER A O 1
ATOM 1657 N N . GLY A 1 217 ? -19.417 39.104 -18.787 1.00 48.06 217 GLY A N 1
ATOM 1658 C CA . GLY A 1 217 ? -18.393 39.690 -17.927 1.00 47.78 217 GLY A CA 1
ATOM 1659 C C . GLY A 1 217 ? -18.838 40.810 -17.015 1.00 47.84 217 GLY A C 1
ATOM 1660 O O . GLY A 1 217 ? -18.364 41.940 -17.155 1.00 47.95 217 GLY A O 1
ATOM 1661 N N . GLY A 1 218 ? -19.711 40.491 -16.059 1.00 47.35 218 GLY A N 1
ATOM 1662 C CA . GLY A 1 218 ? -20.350 41.506 -15.210 1.00 46.37 218 GLY A CA 1
ATOM 1663 C C . GLY A 1 218 ? -19.598 41.962 -13.970 1.00 45.67 218 GLY A C 1
ATOM 1664 O O . GLY A 1 218 ? -20.149 42.714 -13.149 1.00 45.93 218 GLY A O 1
ATOM 1665 N N . GLY A 1 219 ? -18.341 41.537 -13.837 1.00 44.68 219 GLY A N 1
ATOM 1666 C CA . GLY A 1 219 ? -17.527 41.871 -12.667 1.00 43.00 219 GLY A CA 1
ATOM 1667 C C . GLY A 1 219 ? -17.798 40.942 -11.497 1.00 42.14 219 GLY A C 1
ATOM 1668 O O . GLY A 1 219 ? -18.360 39.862 -11.674 1.00 42.09 219 GLY A O 1
ATOM 1669 N N . TYR A 1 220 ? -17.409 41.372 -10.299 1.00 41.07 220 TYR A N 1
ATOM 1670 C CA . TYR A 1 220 ? -17.500 40.530 -9.101 1.00 40.23 220 TYR A CA 1
ATOM 1671 C C . TYR A 1 220 ? -18.950 40.210 -8.705 1.00 38.53 220 TYR A C 1
ATOM 1672 O O . TYR A 1 220 ? -19.302 39.041 -8.497 1.00 38.86 220 TYR A O 1
ATOM 1681 N N . LEU A 1 221 ? -19.778 41.244 -8.624 1.00 36.15 221 LEU A N 1
ATOM 1682 C CA . LEU A 1 221 ? -21.162 41.076 -8.205 1.00 33.71 221 LEU A CA 1
ATOM 1683 C C . LEU A 1 221 ? -22.030 40.762 -9.394 1.00 31.83 221 LEU A C 1
ATOM 1684 O O . LEU A 1 221 ? -22.747 41.618 -9.901 1.00 31.17 221 LEU A O 1
ATOM 1689 N N . ALA A 1 222 ? -21.937 39.524 -9.844 1.00 29.97 222 ALA A N 1
ATOM 1690 C CA . ALA A 1 222 ? -22.751 39.046 -10.937 1.00 29.29 222 ALA A CA 1
ATOM 1691 C C . ALA A 1 222 ? -23.304 37.679 -10.593 1.00 28.39 222 ALA A C 1
ATOM 1692 O O . ALA A 1 222 ? -22.593 36.839 -10.030 1.00 28.35 222 ALA A O 1
ATOM 1694 N N . THR A 1 223 ? -24.571 37.472 -10.944 1.00 27.84 223 THR A N 1
ATOM 1695 C CA . THR A 1 223 ? -25.277 36.219 -10.692 1.00 26.92 223 THR A CA 1
ATOM 1696 C C . THR A 1 223 ? -26.054 35.793 -11.934 1.00 26.67 223 THR A C 1
ATOM 1697 O O . THR A 1 223 ? -26.674 36.632 -12.592 1.00 26.07 223 THR A O 1
ATOM 1701 N N . THR A 1 224 ? -26.046 34.493 -12.234 1.00 26.86 224 THR A N 1
ATOM 1702 C CA . THR A 1 224 ? -26.868 33.928 -13.313 1.00 27.48 224 THR A CA 1
ATOM 1703 C C . THR A 1 224 ? -28.009 33.083 -12.761 1.00 27.87 224 THR A C 1
ATOM 1704 O O . THR A 1 224 ? -27.811 32.239 -11.868 1.00 27.85 224 THR A O 1
ATOM 1708 N N . LEU A 1 225 ? -29.195 33.292 -13.322 1.00 27.67 225 LEU A N 1
ATOM 1709 C CA . LEU A 1 225 ? -30.367 32.552 -12.901 1.00 27.79 225 LEU A CA 1
ATOM 1710 C C . LEU A 1 225 ? -30.857 31.682 -14.040 1.00 27.92 225 LEU A C 1
ATOM 1711 O O . LEU A 1 225 ? -31.014 32.151 -15.162 1.00 27.72 225 LEU A O 1
ATOM 1716 N N . VAL A 1 226 ? -31.065 30.400 -13.765 1.00 28.28 226 VAL A N 1
ATOM 1717 C CA . VAL A 1 226 ? -31.565 29.484 -14.787 1.00 28.83 226 VAL A CA 1
ATOM 1718 C C . VAL A 1 226 ? -32.835 28.851 -14.286 1.00 29.89 226 VAL A C 1
ATOM 1719 O O . VAL A 1 226 ? -32.867 28.345 -13.164 1.00 29.52 226 VAL A O 1
ATOM 1723 N N . ARG A 1 227 ? -33.889 28.901 -15.097 1.00 31.54 227 ARG A N 1
ATOM 1724 C CA . ARG A 1 227 ? -35.111 28.170 -14.781 1.00 33.66 227 ARG A CA 1
ATOM 1725 C C . ARG A 1 227 ? -35.442 27.224 -15.924 1.00 34.18 227 ARG A C 1
ATOM 1726 O O . ARG A 1 227 ? -35.397 27.616 -17.096 1.00 34.35 227 ARG A O 1
ATOM 1734 N N . PHE A 1 228 ? -35.741 25.975 -15.576 1.00 34.42 228 PHE A N 1
ATOM 1735 C CA . PHE A 1 228 ? -36.103 24.955 -16.564 1.00 35.05 228 PHE A CA 1
ATOM 1736 C C . PHE A 1 228 ? -37.618 24.848 -16.710 1.00 35.70 228 PHE A C 1
ATOM 1737 O O . PHE A 1 228 ? -38.123 24.609 -17.811 1.00 36.76 228 PHE A O 1
ATOM 1745 N N . MET B 1 1 ? -49.591 55.219 -18.050 1.00 41.91 1 MET B N 1
ATOM 1746 C CA . MET B 1 1 ? -50.835 55.526 -17.289 1.00 41.93 1 MET B CA 1
ATOM 1747 C C . MET B 1 1 ? -51.441 54.276 -16.622 1.00 40.03 1 MET B C 1
ATOM 1748 O O . MET B 1 1 ? -52.107 54.394 -15.601 1.00 39.55 1 MET B O 1
ATOM 1753 N N . HIS B 1 2 ? -51.213 53.093 -17.189 1.00 38.72 2 HIS B N 1
ATOM 1754 C CA . HIS B 1 2 ? -51.661 51.845 -16.535 1.00 37.90 2 HIS B CA 1
ATOM 1755 C C . HIS B 1 2 ? -51.099 51.691 -15.126 1.00 36.15 2 HIS B C 1
ATOM 1756 O O . HIS B 1 2 ? -49.957 52.090 -14.848 1.00 36.24 2 HIS B O 1
ATOM 1763 N N . GLY B 1 3 ? -51.893 51.092 -14.244 1.00 33.87 3 GLY B N 1
ATOM 1764 C CA . GLY B 1 3 ? -51.358 50.537 -13.015 1.00 31.27 3 GLY B CA 1
ATOM 1765 C C . GLY B 1 3 ? -50.384 49.401 -13.325 1.00 30.11 3 GLY B C 1
ATOM 1766 O O . GLY B 1 3 ? -50.500 48.708 -14.352 1.00 28.49 3 GLY B O 1
ATOM 1767 N N . LYS B 1 4 ? -49.417 49.227 -12.431 1.00 29.18 4 LYS B N 1
ATOM 1768 C CA . LYS B 1 4 ? -48.460 48.112 -12.491 1.00 29.17 4 LYS B CA 1
ATOM 1769 C C . LYS B 1 4 ? -48.728 47.116 -11.367 1.00 26.52 4 LYS B C 1
ATOM 1770 O O . LYS B 1 4 ? -49.136 47.500 -10.282 1.00 25.87 4 LYS B O 1
ATOM 1776 N N . LEU B 1 5 ? -48.502 45.837 -11.635 1.00 25.56 5 LEU B N 1
ATOM 1777 C CA . LEU B 1 5 ? -48.571 44.815 -10.584 1.00 23.81 5 LEU B CA 1
ATOM 1778 C C . LEU B 1 5 ? -47.202 44.678 -9.900 1.00 23.27 5 LEU B C 1
ATOM 1779 O O . LEU B 1 5 ? -46.205 44.385 -10.563 1.00 23.34 5 LEU B O 1
ATOM 1784 N N . ILE B 1 6 ? -47.175 44.870 -8.584 1.00 21.76 6 ILE B N 1
ATOM 1785 C CA . ILE B 1 6 ? -45.952 44.778 -7.806 1.00 21.51 6 ILE B CA 1
ATOM 1786 C C . ILE B 1 6 ? -46.003 43.619 -6.810 1.00 21.13 6 ILE B C 1
ATOM 1787 O O . ILE B 1 6 ? -46.858 43.597 -5.911 1.00 20.71 6 ILE B O 1
ATOM 1792 N N . GLY B 1 7 ? -45.082 42.669 -6.967 1.00 20.14 7 GLY B N 1
ATOM 1793 C CA . GLY B 1 7 ? -44.984 41.538 -6.045 1.00 20.72 7 GLY B CA 1
ATOM 1794 C C . GLY B 1 7 ? -44.083 41.922 -4.887 1.00 21.48 7 GLY B C 1
ATOM 1795 O O . GLY B 1 7 ? -42.867 42.134 -5.067 1.00 21.62 7 GLY B O 1
ATOM 1796 N N . VAL B 1 8 ? -44.662 42.016 -3.692 1.00 20.94 8 VAL B N 1
ATOM 1797 C CA . VAL B 1 8 ? -43.953 42.608 -2.566 1.00 20.40 8 VAL B CA 1
ATOM 1798 C C . VAL B 1 8 ? -43.712 41.540 -1.520 1.00 20.15 8 VAL B C 1
ATOM 1799 O O . VAL B 1 8 ? -44.651 41.018 -0.908 1.00 19.19 8 VAL B O 1
ATOM 1803 N N . GLY B 1 9 ? -42.436 41.221 -1.327 1.00 19.28 9 GLY B N 1
ATOM 1804 C CA . GLY B 1 9 ? -42.030 40.341 -0.262 1.00 19.05 9 GLY B CA 1
ATOM 1805 C C . GLY B 1 9 ? -42.178 41.083 1.042 1.00 19.65 9 GLY B C 1
ATOM 1806 O O . GLY B 1 9 ? -41.718 42.220 1.196 1.00 19.26 9 GLY B O 1
ATOM 1807 N N . VAL B 1 10 ? -42.797 40.397 1.988 1.00 19.53 10 VAL B N 1
ATOM 1808 C CA . VAL B 1 10 ? -43.205 40.967 3.236 1.00 20.01 10 VAL B CA 1
ATOM 1809 C C . VAL B 1 10 ? -42.396 40.420 4.432 1.00 20.00 10 VAL B C 1
ATOM 1810 O O . VAL B 1 10 ? -42.553 40.865 5.586 1.00 20.70 10 VAL B O 1
ATOM 1814 N N . GLY B 1 11 ? -41.502 39.482 4.139 1.00 19.55 11 GLY B N 1
ATOM 1815 C CA . GLY B 1 11 ? -40.672 38.849 5.164 1.00 19.43 11 GLY B CA 1
ATOM 1816 C C . GLY B 1 11 ? -41.396 37.764 5.942 1.00 19.87 11 GLY B C 1
ATOM 1817 O O . GLY B 1 11 ? -42.588 37.509 5.706 1.00 20.56 11 GLY B O 1
ATOM 1818 N N . PRO B 1 12 ? -40.692 37.114 6.886 1.00 20.36 12 PRO B N 1
ATOM 1819 C CA . PRO B 1 12 ? -41.237 35.899 7.499 1.00 20.79 12 PRO B CA 1
ATOM 1820 C C . PRO B 1 12 ? -42.351 36.083 8.562 1.00 21.53 12 PRO B C 1
ATOM 1821 O O . PRO B 1 12 ? -43.028 35.109 8.910 1.00 21.79 12 PRO B O 1
ATOM 1825 N N . GLY B 1 13 ? -42.561 37.302 9.057 1.00 22.42 13 GLY B N 1
ATOM 1826 C CA . GLY B 1 13 ? -43.532 37.525 10.149 1.00 23.40 13 GLY B CA 1
ATOM 1827 C C . GLY B 1 13 ? -43.363 38.831 10.902 1.00 23.88 13 GLY B C 1
ATOM 1828 O O . GLY B 1 13 ? -44.280 39.657 10.961 1.00 24.41 13 GLY B O 1
ATOM 1829 N N . ASP B 1 14 ? -42.168 39.030 11.455 1.00 23.73 14 ASP B N 1
ATOM 1830 C CA . ASP B 1 14 ? -41.833 40.229 12.207 1.00 23.88 14 ASP B CA 1
ATOM 1831 C C . ASP B 1 14 ? -41.879 41.439 11.273 1.00 23.82 14 ASP B C 1
ATOM 1832 O O . ASP B 1 14 ? -41.208 41.455 10.233 1.00 22.80 14 ASP B O 1
ATOM 1837 N N . SER B 1 15 ? -42.673 42.443 11.647 1.00 23.43 15 SER B N 1
ATOM 1838 C CA . SER B 1 15 ? -42.820 43.650 10.813 1.00 24.62 15 SER B CA 1
ATOM 1839 C C . SER B 1 15 ? -41.476 44.367 10.635 1.00 24.00 15 SER B C 1
ATOM 1840 O O . SER B 1 15 ? -41.257 45.050 9.640 1.00 23.93 15 SER B O 1
ATOM 1843 N N . GLU B 1 16 ? -40.589 44.208 11.607 1.00 24.03 16 GLU B N 1
ATOM 1844 C CA . GLU B 1 16 ? -39.228 44.755 11.512 1.00 24.75 16 GLU B CA 1
ATOM 1845 C C . GLU B 1 16 ? -38.340 44.066 10.453 1.00 23.88 16 GLU B C 1
ATOM 1846 O O . GLU B 1 16 ? -37.275 44.571 10.137 1.00 23.19 16 GLU B O 1
ATOM 1852 N N . LEU B 1 17 ? -38.792 42.937 9.900 1.00 22.78 17 LEU B N 1
ATOM 1853 C CA . LEU B 1 17 ? -38.070 42.286 8.806 1.00 22.87 17 LEU B CA 1
ATOM 1854 C C . LEU B 1 17 ? -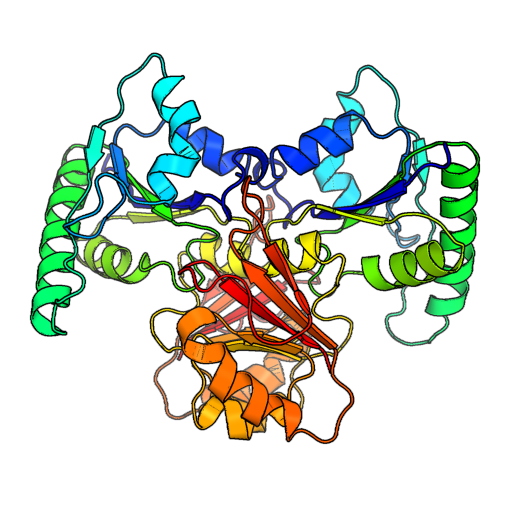38.563 42.652 7.398 1.00 22.45 17 LEU B C 1
ATOM 1855 O O . LEU B 1 17 ? -38.099 42.095 6.394 1.00 22.75 17 LEU B O 1
ATOM 1860 N N . LEU B 1 18 ? -39.505 43.588 7.321 1.00 22.06 18 LEU B N 1
ATOM 1861 C CA . LEU B 1 18 ? -39.825 44.210 6.050 1.00 22.01 18 LEU B CA 1
ATOM 1862 C C . LEU B 1 18 ? -38.652 45.110 5.628 1.00 21.84 18 LEU B C 1
ATOM 1863 O O . LEU B 1 18 ? -37.924 45.663 6.467 1.00 21.17 18 LEU B O 1
ATOM 1868 N N . THR B 1 19 ? -38.447 45.216 4.322 1.00 21.55 19 THR B N 1
ATOM 1869 C CA . THR B 1 19 ? -37.487 46.169 3.799 1.00 21.31 19 THR B CA 1
ATOM 1870 C C . THR B 1 19 ? -38.130 47.569 3.821 1.00 22.28 19 THR B C 1
ATOM 1871 O O . THR B 1 19 ? -39.358 47.696 3.813 1.00 21.44 19 THR B O 1
ATOM 1875 N N . LEU B 1 20 ? -37.287 48.602 3.845 1.00 22.94 20 LEU B N 1
ATOM 1876 C CA . LEU B 1 20 ? -37.715 49.996 3.711 1.00 24.28 20 LEU B CA 1
ATOM 1877 C C . LEU B 1 20 ? -38.536 50.195 2.441 1.00 24.21 20 LEU B C 1
ATOM 1878 O O . LEU B 1 20 ? -39.575 50.844 2.464 1.00 24.03 20 LEU B O 1
ATOM 1883 N N . ARG B 1 21 ? -38.063 49.618 1.337 1.00 24.42 21 ARG B N 1
ATOM 1884 C CA . ARG B 1 21 ? -38.773 49.655 0.071 1.00 24.47 21 ARG B CA 1
ATOM 1885 C C . ARG B 1 21 ? -40.206 49.059 0.149 1.00 24.70 21 ARG B C 1
ATOM 1886 O O . ARG B 1 21 ? -41.185 49.692 -0.269 1.00 24.76 21 ARG B O 1
ATOM 1894 N N . ALA B 1 22 ? -40.321 47.853 0.682 1.00 24.27 22 ALA B N 1
ATOM 1895 C CA . ALA B 1 22 ? -41.626 47.233 0.927 1.00 24.89 22 ALA B CA 1
ATOM 1896 C C . ALA B 1 22 ? -42.569 48.145 1.741 1.00 25.30 22 ALA B C 1
ATOM 1897 O O . ALA B 1 22 ? -43.725 48.370 1.358 1.00 24.91 22 ALA B O 1
ATOM 1899 N N . VAL B 1 23 ? -42.057 48.690 2.839 1.00 26.11 23 VAL B N 1
ATOM 1900 C CA . VAL B 1 23 ? -42.830 49.582 3.702 1.00 27.04 23 VAL B CA 1
ATOM 1901 C C . VAL B 1 23 ? -43.311 50.786 2.879 1.00 27.68 23 VAL B C 1
ATOM 1902 O O . VAL B 1 23 ? -44.477 51.195 2.973 1.00 27.17 23 VAL B O 1
ATOM 1906 N N . ASN B 1 24 ? -42.418 51.321 2.050 1.00 28.27 24 ASN B N 1
ATOM 1907 C CA . ASN B 1 24 ? -42.742 52.463 1.205 1.00 29.82 24 ASN B CA 1
ATOM 1908 C C . ASN B 1 24 ? -43.840 52.174 0.172 1.00 29.25 24 ASN B C 1
ATOM 1909 O O . ASN B 1 24 ? -44.782 52.945 0.046 1.00 29.21 24 ASN B O 1
ATOM 1914 N N . VAL B 1 25 ? -43.717 51.063 -0.550 1.00 29.18 25 VAL B N 1
ATOM 1915 C CA . VAL B 1 25 ? -44.739 50.644 -1.515 1.00 29.05 25 VAL B CA 1
ATOM 1916 C C . VAL B 1 25 ? -46.096 50.457 -0.826 1.00 29.59 25 VAL B C 1
ATOM 1917 O O . VAL B 1 25 ? -47.121 50.918 -1.324 1.00 28.62 25 VAL B O 1
ATOM 1921 N N . LEU B 1 26 ? -46.081 49.792 0.326 1.00 29.98 26 LEU B N 1
ATOM 1922 C CA . LEU B 1 26 ? -47.308 49.454 1.022 1.00 30.83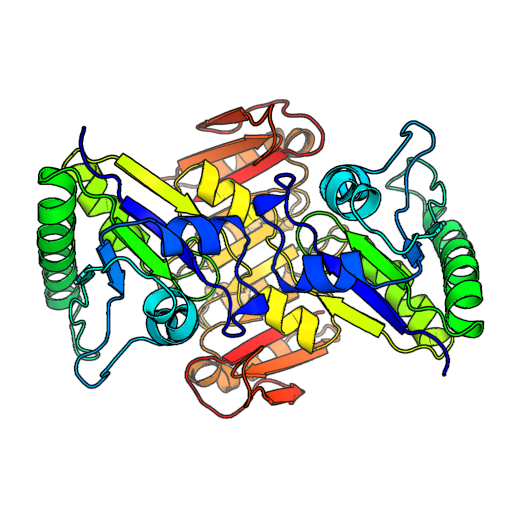 26 LEU B CA 1
ATOM 1923 C C . LEU B 1 26 ? -47.992 50.646 1.683 1.00 31.08 26 LEU B C 1
ATOM 1924 O O . LEU B 1 26 ? -49.200 50.606 1.943 1.00 30.87 26 LEU B O 1
ATOM 1929 N N . ARG B 1 27 ? -47.220 51.692 1.959 1.00 31.36 27 ARG B N 1
ATOM 1930 C CA . ARG B 1 27 ? -47.783 52.920 2.507 1.00 32.28 27 ARG B CA 1
ATOM 1931 C C . ARG B 1 27 ? -48.407 53.760 1.409 1.00 32.33 27 ARG B C 1
ATOM 1932 O O . ARG B 1 27 ? -49.217 54.646 1.688 1.00 32.75 27 ARG B O 1
ATOM 1940 N N . SER B 1 28 ? -48.031 53.480 0.164 1.00 32.29 28 SER B N 1
ATOM 1941 C CA . SER B 1 28 ? -48.433 54.329 -0.940 1.00 32.23 28 SER B CA 1
ATOM 1942 C C . SER B 1 28 ? -49.415 53.752 -1.974 1.00 31.45 28 SER B C 1
ATOM 1943 O O . SER B 1 28 ? -50.218 54.531 -2.509 1.00 31.45 28 SER B O 1
ATOM 1946 N N . VAL B 1 29 ? -49.364 52.438 -2.260 1.00 29.34 29 VAL B N 1
ATOM 1947 C CA . VAL B 1 29 ? -50.215 51.842 -3.317 1.00 27.81 29 VAL B CA 1
ATOM 1948 C C . VAL B 1 29 ? -51.684 51.997 -2.973 1.00 26.91 29 VAL B C 1
ATOM 1949 O O . VAL B 1 29 ? -52.058 51.901 -1.799 1.00 26.03 29 VAL B O 1
ATOM 1953 N N . PRO B 1 30 ? -52.523 52.233 -3.993 1.00 26.52 30 PRO B N 1
ATOM 1954 C CA . PRO B 1 30 ? -53.975 52.315 -3.752 1.00 26.16 30 PRO B CA 1
ATOM 1955 C C . PRO B 1 30 ? -54.672 50.970 -3.503 1.00 26.05 30 PRO B C 1
ATOM 1956 O O . PRO B 1 30 ? -55.731 50.941 -2.883 1.00 25.92 30 PRO B O 1
ATOM 1960 N N . VAL B 1 31 ? -54.077 49.876 -3.979 1.00 25.76 31 VAL B N 1
ATOM 1961 C CA . VAL B 1 31 ? -54.694 48.548 -3.928 1.00 25.54 31 VAL B CA 1
ATOM 1962 C C . VAL B 1 31 ? -53.680 47.509 -3.433 1.00 25.47 31 VAL B C 1
ATOM 1963 O O . VAL B 1 31 ? -52.514 47.482 -3.880 1.00 24.98 31 VAL B O 1
ATOM 1967 N N . ILE B 1 32 ? -54.133 46.653 -2.525 1.00 25.03 32 ILE B N 1
ATOM 1968 C CA . ILE B 1 32 ? -53.354 45.485 -2.123 1.00 25.29 32 ILE B CA 1
ATOM 1969 C C . ILE B 1 32 ? -54.119 44.212 -2.482 1.00 25.26 32 ILE B C 1
ATOM 1970 O O . ILE B 1 32 ? -55.339 44.151 -2.297 1.00 25.45 32 ILE B O 1
ATOM 1975 N N . CYS B 1 33 ? -53.396 43.237 -3.037 1.00 24.07 33 CYS B N 1
ATOM 1976 C CA . CYS B 1 33 ? -53.903 41.889 -3.296 1.00 23.81 33 CYS B CA 1
ATOM 1977 C C . CYS B 1 33 ? -53.245 40.876 -2.353 1.00 23.66 33 CYS B C 1
ATOM 1978 O O . CYS B 1 33 ? -52.027 40.639 -2.393 1.00 22.27 33 CYS B O 1
ATOM 1981 N N . ALA B 1 34 ? -54.083 40.321 -1.484 1.00 23.05 34 ALA B N 1
ATOM 1982 C CA . ALA B 1 34 ? -53.711 39.323 -0.519 1.00 24.14 34 ALA B CA 1
ATOM 1983 C C . ALA B 1 34 ? -54.659 38.127 -0.615 1.00 24.68 34 ALA B C 1
ATOM 1984 O O . ALA B 1 34 ? -55.663 38.079 0.104 1.00 25.49 34 ALA B O 1
ATOM 1986 N N . PRO B 1 35 ? -54.372 37.167 -1.512 1.00 25.50 35 PRO B N 1
ATOM 1987 C CA . PRO B 1 35 ? -55.231 35.981 -1.608 1.00 25.37 35 PRO B CA 1
ATOM 1988 C C . PRO B 1 35 ? -55.308 35.208 -0.301 1.00 26.20 35 PRO B C 1
ATOM 1989 O O . PRO B 1 35 ? -54.411 35.304 0.542 1.00 26.62 35 PRO B O 1
ATOM 1993 N N . ARG B 1 36 ? -56.384 34.449 -0.136 1.00 26.64 36 ARG B N 1
ATOM 1994 C CA . ARG B 1 36 ? -56.624 33.674 1.076 1.00 27.08 36 ARG B CA 1
ATOM 1995 C C . ARG B 1 36 ? -57.421 32.393 0.746 1.00 27.50 36 ARG B C 1
ATOM 1996 O O . ARG B 1 36 ? -58.047 32.294 -0.305 1.00 26.41 36 ARG B O 1
ATOM 2004 N N . SER B 1 37 ? -57.360 31.402 1.635 1.00 28.91 37 SER B N 1
ATOM 2005 C CA . SER B 1 37 ? -58.237 30.244 1.523 1.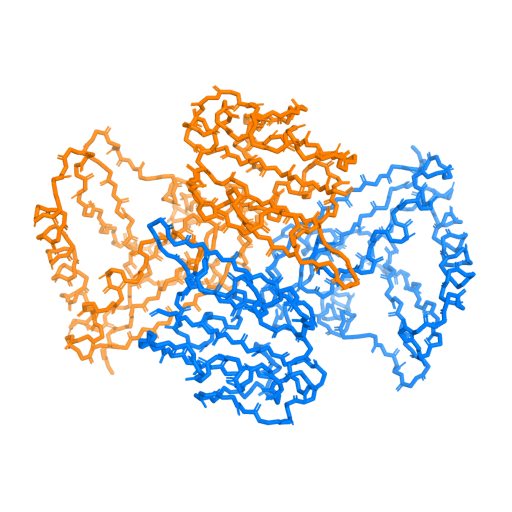00 30.21 37 SER B CA 1
ATOM 2006 C C . SER B 1 37 ? -59.631 30.626 2.017 1.00 31.06 37 SER B C 1
ATOM 2007 O O . SER B 1 37 ? -59.817 31.701 2.614 1.00 31.45 37 SER B O 1
ATOM 2010 N N . SER B 1 38 ? -60.608 29.751 1.776 1.00 31.95 38 SER B N 1
ATOM 2011 C CA . SER B 1 38 ? -62.019 30.078 2.053 1.00 32.78 38 SER B CA 1
ATOM 2012 C C . SER B 1 38 ? -62.337 30.318 3.517 1.00 33.14 38 SER B C 1
ATOM 2013 O O . SER B 1 38 ? -63.107 31.225 3.831 1.00 33.80 38 SER B O 1
ATOM 2016 N N . SER B 1 39 ? -61.760 29.508 4.406 1.00 34.00 39 SER B N 1
ATOM 2017 C CA . SER B 1 39 ? -62.037 29.631 5.843 1.00 34.61 39 SER B CA 1
ATOM 2018 C C . SER B 1 39 ? -61.088 30.566 6.579 1.00 35.18 39 SER B C 1
ATOM 2019 O O . SER B 1 39 ? -61.187 30.701 7.799 1.00 35.43 39 SER B O 1
ATOM 2022 N N . GLU B 1 40 ? -60.170 31.204 5.844 1.00 35.28 40 GLU B N 1
ATOM 2023 C CA . GLU B 1 40 ? -59.347 32.286 6.390 1.00 35.50 40 GLU B CA 1
ATOM 2024 C C . GLU B 1 40 ? -60.099 33.602 6.330 1.00 35.28 40 GLU B C 1
ATOM 2025 O O . GLU B 1 40 ? -60.682 33.939 5.303 1.00 35.85 40 GLU B O 1
ATOM 2031 N N . ARG B 1 41 ? -60.072 34.353 7.422 1.00 35.16 41 ARG B N 1
ATOM 2032 C CA . ARG B 1 41 ? -60.506 35.752 7.399 1.00 35.17 41 ARG B CA 1
ATOM 2033 C C . ARG B 1 41 ? -59.493 36.627 6.647 1.00 34.24 41 ARG B C 1
ATOM 2034 O O . ARG B 1 41 ? -59.867 37.572 5.937 1.00 33.99 41 ARG B O 1
ATOM 2042 N N . GLU B 1 42 ? -58.208 36.299 6.819 1.00 33.79 42 GLU B N 1
ATOM 2043 C CA . GLU B 1 42 ? -57.088 37.038 6.223 1.00 32.89 42 GLU B CA 1
ATOM 2044 C C . GLU B 1 42 ? -55.890 36.136 6.098 1.00 31.35 42 GLU B C 1
ATOM 2045 O O . GLU B 1 42 ? -55.620 35.353 7.000 1.00 31.67 42 GLU B O 1
ATOM 2051 N N . SER B 1 43 ? -55.137 36.283 5.015 1.00 29.32 43 SER B N 1
ATOM 2052 C CA . SER B 1 43 ? -53.871 35.572 4.890 1.00 27.79 43 SER B CA 1
ATOM 2053 C C . SER B 1 43 ? -52.860 36.055 5.942 1.00 27.13 43 SER B C 1
ATOM 2054 O O . SER B 1 43 ? -53.027 37.097 6.562 1.00 27.07 43 SER B O 1
ATOM 2057 N N . ILE B 1 44 ? -51.830 35.263 6.155 1.00 27.10 44 ILE B N 1
ATOM 2058 C CA . ILE B 1 44 ? -50.733 35.629 7.035 1.00 27.53 44 ILE B CA 1
ATOM 2059 C C . ILE B 1 44 ? -49.996 36.876 6.503 1.00 26.87 44 ILE B C 1
ATOM 2060 O O . ILE B 1 44 ? -49.646 37.753 7.281 1.00 26.54 44 ILE B O 1
ATOM 2065 N N . ALA B 1 45 ? -49.790 36.967 5.187 1.00 26.61 45 ALA B N 1
ATOM 2066 C CA . ALA B 1 45 ? -49.162 38.172 4.611 1.00 26.59 45 ALA B CA 1
ATOM 2067 C C . ALA B 1 45 ? -49.923 39.462 4.959 1.00 26.75 45 ALA B C 1
ATOM 2068 O O . ALA B 1 45 ? -49.305 40.457 5.345 1.00 26.28 45 ALA B O 1
ATOM 2070 N N . LEU B 1 46 ? -51.257 39.441 4.884 1.00 26.85 46 LEU B N 1
ATOM 2071 C CA . LEU B 1 46 ? -52.037 40.632 5.258 1.00 27.15 46 LEU B CA 1
ATOM 2072 C C . LEU B 1 46 ? -51.895 40.991 6.749 1.00 27.23 46 LEU B C 1
ATOM 2073 O O . LEU B 1 46 ? -51.770 42.170 7.103 1.00 26.01 46 LEU B O 1
ATOM 2078 N N . SER B 1 47 ? -51.885 39.982 7.624 1.00 27.68 47 SER B N 1
ATOM 2079 C CA . SER B 1 47 ? -51.741 40.265 9.053 1.00 28.31 47 SER B CA 1
ATOM 2080 C C . SER B 1 47 ? -50.358 40.831 9.406 1.00 28.38 47 SER B C 1
ATOM 2081 O O . SER B 1 47 ? -50.233 41.640 10.338 1.00 28.43 47 SER B O 1
ATOM 2084 N N . ILE B 1 48 ? -49.335 40.437 8.651 1.00 28.08 48 ILE B N 1
ATOM 2085 C CA . ILE B 1 48 ? -47.997 41.021 8.820 1.00 28.00 48 ILE B CA 1
ATOM 2086 C C . ILE B 1 48 ? -47.970 42.524 8.556 1.00 28.42 48 ILE B C 1
ATOM 2087 O O . ILE B 1 48 ? -47.273 43.247 9.264 1.00 28.69 48 ILE B O 1
ATOM 2092 N N . VAL B 1 49 ? -48.724 42.985 7.556 1.00 28.86 49 VAL B N 1
ATOM 2093 C CA . VAL B 1 49 ? -48.728 44.411 7.167 1.00 29.77 49 VAL B CA 1
ATOM 2094 C C . VAL B 1 49 ? -49.899 45.224 7.756 1.00 31.19 49 VAL B C 1
ATOM 2095 O O . VAL B 1 49 ? -50.097 46.395 7.401 1.00 30.29 49 VAL B O 1
ATOM 2099 N N . GLU B 1 50 ? -50.642 44.588 8.659 1.00 32.85 50 GLU B N 1
ATOM 2100 C CA . GLU B 1 50 ? -51.814 45.169 9.334 1.00 35.51 50 GLU B CA 1
ATOM 2101 C C . GLU B 1 50 ? -51.545 46.571 9.898 1.00 36.13 50 GLU B C 1
ATOM 2102 O O . GLU B 1 50 ? -52.235 47.524 9.544 1.00 36.02 50 GLU B O 1
ATOM 2108 N N . ASP B 1 51 ? -50.524 46.695 10.747 1.00 37.61 51 ASP B N 1
ATOM 2109 C CA . ASP B 1 51 ? -50.224 47.973 11.404 1.00 38.60 51 ASP B CA 1
ATOM 2110 C C . ASP B 1 51 ? -49.916 49.085 10.416 1.00 38.93 51 ASP B C 1
ATOM 2111 O O . ASP B 1 51 ? -50.469 50.177 10.539 1.00 38.77 51 ASP B O 1
ATOM 2116 N N . ILE B 1 52 ? -49.063 48.804 9.431 1.00 39.04 52 ILE B N 1
ATOM 2117 C CA . ILE B 1 52 ? -48.797 49.735 8.327 1.00 39.47 52 ILE B CA 1
ATOM 2118 C C . ILE B 1 52 ? -50.072 50.217 7.617 1.00 40.00 52 ILE B C 1
ATOM 2119 O O . ILE B 1 52 ? -50.239 51.417 7.353 1.00 39.39 52 ILE B O 1
ATOM 2124 N N . LEU B 1 53 ? -50.959 49.277 7.293 1.00 40.58 53 LEU B N 1
ATOM 2125 C CA . LEU B 1 53 ? -52.181 49.605 6.550 1.00 41.63 53 LEU B CA 1
ATOM 2126 C C . LEU B 1 53 ? -53.116 50.465 7.384 1.00 42.70 53 LEU B C 1
ATOM 2127 O O . LEU B 1 53 ? -53.742 51.387 6.868 1.00 43.11 53 LEU B O 1
ATOM 2132 N N . THR B 1 54 ? -53.186 50.175 8.678 1.00 44.05 54 THR B N 1
ATOM 2133 C CA . THR B 1 54 ? -54.064 50.929 9.563 1.00 45.67 54 THR B CA 1
ATOM 2134 C C . THR B 1 54 ? -53.437 52.265 10.022 1.00 46.40 54 THR B C 1
ATOM 2135 O O . THR B 1 54 ? -54.161 53.174 10.420 1.00 46.75 54 THR B O 1
ATOM 2139 N N . GLU B 1 55 ? -52.110 52.387 9.923 1.00 47.08 55 GLU B N 1
ATOM 2140 C CA . GLU B 1 55 ? -51.392 53.648 10.170 1.00 48.45 55 GLU B CA 1
ATOM 2141 C C . GLU B 1 55 ? -51.710 54.694 9.106 1.00 48.35 55 GLU B C 1
ATOM 2142 O O . GLU B 1 55 ? -51.692 55.891 9.377 1.00 48.47 55 GLU B O 1
ATOM 2148 N N . ARG B 1 56 ? -51.966 54.223 7.889 1.00 48.76 56 ARG B N 1
ATOM 2149 C CA . ARG B 1 56 ? -52.273 55.063 6.737 1.00 49.10 56 ARG B CA 1
ATOM 2150 C C . ARG B 1 56 ? -53.406 56.058 6.989 1.00 49.64 56 ARG B C 1
ATOM 2151 O O . ARG B 1 56 ? -54.491 55.662 7.397 1.00 49.39 56 ARG B O 1
ATOM 2159 N N . ARG B 1 57 ? -53.163 57.339 6.719 1.00 50.39 57 ARG B N 1
ATOM 2160 C CA . ARG B 1 57 ? -54.231 58.344 6.760 1.00 51.22 57 ARG B CA 1
ATOM 2161 C C . ARG B 1 57 ? -55.163 58.155 5.558 1.00 51.50 57 ARG B C 1
ATOM 2162 O O . ARG B 1 57 ? -56.373 58.369 5.657 1.00 51.72 57 ARG B O 1
ATOM 2170 N N . ASP B 1 58 ? -54.578 57.743 4.434 1.00 51.43 58 ASP B N 1
ATOM 2171 C CA . ASP B 1 58 ? -55.299 57.452 3.195 1.00 51.46 58 ASP B CA 1
ATOM 2172 C C . ASP B 1 58 ? -55.866 56.022 3.232 1.00 50.52 58 ASP B C 1
ATOM 2173 O O . ASP B 1 58 ? -55.365 55.159 3.957 1.00 50.76 58 ASP B O 1
ATOM 2178 N N . GLY B 1 59 ? -56.906 55.770 2.445 1.00 49.26 59 GLY B N 1
ATOM 2179 C CA . GLY B 1 59 ? -57.480 54.428 2.354 1.00 47.13 59 GLY B CA 1
ATOM 2180 C C . GLY B 1 59 ? -56.788 53.514 1.356 1.00 45.40 59 GLY B C 1
ATOM 2181 O O . GLY B 1 59 ? -56.288 53.960 0.322 1.00 45.82 59 GLY B O 1
ATOM 2182 N N . CYS B 1 60 ? -56.756 52.225 1.665 1.00 43.53 60 CYS B N 1
ATOM 2183 C CA . CYS B 1 60 ? -56.230 51.231 0.734 1.00 41.79 60 CYS B CA 1
ATOM 2184 C C . CYS B 1 60 ? -57.317 50.207 0.424 1.00 40.16 60 CYS B C 1
ATOM 2185 O O . CYS B 1 60 ? -57.993 49.732 1.335 1.00 39.91 60 CYS B O 1
ATOM 2188 N N . ARG B 1 61 ? -57.482 49.882 -0.853 1.00 37.92 61 ARG B N 1
ATOM 2189 C CA . ARG B 1 61 ? -58.425 48.856 -1.256 1.00 36.76 61 ARG B CA 1
ATOM 2190 C C . ARG B 1 61 ? -57.777 47.484 -1.183 1.00 35.19 61 ARG B C 1
ATOM 2191 O O . ARG B 1 61 ? -56.706 47.252 -1.744 1.00 34.35 61 ARG B O 1
ATOM 2199 N N . ILE B 1 62 ? -58.449 46.565 -0.507 1.00 33.99 62 ILE B N 1
ATOM 2200 C CA . ILE B 1 62 ? -57.929 45.215 -0.371 1.00 32.73 62 ILE B CA 1
ATOM 2201 C C . ILE B 1 62 ? -58.666 44.198 -1.247 1.00 31.83 62 ILE B C 1
ATOM 2202 O O . ILE B 1 62 ? -59.868 43.998 -1.126 1.00 31.77 62 ILE B O 1
ATOM 2207 N N . LEU B 1 63 ? -57.919 43.582 -2.155 1.00 30.50 63 LEU B N 1
ATOM 2208 C CA . LEU B 1 63 ? -58.414 42.471 -2.931 1.00 28.99 63 LEU B CA 1
ATOM 2209 C C . LEU B 1 63 ? -57.979 41.195 -2.241 1.00 28.68 63 LEU B C 1
ATOM 2210 O O . LEU B 1 63 ? -56.779 40.983 -1.982 1.00 27.62 63 LEU B O 1
ATOM 2215 N N . ASP B 1 64 ? -58.959 40.360 -1.908 1.00 28.06 64 ASP B N 1
ATOM 2216 C CA . ASP B 1 64 ? -58.676 39.091 -1.254 1.00 28.20 64 ASP B CA 1
ATOM 2217 C C . ASP B 1 64 ? -59.353 37.906 -1.953 1.00 28.84 64 ASP B C 1
ATOM 2218 O O . ASP B 1 64 ? -60.250 37.271 -1.381 1.00 28.81 64 ASP B O 1
ATOM 2223 N N . PRO B 1 65 ? -58.905 37.594 -3.189 1.00 29.21 65 PRO B N 1
ATOM 2224 C CA . PRO B 1 65 ? -59.500 36.506 -3.966 1.00 29.50 65 PRO B CA 1
ATOM 2225 C C . PRO B 1 65 ? -59.360 35.176 -3.215 1.00 29.66 65 PRO B C 1
ATOM 2226 O O . PRO B 1 65 ? -58.316 34.913 -2.584 1.00 29.52 65 PRO B O 1
ATOM 2230 N N . VAL B 1 66 ? -60.406 34.357 -3.269 1.00 29.50 66 VAL B N 1
ATOM 2231 C CA . VAL B 1 66 ? -60.478 33.177 -2.422 1.00 30.03 66 VAL B CA 1
ATOM 2232 C C . VAL B 1 66 ? -59.952 31.951 -3.144 1.00 30.59 66 VAL B C 1
ATOM 2233 O O . VAL B 1 66 ? -60.280 31.708 -4.312 1.00 30.94 66 VAL B O 1
ATOM 2237 N N . PHE B 1 67 ? -59.116 31.187 -2.449 1.00 30.60 67 PHE B N 1
ATOM 2238 C CA . PHE B 1 67 ? -58.556 29.972 -3.021 1.00 30.92 67 PHE B CA 1
ATOM 2239 C C . PHE B 1 67 ? -58.863 28.772 -2.112 1.00 31.59 67 PHE B C 1
ATOM 2240 O O . PHE B 1 67 ? -58.160 28.550 -1.132 1.00 31.36 67 PHE B O 1
ATOM 2248 N N . PRO B 1 68 ? -59.935 28.015 -2.423 1.00 32.50 68 PRO B N 1
ATOM 2249 C CA . PRO B 1 68 ? -60.293 26.842 -1.599 1.00 33.53 68 PRO B CA 1
ATOM 2250 C C . PRO B 1 68 ? -59.163 25.822 -1.539 1.00 35.01 68 PRO B C 1
ATOM 2251 O O . PRO B 1 68 ? -58.519 25.554 -2.558 1.00 34.87 68 PRO B O 1
ATOM 2255 N N . MET B 1 69 ? -58.909 25.268 -0.354 1.00 36.69 69 MET B N 1
ATOM 2256 C CA . MET B 1 69 ? -57.841 24.276 -0.199 1.00 39.23 69 MET B CA 1
ATOM 2257 C C . MET B 1 69 ? -58.120 23.011 -1.000 1.00 39.35 69 MET B C 1
ATOM 2258 O O . MET B 1 69 ? -57.243 22.175 -1.214 1.00 39.66 69 MET B O 1
ATOM 2263 N N . THR B 1 70 ? -59.352 22.920 -1.473 1.00 39.94 70 THR B N 1
ATOM 2264 C CA . THR B 1 70 ? -59.904 21.726 -2.045 1.00 40.61 70 THR B CA 1
ATOM 2265 C C . THR B 1 70 ? -59.893 21.725 -3.594 1.00 41.14 70 THR B C 1
ATOM 2266 O O . THR B 1 70 ? -60.257 20.724 -4.220 1.00 40.77 70 THR B O 1
ATOM 2270 N N . ASP B 1 71 ? -59.463 22.841 -4.196 1.00 41.48 71 ASP B N 1
ATOM 2271 C CA . ASP B 1 71 ? -59.381 22.985 -5.654 1.00 41.80 71 ASP B CA 1
ATOM 2272 C C . ASP B 1 71 ? -58.590 21.840 -6.283 1.00 42.50 71 ASP B C 1
ATOM 2273 O O . ASP B 1 71 ? -57.511 21.488 -5.806 1.00 42.08 71 ASP B O 1
ATOM 2278 N N . ASP B 1 72 ? -59.152 21.249 -7.334 1.00 43.52 72 ASP B N 1
ATOM 2279 C CA . ASP B 1 72 ? -58.374 20.405 -8.241 1.00 44.88 72 ASP B CA 1
ATOM 2280 C C . ASP B 1 72 ? -57.654 21.335 -9.221 1.00 45.31 72 ASP B C 1
ATOM 2281 O O . ASP B 1 72 ? -57.917 22.548 -9.233 1.00 45.21 72 ASP B O 1
ATOM 2286 N N . ARG B 1 73 ? -56.750 20.785 -10.029 1.00 45.90 73 ARG B N 1
ATOM 2287 C CA . ARG B 1 73 ? -55.927 21.623 -10.912 1.00 46.46 73 ARG B CA 1
ATOM 2288 C C . ARG B 1 73 ? -56.736 22.587 -11.794 1.00 45.79 73 ARG B C 1
ATOM 2289 O O . ARG B 1 73 ? -56.329 23.721 -11.993 1.00 45.66 73 ARG B O 1
ATOM 2297 N N . ASP B 1 74 ? -57.890 22.141 -12.282 1.00 45.29 74 ASP B N 1
ATOM 2298 C CA . ASP B 1 74 ? -58.731 22.959 -13.164 1.00 44.76 74 ASP B CA 1
ATOM 2299 C C . ASP B 1 74 ? -59.446 24.125 -12.461 1.00 43.96 74 ASP B C 1
ATOM 2300 O O . ASP B 1 74 ? -59.568 25.212 -13.032 1.00 43.58 74 ASP B O 1
ATOM 2305 N N . GLU B 1 75 ? -59.934 23.883 -11.242 1.00 42.81 75 GLU B N 1
ATOM 2306 C CA . GLU B 1 75 ? -60.593 24.915 -10.434 1.00 41.76 75 GLU B CA 1
ATOM 2307 C C . GLU B 1 75 ? -59.589 25.935 -9.915 1.00 40.69 75 GLU B C 1
ATOM 2308 O O . GLU B 1 75 ? -59.902 27.115 -9.792 1.00 40.80 75 GLU B O 1
ATOM 2314 N N . LEU B 1 76 ? -58.391 25.466 -9.590 1.00 39.57 76 LEU B N 1
ATOM 2315 C CA . LEU B 1 76 ? -57.306 26.349 -9.183 1.00 38.47 76 LEU B CA 1
ATOM 2316 C C . LEU B 1 76 ? -56.954 27.285 -10.330 1.00 37.82 76 LEU B C 1
ATOM 2317 O O . LEU B 1 76 ? -56.850 28.495 -10.141 1.00 37.07 76 LEU B O 1
ATOM 2322 N N . GLU B 1 77 ? -56.789 26.713 -11.518 1.00 37.44 77 GLU B N 1
ATOM 2323 C CA . GLU B 1 77 ? -56.470 27.492 -12.703 1.00 37.36 77 GLU B CA 1
ATOM 2324 C C . GLU B 1 77 ? -57.547 28.553 -12.954 1.00 36.60 77 GLU B C 1
ATOM 2325 O O . GLU B 1 77 ? -57.246 29.716 -13.256 1.00 36.63 77 GLU B O 1
ATOM 2331 N N . SER B 1 78 ? -58.800 28.153 -12.786 1.00 35.33 78 SER B N 1
ATOM 2332 C CA . SER B 1 78 ? -59.925 29.053 -12.984 1.00 34.82 78 SER B CA 1
ATOM 2333 C C . SER B 1 78 ? -60.015 30.138 -11.900 1.00 33.63 78 SER B C 1
ATOM 2334 O O . SER B 1 78 ? -60.443 31.261 -12.177 1.00 32.88 78 SER B O 1
ATOM 2337 N N . HIS B 1 79 ? -59.612 29.805 -10.673 1.00 32.25 79 HIS B N 1
ATOM 2338 C CA . HIS B 1 79 ? -59.523 30.806 -9.611 1.00 31.87 79 HIS B CA 1
ATOM 2339 C C . HIS B 1 79 ? -58.354 31.789 -9.790 1.00 31.02 79 HIS B C 1
ATOM 2340 O O . HIS B 1 79 ? -58.434 32.912 -9.337 1.00 31.14 79 HIS B O 1
ATOM 2347 N N . TRP B 1 80 ? -57.279 31.377 -10.457 1.00 30.81 80 TRP B N 1
ATOM 2348 C CA . TRP B 1 80 ? -56.230 32.341 -10.819 1.00 29.74 80 TRP B CA 1
ATOM 2349 C C . TRP B 1 80 ? -56.673 33.275 -11.953 1.00 29.89 80 TRP B C 1
ATOM 2350 O O . TRP B 1 80 ? -56.350 34.458 -11.949 1.00 29.48 80 TRP B O 1
ATOM 2361 N N . ASP B 1 81 ? -57.457 32.741 -12.887 1.00 29.59 81 ASP B N 1
ATOM 2362 C CA . ASP B 1 81 ? -58.077 33.550 -13.926 1.00 30.18 81 ASP B CA 1
ATOM 2363 C C . ASP B 1 81 ? -58.875 34.726 -13.369 1.00 29.68 81 ASP B C 1
ATOM 2364 O O . ASP B 1 81 ? -58.685 35.868 -13.803 1.00 29.34 81 ASP B O 1
ATOM 2369 N N . SER B 1 82 ? -59.756 34.460 -12.411 1.00 29.29 82 SER B N 1
ATOM 2370 C CA . SER B 1 82 ? -60.605 35.517 -11.896 1.00 29.66 82 SER B CA 1
ATOM 2371 C C . SER B 1 82 ? -59.850 36.454 -10.943 1.00 29.51 82 SER B C 1
ATOM 2372 O O . SER B 1 82 ? -60.188 37.632 -10.852 1.00 29.53 82 SER B O 1
ATOM 2375 N N . ALA B 1 83 ? -58.816 35.939 -10.264 1.00 28.85 83 ALA B N 1
ATOM 2376 C CA . ALA B 1 83 ? -57.901 36.793 -9.490 1.00 28.38 83 ALA B CA 1
ATOM 2377 C C . ALA B 1 83 ? -57.252 37.834 -10.407 1.00 27.79 83 ALA B C 1
ATOM 2378 O O . ALA B 1 83 ? -57.223 39.016 -10.096 1.00 26.89 83 ALA B O 1
ATOM 2380 N N . ALA B 1 84 ? -56.747 37.374 -11.549 1.00 28.29 84 ALA B N 1
ATOM 2381 C CA . ALA B 1 84 ? -56.124 38.247 -12.538 1.00 28.81 84 ALA B CA 1
ATOM 2382 C C . ALA B 1 84 ? -57.120 39.258 -13.122 1.00 29.31 84 ALA B C 1
ATOM 2383 O O . ALA B 1 84 ? -56.757 40.400 -13.397 1.00 29.36 84 ALA B O 1
ATOM 2385 N N . ARG B 1 85 ? -58.371 38.841 -13.295 1.00 30.11 85 ARG B N 1
ATOM 2386 C CA . ARG B 1 85 ? -59.418 39.748 -13.771 1.00 31.03 85 ARG B CA 1
ATOM 2387 C C . ARG B 1 85 ? -59.709 40.876 -12.770 1.00 31.03 85 ARG B C 1
ATOM 2388 O O . ARG B 1 85 ? -59.861 42.024 -13.173 1.00 30.99 85 ARG B O 1
ATOM 2396 N N . MET B 1 86 ? -59.775 40.562 -11.475 1.00 31.28 86 MET B N 1
ATOM 2397 C CA . MET B 1 86 ? -59.994 41.612 -10.476 1.00 32.09 86 MET B CA 1
ATOM 2398 C C . MET B 1 86 ? -58.779 42.552 -10.313 1.00 30.87 86 MET B C 1
ATOM 2399 O O . MET B 1 86 ? -58.945 43.765 -10.097 1.00 30.28 86 MET B O 1
ATOM 2404 N N . VAL B 1 87 ? -57.574 41.990 -10.432 1.00 29.69 87 VAL B N 1
ATOM 2405 C CA . VAL B 1 87 ? -56.347 42.784 -10.406 1.00 28.35 87 VAL B CA 1
ATOM 2406 C C . VAL B 1 87 ? -56.235 43.697 -11.646 1.00 28.36 87 VAL B C 1
ATOM 2407 O O . VAL B 1 87 ? -55.915 44.875 -11.509 1.00 28.04 87 VAL B O 1
ATOM 2411 N N . ALA B 1 88 ? -56.506 43.144 -12.832 1.00 28.31 88 ALA B N 1
ATOM 2412 C CA . ALA B 1 88 ? -56.397 43.878 -14.111 1.00 28.94 88 ALA B CA 1
ATOM 2413 C C . ALA B 1 88 ? -57.402 45.029 -14.244 1.00 28.99 88 ALA B C 1
ATOM 2414 O O . ALA B 1 88 ? -57.154 45.993 -14.975 1.00 28.48 88 ALA B O 1
ATOM 2416 N N . ALA B 1 89 ? -58.522 44.905 -13.534 1.00 29.41 89 ALA B N 1
ATOM 2417 C CA . ALA B 1 89 ? -59.550 45.948 -13.474 1.00 29.69 89 ALA B CA 1
ATOM 2418 C C . ALA B 1 89 ? -58.994 47.172 -12.741 1.00 29.72 89 ALA B C 1
ATOM 2419 O O . ALA B 1 89 ? -59.273 48.313 -13.110 1.00 29.42 89 ALA B O 1
ATOM 2421 N N . GLU B 1 90 ? -58.214 46.918 -11.695 1.00 29.80 90 GLU B N 1
ATOM 2422 C CA . GLU B 1 90 ? -57.504 47.978 -10.989 1.00 30.20 90 GLU B CA 1
ATOM 2423 C C . GLU B 1 90 ? -56.461 48.641 -11.907 1.00 30.24 90 GLU B C 1
ATOM 2424 O O . GLU B 1 90 ? -56.504 49.857 -12.103 1.00 30.07 90 GLU B O 1
ATOM 2430 N N . LEU B 1 91 ? -55.554 47.850 -12.485 1.00 30.10 91 LEU B N 1
ATOM 2431 C CA . LEU B 1 91 ? -54.525 48.385 -13.399 1.00 30.86 91 LEU B CA 1
ATOM 2432 C C . LEU B 1 91 ? -55.122 49.148 -14.613 1.00 31.70 91 LEU B C 1
ATOM 2433 O O . LEU B 1 91 ? -54.556 50.137 -15.080 1.00 31.84 91 LEU B O 1
ATOM 2438 N N . GLU B 1 92 ? -56.255 48.670 -15.123 1.00 32.26 92 GLU B N 1
ATOM 2439 C CA . GLU B 1 92 ? -56.967 49.340 -16.224 1.00 32.66 92 GLU B CA 1
ATOM 2440 C C . GLU B 1 92 ? -57.423 50.740 -15.851 1.00 32.17 92 GLU B C 1
ATOM 2441 O O . GLU B 1 92 ? -57.494 51.619 -16.705 1.00 33.17 92 GLU B O 1
ATOM 2447 N N . ASP B 1 93 ? -57.734 50.944 -14.580 1.00 31.78 93 ASP B N 1
ATOM 2448 C CA . ASP B 1 93 ? -58.127 52.253 -14.079 1.00 31.33 93 ASP B CA 1
ATOM 2449 C C . ASP B 1 93 ? -56.963 53.091 -13.529 1.00 31.45 93 ASP B C 1
ATOM 2450 O O . ASP B 1 93 ? -57.188 54.089 -12.840 1.00 31.13 93 ASP B O 1
ATOM 2455 N N . GLY B 1 94 ? -55.730 52.691 -13.845 1.00 31.12 94 GLY B N 1
ATOM 2456 C CA . GLY B 1 94 ? -54.536 53.478 -13.503 1.00 30.66 94 GLY B CA 1
ATOM 2457 C C . GLY B 1 94 ? -53.966 53.269 -12.105 1.00 30.77 94 GLY B C 1
ATOM 2458 O O . GLY B 1 94 ? -53.074 54.012 -11.691 1.00 30.87 94 GLY B O 1
ATOM 2459 N N . ARG B 1 95 ? -54.461 52.258 -11.380 1.00 29.93 95 ARG B N 1
ATOM 2460 C CA . ARG B 1 95 ? -54.077 52.047 -9.982 1.00 29.73 95 ARG B CA 1
ATOM 2461 C C . ARG B 1 95 ? -53.140 50.843 -9.819 1.00 28.92 95 ARG B C 1
ATOM 2462 O O . ARG B 1 95 ? -53.483 49.726 -10.223 1.00 28.56 95 ARG B O 1
ATOM 2470 N N . ASP B 1 96 ? -51.971 51.098 -9.222 1.00 27.89 96 ASP B N 1
ATOM 2471 C CA . ASP B 1 96 ? -50.963 50.075 -8.906 1.00 26.74 96 ASP B CA 1
ATOM 2472 C C . ASP B 1 96 ? -51.527 49.098 -7.899 1.00 25.71 96 ASP B C 1
ATOM 2473 O O . ASP B 1 96 ? -52.259 49.502 -6.992 1.00 25.62 96 ASP B O 1
ATOM 2478 N N . VAL B 1 97 ? -51.181 47.823 -8.059 1.00 24.89 97 VAL B N 1
ATOM 2479 C CA . VAL B 1 97 ? -51.593 46.790 -7.115 1.00 23.31 97 VAL B CA 1
ATOM 2480 C C . VAL B 1 97 ? -50.359 46.094 -6.548 1.00 22.79 97 VAL B C 1
ATOM 2481 O O . VAL B 1 97 ? -49.527 45.585 -7.288 1.00 22.61 97 VAL B O 1
ATOM 2485 N N . ALA B 1 98 ? -50.256 46.058 -5.229 1.00 22.10 98 ALA B N 1
ATOM 2486 C CA . ALA B 1 98 ? -49.186 45.310 -4.586 1.00 22.21 98 ALA B CA 1
ATOM 2487 C C . ALA B 1 98 ? -49.709 43.938 -4.159 1.00 22.21 98 ALA B C 1
ATOM 2488 O O . ALA B 1 98 ? -50.608 43.821 -3.307 1.00 21.94 98 ALA B O 1
ATOM 2490 N N . PHE B 1 99 ? -49.160 42.907 -4.783 1.00 21.84 99 PHE B N 1
ATOM 2491 C CA . PHE B 1 99 ? -49.447 41.540 -4.396 1.00 22.63 99 PHE B CA 1
ATOM 2492 C C . PHE B 1 99 ? -48.465 41.206 -3.266 1.00 22.80 99 PHE B C 1
ATOM 2493 O O . PHE B 1 99 ? -47.251 41.095 -3.511 1.00 22.33 99 PHE B O 1
ATOM 2501 N N . ILE B 1 100 ? -48.970 41.082 -2.031 1.00 22.22 100 ILE B N 1
ATOM 2502 C CA . ILE B 1 100 ? -48.100 40.749 -0.898 1.00 22.47 100 ILE B CA 1
ATOM 2503 C C . ILE B 1 100 ? -47.862 39.255 -0.734 1.00 23.41 100 ILE B C 1
ATOM 2504 O O . ILE B 1 100 ? -48.772 38.435 -0.923 1.00 23.09 100 ILE B O 1
ATOM 2509 N N . THR B 1 101 ? -46.612 38.923 -0.414 1.00 23.10 101 THR B N 1
ATOM 2510 C CA . THR B 1 101 ? -46.143 37.553 -0.339 1.00 23.45 101 THR B CA 1
ATOM 2511 C C . THR B 1 101 ? -45.342 37.428 0.932 1.00 22.57 101 THR B C 1
ATOM 2512 O O . THR B 1 101 ? -44.409 38.205 1.171 1.00 22.52 101 THR B O 1
ATOM 2516 N N . LEU B 1 102 ? -45.711 36.453 1.749 1.00 21.71 102 LEU B N 1
ATOM 2517 C CA . LEU B 1 102 ? -44.883 35.987 2.848 1.00 20.81 102 LEU B CA 1
ATOM 2518 C C . LEU B 1 102 ? -43.420 35.814 2.379 1.00 20.16 102 LEU B C 1
ATOM 2519 O O . LEU B 1 102 ? -43.169 35.203 1.338 1.00 19.26 102 LEU B O 1
ATOM 2524 N N . GLY B 1 103 ? -42.470 36.340 3.147 1.00 19.03 103 GLY B N 1
ATOM 2525 C CA . GLY B 1 103 ? -41.062 36.149 2.825 1.00 18.77 103 GLY B CA 1
ATOM 2526 C C . GLY B 1 103 ? -40.656 36.933 1.595 1.00 18.84 103 GLY B C 1
ATOM 2527 O O . GLY B 1 103 ? -40.756 38.155 1.562 1.00 18.40 103 GLY B O 1
ATOM 2528 N N . ASP B 1 104 ? -40.193 36.203 0.591 1.00 19.56 104 ASP B N 1
ATOM 2529 C CA . ASP B 1 104 ? -39.722 36.753 -0.666 1.00 19.93 104 ASP B CA 1
ATOM 2530 C C . ASP B 1 104 ? -40.639 36.265 -1.816 1.00 20.40 104 ASP B C 1
ATOM 2531 O O . ASP B 1 104 ? -41.057 35.111 -1.827 1.00 19.80 104 ASP B O 1
ATOM 2536 N N . PRO B 1 105 ? -40.932 37.146 -2.794 1.00 20.63 105 PRO B N 1
ATOM 2537 C CA . PRO B 1 105 ? -41.831 36.800 -3.908 1.00 21.25 105 PRO B CA 1
ATOM 2538 C C . PRO B 1 105 ? -41.271 35.818 -4.955 1.00 21.83 105 PRO B C 1
ATOM 2539 O O . PRO B 1 105 ? -42.004 35.421 -5.849 1.00 22.81 105 PRO B O 1
ATOM 2543 N N . SER B 1 106 ? -40.006 35.416 -4.861 1.00 22.05 106 SER B N 1
ATOM 2544 C CA . SER B 1 106 ? -39.454 34.513 -5.874 1.00 22.70 106 SER B CA 1
ATOM 2545 C C . SER B 1 106 ? -39.360 33.063 -5.385 1.00 23.14 106 SER B C 1
ATOM 2546 O O . SER B 1 106 ? -39.021 32.166 -6.156 1.00 23.20 106 SER B O 1
ATOM 2549 N N . ILE B 1 107 ? -39.692 32.849 -4.110 1.00 23.04 107 ILE B N 1
ATOM 2550 C CA . ILE B 1 107 ? -39.504 31.560 -3.437 1.00 23.59 107 ILE B CA 1
ATOM 2551 C C . ILE B 1 107 ? -40.867 30.973 -3.051 1.00 23.40 107 ILE B C 1
ATOM 2552 O O . ILE B 1 107 ? -41.434 31.371 -2.042 1.00 22.72 107 ILE B O 1
ATOM 2557 N N . TYR B 1 108 ? -41.394 30.062 -3.881 1.00 23.36 108 TYR B N 1
ATOM 2558 C CA . TYR B 1 108 ? -42.721 29.442 -3.671 1.00 23.95 108 TYR B CA 1
ATOM 2559 C C . TYR B 1 108 ? -43.831 30.410 -3.267 1.00 24.25 108 TYR B C 1
ATOM 2560 O O . TYR B 1 108 ? -44.635 30.107 -2.395 1.00 23.94 108 TYR B O 1
ATOM 2569 N N . SER B 1 109 ? -43.910 31.560 -3.923 1.00 24.57 109 SER B N 1
ATOM 2570 C CA . SER B 1 109 ? -44.862 32.574 -3.486 1.00 25.18 109 SER B CA 1
ATOM 2571 C C . SER B 1 109 ? -46.254 32.545 -4.140 1.00 26.25 109 SER B C 1
ATOM 2572 O O . SER B 1 109 ? -47.172 33.190 -3.641 1.00 27.72 109 SER B O 1
ATOM 2575 N N . THR B 1 110 ? -46.406 31.827 -5.245 1.00 26.33 110 THR B N 1
ATOM 2576 C CA . THR B 1 110 ? -47.610 31.902 -6.116 1.00 27.02 110 THR B CA 1
ATOM 2577 C C . THR B 1 110 ? -47.678 33.163 -6.985 1.00 26.93 110 THR B C 1
ATOM 2578 O O . THR B 1 110 ? -48.542 33.267 -7.868 1.00 26.37 110 THR B O 1
ATOM 2582 N N . PHE B 1 111 ? -46.745 34.093 -6.769 1.00 27.03 111 PHE B N 1
ATOM 2583 C CA . PHE B 1 111 ? -46.703 35.318 -7.561 1.00 26.91 111 PHE B CA 1
ATOM 2584 C C . PHE B 1 111 ? -46.703 35.070 -9.068 1.00 27.18 111 PHE B C 1
ATOM 2585 O O . PHE B 1 111 ? -47.404 35.793 -9.782 1.00 27.12 111 PHE B O 1
ATOM 2593 N N . SER B 1 112 ? -45.974 34.058 -9.555 1.00 26.96 112 SER B N 1
ATOM 2594 C CA . SER B 1 112 ? -45.912 33.857 -11.015 1.00 27.87 112 SER B CA 1
ATOM 2595 C C . SER B 1 112 ? -47.231 33.476 -11.690 1.00 27.91 112 SER B C 1
ATOM 2596 O O . SER B 1 112 ? -47.410 33.736 -12.871 1.00 27.15 112 SER B O 1
ATOM 2599 N N . TYR B 1 113 ? -48.141 32.857 -10.934 1.00 27.98 113 TYR B N 1
ATOM 2600 C CA . TYR B 1 113 ? -49.425 32.448 -11.466 1.00 28.10 113 TYR B CA 1
ATOM 2601 C C . TYR B 1 113 ? -50.242 33.680 -11.835 1.00 27.65 113 TYR B C 1
ATOM 2602 O O . TYR B 1 113 ? -50.843 33.727 -12.901 1.00 27.62 113 TYR B O 1
ATOM 2611 N N . LEU B 1 114 ? -50.247 34.673 -10.943 1.00 26.99 114 LEU B N 1
ATOM 2612 C CA . LEU B 1 114 ? -50.859 35.962 -11.225 1.00 26.50 114 LEU B CA 1
ATOM 2613 C C . LEU B 1 114 ? -50.031 36.715 -12.251 1.00 26.42 114 LEU B C 1
ATOM 2614 O O . LEU B 1 114 ? -50.566 37.243 -13.220 1.00 25.76 114 LEU B O 1
ATOM 2619 N N . GLN B 1 115 ? -48.721 36.749 -12.031 1.00 26.76 115 GLN B N 1
ATOM 2620 C CA . GLN B 1 115 ? -47.824 37.512 -12.886 1.00 26.95 115 GLN B CA 1
ATOM 2621 C C . GLN B 1 115 ? -47.914 37.106 -14.377 1.00 27.20 115 GLN B C 1
ATOM 2622 O O . GLN B 1 115 ? -47.986 37.976 -15.241 1.00 26.40 115 GLN B O 1
ATOM 2628 N N . GLN B 1 116 ? -47.910 35.803 -14.668 1.00 28.11 116 GLN B N 1
ATOM 2629 C CA . GLN B 1 116 ? -47.953 35.346 -16.068 1.00 29.38 116 GLN B CA 1
ATOM 2630 C C . GLN B 1 116 ? -49.232 35.869 -16.712 1.00 28.96 116 GLN B C 1
ATOM 2631 O O . GLN B 1 116 ? -49.192 36.364 -17.823 1.00 28.74 116 GLN B O 1
ATOM 2637 N N . ARG B 1 117 ? -50.351 35.770 -15.990 1.00 28.36 117 ARG B N 1
ATOM 2638 C CA . ARG B 1 117 ? -51.655 36.168 -16.518 1.00 28.52 117 ARG B CA 1
ATOM 2639 C C . ARG B 1 117 ? -51.716 37.652 -16.776 1.00 28.24 117 ARG B C 1
ATOM 2640 O O . ARG B 1 117 ? -52.248 38.075 -17.788 1.00 28.18 117 ARG B O 1
ATOM 2648 N N . ILE B 1 118 ? -51.182 38.430 -15.839 1.00 27.99 118 ILE B N 1
ATOM 2649 C CA . ILE B 1 118 ? -51.218 39.881 -15.917 1.00 27.90 118 ILE B CA 1
ATOM 2650 C C . ILE B 1 118 ? -50.324 40.419 -17.062 1.00 28.96 118 ILE B C 1
ATOM 2651 O O . ILE B 1 118 ? -50.699 41.364 -17.757 1.00 29.00 118 ILE B O 1
ATOM 2656 N N . GLU B 1 119 ? -49.167 39.796 -17.273 1.00 29.72 119 GLU B N 1
ATOM 2657 C CA . GLU B 1 119 ? -48.288 40.204 -18.362 1.00 30.98 119 GLU B CA 1
ATOM 2658 C C . GLU B 1 119 ? -48.848 39.778 -19.714 1.00 31.57 119 GLU B C 1
ATOM 2659 O O . GLU B 1 119 ? -48.643 40.477 -20.692 1.00 31.00 119 GLU B O 1
ATOM 2665 N N . ASP B 1 120 ? -49.565 38.648 -19.758 1.00 32.48 120 ASP B N 1
ATOM 2666 C CA . ASP B 1 120 ? -50.232 38.198 -20.985 1.00 34.15 120 ASP B CA 1
ATOM 2667 C C . ASP B 1 120 ? -51.362 39.145 -21.393 1.00 34.73 120 ASP B C 1
ATOM 2668 O O . ASP B 1 120 ? -51.644 39.296 -22.571 1.00 35.34 120 ASP B O 1
ATOM 2673 N N . MET B 1 121 ? -51.992 39.781 -20.408 1.00 35.27 121 MET B N 1
ATOM 2674 C CA . MET B 1 121 ? -52.995 40.819 -20.646 1.00 35.80 121 MET B CA 1
ATOM 2675 C C . MET B 1 121 ? -52.366 42.176 -20.996 1.00 35.82 121 MET B C 1
ATOM 2676 O O . MET B 1 121 ? -53.069 43.187 -21.076 1.00 36.49 121 MET B O 1
ATOM 2681 N N . GLY B 1 122 ? -51.047 42.201 -21.182 1.00 35.55 122 GLY B N 1
ATOM 2682 C CA . GLY B 1 122 ? -50.333 43.405 -21.619 1.00 34.82 122 GLY B CA 1
ATOM 2683 C C . GLY B 1 122 ? -49.951 44.402 -20.541 1.00 34.59 122 GLY B C 1
ATOM 2684 O O . GLY B 1 122 ? -49.554 45.527 -20.857 1.00 34.35 122 GLY B O 1
ATOM 2685 N N . PHE B 1 123 ? -50.066 44.011 -19.268 1.00 33.69 123 PHE B N 1
ATOM 2686 C CA . PHE B 1 123 ? -49.659 44.901 -18.177 1.00 32.96 123 PHE B CA 1
ATOM 2687 C C . PHE B 1 123 ? -48.227 44.649 -17.734 1.00 32.82 123 PHE B C 1
ATOM 2688 O O . PHE B 1 123 ? -47.663 43.584 -17.987 1.00 32.89 123 PHE B O 1
ATOM 2696 N N . LYS B 1 124 ? -47.662 45.658 -17.078 1.00 32.43 124 LYS B N 1
ATOM 2697 C CA . LYS B 1 124 ? -46.306 45.623 -16.565 1.00 32.31 124 LYS B CA 1
ATOM 2698 C C . LYS B 1 124 ? -46.264 45.218 -15.101 1.00 31.32 124 LYS B C 1
ATOM 2699 O O . LYS B 1 124 ? -47.198 45.459 -14.335 1.00 30.44 124 LYS B O 1
ATOM 2705 N N . THR B 1 125 ? -45.148 44.600 -14.746 1.00 30.60 125 THR B N 1
ATOM 2706 C CA . THR B 1 125 ? -44.993 43.867 -13.497 1.00 30.23 125 THR B CA 1
ATOM 2707 C C . THR B 1 125 ? -43.633 44.238 -12.864 1.00 29.41 125 THR B C 1
ATOM 2708 O O . THR B 1 125 ? -42.671 44.506 -13.589 1.00 29.08 125 THR B O 1
ATOM 2712 N N . GLU B 1 126 ? -43.582 44.293 -11.530 1.00 27.67 126 GLU B N 1
ATOM 2713 C CA . GLU B 1 126 ? -42.350 44.536 -10.774 1.00 27.27 126 GLU B CA 1
ATOM 2714 C C . GLU B 1 126 ? -42.337 43.649 -9.515 1.00 26.12 126 GLU B C 1
ATOM 2715 O O . GLU B 1 126 ? -43.373 43.119 -9.105 1.00 25.92 126 GLU B O 1
ATOM 2721 N N . MET B 1 127 ? -41.168 43.500 -8.909 1.00 24.67 127 MET B N 1
ATOM 2722 C CA . MET B 1 127 ? -41.025 42.702 -7.694 1.00 23.82 127 MET B CA 1
ATOM 2723 C C . MET B 1 127 ? -40.139 43.431 -6.705 1.00 22.34 127 MET B C 1
ATOM 2724 O O . MET B 1 127 ? -39.138 44.034 -7.078 1.00 22.06 127 MET B O 1
ATOM 2729 N N . VAL B 1 128 ? -40.542 43.404 -5.449 1.00 21.27 128 VAL B N 1
ATOM 2730 C CA . VAL B 1 128 ? -39.730 43.880 -4.350 1.00 20.50 128 VAL B CA 1
ATOM 2731 C C . VAL B 1 128 ? -39.301 42.621 -3.562 1.00 20.26 128 VAL B C 1
ATOM 2732 O O . VAL B 1 128 ? -40.156 41.897 -3.034 1.00 20.37 128 VAL B O 1
ATOM 2736 N N . PRO B 1 129 ? -37.981 42.358 -3.476 1.00 19.70 129 PRO B N 1
ATOM 2737 C CA . PRO B 1 129 ? -37.517 41.172 -2.711 1.00 19.42 129 PRO B CA 1
ATOM 2738 C C . PRO B 1 129 ? -37.705 41.299 -1.194 1.00 19.30 129 PRO B C 1
ATOM 2739 O O . PRO B 1 129 ? -37.796 42.410 -0.675 1.00 19.46 129 PRO B O 1
ATOM 2743 N N . GLY B 1 130 ? -37.721 40.168 -0.484 1.00 18.93 130 GLY B N 1
ATOM 2744 C CA . GLY B 1 130 ? -37.750 40.203 0.962 1.00 18.85 130 GLY B CA 1
ATOM 2745 C C . GLY B 1 130 ? -36.834 39.201 1.632 1.00 19.10 130 GLY B C 1
ATOM 2746 O O . GLY B 1 130 ? -36.141 38.432 0.969 1.00 21.08 130 GLY B O 1
ATOM 2747 N N . VAL B 1 131 ? -36.803 39.241 2.953 1.00 19.33 131 VAL B N 1
ATOM 2748 C CA . VAL B 1 131 ? -36.132 38.228 3.750 1.00 19.49 131 VAL B CA 1
ATOM 2749 C C . VAL B 1 131 ? -36.913 36.940 3.545 1.00 19.91 131 VAL B C 1
ATOM 2750 O O . VAL B 1 131 ? -38.100 36.880 3.869 1.00 19.90 131 VAL B O 1
ATOM 2754 N N . THR B 1 132 ? -36.265 35.937 2.956 1.00 19.36 132 THR B N 1
ATOM 2755 C CA . THR B 1 132 ? -36.913 34.651 2.782 1.00 19.72 132 THR B CA 1
ATOM 2756 C C . THR B 1 132 ? -36.917 33.913 4.129 1.00 20.08 132 THR B C 1
ATOM 2757 O O . THR B 1 132 ? -36.056 34.143 4.982 1.00 18.80 132 THR B O 1
ATOM 2761 N N . SER B 1 133 ? -37.902 33.045 4.321 1.00 19.24 133 SER B N 1
ATOM 2762 C CA . SER B 1 133 ? -38.040 32.354 5.587 1.00 19.70 133 SER B CA 1
ATOM 2763 C C . SER B 1 133 ? -36.788 31.549 5.940 1.00 19.04 133 SER B C 1
ATOM 2764 O O . SER B 1 133 ? -36.389 31.522 7.080 1.00 19.54 133 SER B O 1
ATOM 2767 N N . PHE B 1 134 ? -36.176 30.896 4.963 1.00 19.23 134 PHE B N 1
ATOM 2768 C CA . PHE B 1 134 ? -35.055 30.012 5.270 1.00 19.37 134 PHE B CA 1
ATOM 2769 C C . PHE B 1 134 ? -33.775 30.705 5.800 1.00 19.59 134 PHE B C 1
ATOM 2770 O O . PHE B 1 134 ? -33.081 30.146 6.667 1.00 19.54 134 PHE B O 1
ATOM 2778 N N . THR B 1 135 ? -33.495 31.931 5.342 1.00 18.37 135 THR B N 1
ATOM 2779 C CA . THR B 1 135 ? -32.365 32.677 5.909 1.00 18.62 135 THR B CA 1
ATOM 2780 C C . THR B 1 135 ? -32.732 33.261 7.269 1.00 18.29 135 THR B C 1
ATOM 2781 O O . THR B 1 135 ? -31.886 33.371 8.160 1.00 18.85 135 THR B O 1
ATOM 2785 N N . ALA B 1 136 ? -33.998 33.628 7.431 1.00 18.39 136 ALA B N 1
ATOM 2786 C CA . ALA B 1 136 ? -34.497 34.071 8.715 1.00 18.66 136 ALA B CA 1
ATOM 2787 C C . ALA B 1 136 ? -34.446 32.932 9.756 1.00 18.64 136 ALA B C 1
ATOM 2788 O O . ALA B 1 136 ? -34.158 33.179 10.915 1.00 19.33 136 ALA B O 1
ATOM 2790 N N . CYS B 1 137 ? -34.746 31.704 9.339 1.00 19.25 137 CYS B N 1
ATOM 2791 C CA . CYS B 1 137 ? -34.653 30.535 10.225 1.00 19.96 137 CYS B CA 1
ATOM 2792 C C . CYS B 1 137 ? -33.198 30.263 10.597 1.00 20.27 137 CYS B C 1
ATOM 2793 O O . CYS B 1 137 ? -32.895 30.046 11.773 1.00 20.58 137 CYS B O 1
ATOM 2796 N N . ALA B 1 138 ? -32.292 30.326 9.619 1.00 20.69 138 ALA B N 1
ATOM 2797 C CA . ALA B 1 138 ? -30.851 30.211 9.905 1.00 21.54 138 ALA B CA 1
ATOM 2798 C C . ALA B 1 138 ? -30.400 31.250 10.938 1.00 22.15 138 ALA B C 1
ATOM 2799 O O . ALA B 1 138 ? -29.684 30.922 11.897 1.00 22.96 138 ALA B O 1
ATOM 2801 N N . ALA B 1 139 ? -30.841 32.496 10.761 1.00 22.67 139 ALA B N 1
ATOM 2802 C CA . ALA B 1 139 ? -30.499 33.576 11.690 1.00 22.75 139 ALA B CA 1
ATOM 2803 C C . ALA B 1 139 ? -30.951 33.306 13.124 1.00 23.51 139 ALA B C 1
ATOM 2804 O O . ALA B 1 139 ? -30.173 33.444 14.062 1.00 23.16 139 ALA B O 1
ATOM 2806 N N . THR B 1 140 ? -32.216 32.932 13.295 1.00 25.29 140 THR B N 1
ATOM 2807 C CA . THR B 1 140 ? -32.740 32.669 14.636 1.00 26.01 140 THR B CA 1
ATOM 2808 C C . THR B 1 140 ? -32.073 31.466 15.325 1.00 26.61 140 THR B C 1
ATOM 2809 O O . THR B 1 140 ? -31.891 31.473 16.548 1.00 26.98 140 THR B O 1
ATOM 2813 N N . ALA B 1 141 ? -31.680 30.466 14.531 1.00 26.91 141 ALA B N 1
ATOM 2814 C CA . ALA B 1 141 ? -30.915 29.306 15.003 1.00 28.04 141 ALA B CA 1
ATOM 2815 C C . ALA B 1 141 ? -29.420 29.594 15.242 1.00 28.69 141 ALA B C 1
ATOM 2816 O O . ALA B 1 141 ? -28.696 28.725 15.755 1.00 28.94 141 ALA B O 1
ATOM 2818 N N . GLY B 1 142 ? -28.966 30.788 14.855 1.00 28.13 142 GLY B N 1
ATOM 2819 C CA . GLY B 1 142 ? -27.566 31.185 15.016 1.00 28.72 142 GLY B CA 1
ATOM 2820 C C . GLY B 1 142 ? -26.631 30.405 14.120 1.00 28.90 142 GLY B C 1
ATOM 2821 O O . GLY B 1 142 ? -25.494 30.146 14.481 1.00 29.56 142 GLY B O 1
ATOM 2822 N N . ARG B 1 143 ? -27.112 30.050 12.935 1.00 29.20 143 ARG B N 1
ATOM 2823 C CA . ARG B 1 143 ? -26.409 29.144 12.046 1.00 29.88 143 ARG B CA 1
ATOM 2824 C C . ARG B 1 143 ? -26.271 29.729 10.665 1.00 29.83 143 ARG B C 1
ATOM 2825 O O . ARG B 1 143 ? -27.152 30.420 10.160 1.00 29.12 143 ARG B O 1
ATOM 2833 N N . THR B 1 144 ? -25.148 29.407 10.051 1.00 30.21 144 THR B N 1
ATOM 2834 C CA . THR B 1 144 ? -24.861 29.811 8.712 1.00 31.17 144 THR B CA 1
ATOM 2835 C C . THR B 1 144 ? -25.393 28.641 7.867 1.00 30.42 144 THR B C 1
ATOM 2836 O O . THR B 1 144 ? -25.484 27.517 8.375 1.00 29.86 144 THR B O 1
ATOM 2840 N N . LEU B 1 145 ? -25.777 28.897 6.613 1.00 30.22 145 LEU B N 1
ATOM 2841 C CA . LEU B 1 145 ? -26.254 27.833 5.714 1.00 30.36 145 LEU B CA 1
ATOM 2842 C C . LEU B 1 145 ? -25.139 27.233 4.853 1.00 30.87 145 LEU B C 1
ATOM 2843 O O . LEU B 1 145 ? -24.943 26.020 4.847 1.00 31.48 145 LEU B O 1
ATOM 2848 N N . VAL B 1 146 ? -24.423 28.088 4.125 1.00 30.96 146 VAL B N 1
ATOM 2849 C CA . VAL B 1 146 ? -23.404 27.680 3.154 1.00 31.09 146 VAL B CA 1
ATOM 2850 C C . VAL B 1 146 ? -22.258 28.683 3.173 1.00 32.16 146 VAL B C 1
ATOM 2851 O O . VAL B 1 146 ? -22.469 29.890 3.373 1.00 31.74 146 VAL B O 1
ATOM 2855 N N . GLU B 1 147 ? -21.041 28.185 2.962 1.00 33.17 147 GLU B N 1
ATOM 2856 C CA . GLU B 1 147 ? -19.861 29.032 2.849 1.00 34.61 147 GLU B CA 1
ATOM 2857 C C . GLU B 1 147 ? -18.979 28.490 1.747 1.00 34.46 147 GLU B C 1
ATOM 2858 O O . GLU B 1 147 ? -19.153 27.356 1.309 1.00 34.67 147 GLU B O 1
ATOM 2864 N N . GLY B 1 148 ? -18.009 29.293 1.329 1.00 34.61 148 GLY B N 1
ATOM 2865 C CA . GLY B 1 148 ? -17.021 28.879 0.331 1.00 34.68 148 GLY B CA 1
ATOM 2866 C C . GLY B 1 148 ? -17.628 28.172 -0.860 1.00 34.96 148 GLY B C 1
ATOM 2867 O O . GLY B 1 148 ? -18.456 28.742 -1.578 1.00 35.19 148 GLY B O 1
ATOM 2868 N N . ASP B 1 149 ? -17.233 26.916 -1.049 1.00 34.74 149 ASP B N 1
ATOM 2869 C CA . ASP B 1 149 ? -17.608 26.168 -2.247 1.00 34.98 149 ASP B CA 1
ATOM 2870 C C . ASP B 1 149 ? -18.804 25.227 -2.061 1.00 33.68 149 ASP B C 1
ATOM 2871 O O . ASP B 1 149 ? -19.113 24.428 -2.946 1.00 33.84 149 ASP B O 1
ATOM 2876 N N . GLU B 1 150 ? -19.497 25.353 -0.932 1.00 32.91 150 GLU B N 1
ATOM 2877 C CA . GLU B 1 150 ? -20.650 24.492 -0.619 1.00 32.06 150 GLU B CA 1
ATOM 2878 C C . GLU B 1 150 ? -21.871 24.731 -1.500 1.00 30.62 150 GLU B C 1
ATOM 287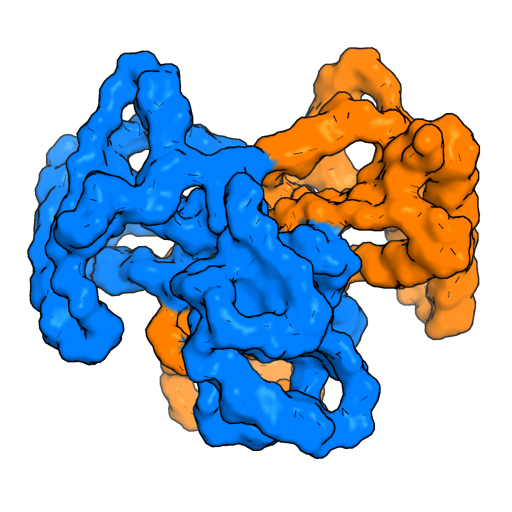9 O O . GLU B 1 150 ? -22.157 25.860 -1.880 1.00 30.87 150 GLU B O 1
ATOM 2885 N N . ILE B 1 151 ? -22.572 23.654 -1.826 1.00 29.63 151 ILE B N 1
ATOM 2886 C CA . ILE B 1 151 ? -23.798 23.708 -2.619 1.00 29.51 151 ILE B CA 1
ATOM 2887 C C . ILE B 1 151 ? -25.037 23.725 -1.694 1.00 28.97 151 ILE B C 1
ATOM 2888 O O . ILE B 1 151 ? -25.131 22.923 -0.766 1.00 28.69 151 ILE B O 1
ATOM 2893 N N . LEU B 1 152 ? -25.963 24.654 -1.947 1.00 27.52 152 LEU B N 1
ATOM 2894 C CA . LEU B 1 152 ? -27.243 24.692 -1.235 1.00 26.82 152 LEU B CA 1
ATOM 2895 C C . LEU B 1 152 ? -28.387 24.131 -2.082 1.00 26.69 152 LEU B C 1
ATOM 2896 O O . LEU B 1 152 ? -28.542 24.477 -3.265 1.00 26.24 152 LEU B O 1
ATOM 2901 N N . LEU B 1 153 ? -29.205 23.289 -1.463 1.00 26.21 153 LEU B N 1
ATOM 2902 C CA . LEU B 1 153 ? -30.389 22.752 -2.120 1.00 25.97 153 LEU B CA 1
ATOM 2903 C C . LEU B 1 153 ? -31.640 23.168 -1.370 1.00 25.65 153 LEU B C 1
ATOM 2904 O O . LEU B 1 153 ? -31.689 23.094 -0.135 1.00 26.02 153 LEU B O 1
ATOM 2909 N N . VAL B 1 154 ? -32.655 23.604 -2.109 1.00 24.88 154 VAL B N 1
ATOM 2910 C CA . VAL B 1 154 ? -33.915 24.009 -1.504 1.00 25.26 154 VAL B CA 1
ATOM 2911 C C . VAL B 1 154 ? -35.013 23.151 -2.112 1.00 26.15 154 VAL B C 1
ATOM 2912 O O . VAL B 1 154 ? -35.169 23.115 -3.348 1.00 25.76 154 VAL B O 1
ATOM 2916 N N . VAL B 1 155 ? -35.753 22.455 -1.241 1.00 26.58 155 VAL B N 1
ATOM 2917 C CA . VAL B 1 155 ? -36.817 21.536 -1.660 1.00 27.30 155 VAL B CA 1
ATOM 2918 C C . VAL B 1 155 ? -38.132 21.825 -0.933 1.00 28.29 155 VAL B C 1
ATOM 2919 O O . VAL B 1 155 ? -38.124 22.213 0.251 1.00 28.00 155 VAL B O 1
ATOM 2923 N N . PRO B 1 156 ? -39.267 21.671 -1.644 1.00 28.71 156 PRO B N 1
ATOM 2924 C CA . PRO B 1 156 ? -40.568 21.833 -1.026 1.00 29.97 156 PRO B CA 1
ATOM 2925 C C . PRO B 1 156 ? -41.173 20.502 -0.572 1.00 31.42 156 PRO B C 1
ATOM 2926 O O . PRO B 1 156 ? -42.294 20.486 -0.080 1.00 31.12 156 PRO B O 1
ATOM 2930 N N . ARG B 1 157 ? -40.426 19.416 -0.734 1.00 33.50 157 ARG B N 1
ATOM 2931 C CA . ARG B 1 157 ? -40.986 18.058 -0.694 1.00 36.24 157 ARG B CA 1
ATOM 2932 C C . ARG B 1 157 ? -39.853 17.062 -0.617 1.00 36.73 157 ARG B C 1
ATOM 2933 O O . ARG B 1 157 ? -38.758 17.321 -1.122 1.00 37.37 157 ARG B O 1
ATOM 2941 N N . VAL B 1 158 ? -40.100 15.911 -0.003 1.00 38.14 158 VAL B N 1
ATOM 2942 C CA . VAL B 1 158 ? -39.146 14.807 -0.107 1.00 38.47 158 VAL B CA 1
ATOM 2943 C C . VAL B 1 158 ? -39.532 13.908 -1.282 1.00 38.80 158 VAL B C 1
ATOM 2944 O O . VAL B 1 158 ? -40.572 13.251 -1.259 1.00 39.43 158 VAL B O 1
ATOM 2948 N N . ASP B 1 159 ? -38.697 13.905 -2.317 1.00 38.53 159 ASP B N 1
ATOM 2949 C CA . ASP B 1 159 ? -38.953 13.082 -3.491 1.00 38.34 159 ASP B CA 1
ATOM 2950 C C . ASP B 1 159 ? -37.697 12.308 -3.908 1.00 38.41 159 ASP B C 1
ATOM 2951 O O . ASP B 1 159 ? -36.658 12.374 -3.243 1.00 38.24 159 ASP B O 1
ATOM 2956 N N . ASP B 1 160 ? -37.802 11.571 -5.006 1.00 38.60 160 ASP B N 1
ATOM 2957 C CA . ASP B 1 160 ? -36.699 10.748 -5.481 1.00 38.60 160 ASP B CA 1
ATOM 2958 C C . ASP B 1 160 ? -35.523 11.577 -5.964 1.00 38.04 160 ASP B C 1
ATOM 2959 O O . ASP B 1 160 ? -34.373 11.185 -5.774 1.00 37.44 160 ASP B O 1
ATOM 2964 N N . ARG B 1 161 ? -35.826 12.710 -6.603 1.00 37.41 161 ARG B N 1
ATOM 2965 C CA . ARG B 1 161 ? -34.806 13.691 -6.974 1.00 36.99 161 ARG B CA 1
ATOM 2966 C C . ARG B 1 161 ? -34.008 14.108 -5.742 1.00 36.82 161 ARG B C 1
ATOM 2967 O O . ARG B 1 161 ? -32.776 14.021 -5.739 1.00 35.77 161 ARG B O 1
ATOM 2975 N N . PHE B 1 162 ? -34.716 14.540 -4.695 1.00 37.14 162 PHE B N 1
ATOM 2976 C CA . PHE B 1 162 ? -34.077 14.900 -3.415 1.00 37.78 162 PHE B CA 1
ATOM 2977 C C . PHE B 1 162 ? -33.086 13.809 -2.965 1.00 38.24 162 PHE B C 1
ATOM 2978 O O . PHE B 1 162 ? -31.902 14.094 -2.755 1.00 37.73 162 PHE B O 1
ATOM 2986 N N . GLU B 1 163 ? -33.558 12.558 -2.896 1.00 38.71 163 GLU B N 1
ATOM 2987 C CA . GLU B 1 163 ? -32.716 11.396 -2.527 1.00 39.63 163 GLU B CA 1
ATOM 2988 C C . GLU B 1 163 ? -31.453 11.182 -3.387 1.00 39.37 163 GLU B C 1
ATOM 2989 O O . GLU B 1 163 ? -30.355 10.998 -2.852 1.00 39.16 163 GLU B O 1
ATOM 2995 N N . ARG B 1 164 ? -31.595 11.194 -4.712 1.00 39.51 164 ARG B N 1
ATOM 2996 C CA . ARG B 1 164 ? -30.423 10.964 -5.566 1.00 39.81 164 ARG B CA 1
ATOM 2997 C C . ARG B 1 164 ? -29.429 12.137 -5.620 1.00 39.33 164 ARG B C 1
ATOM 2998 O O . ARG B 1 164 ? -28.249 11.931 -5.881 1.00 39.19 164 ARG B O 1
ATOM 3006 N N . VAL B 1 165 ? -29.917 13.348 -5.342 1.00 38.77 165 VAL B N 1
ATOM 3007 C CA . VAL B 1 165 ? -29.120 14.589 -5.378 1.00 38.18 165 VAL B CA 1
ATOM 3008 C C . VAL B 1 165 ? -28.357 14.899 -4.071 1.00 37.48 165 VAL B C 1
ATOM 3009 O O . VAL B 1 165 ? -27.311 15.543 -4.103 1.00 36.97 165 VAL B O 1
ATOM 3013 N N . LEU B 1 166 ? -28.859 14.397 -2.943 1.00 37.14 166 LEU B N 1
ATOM 3014 C CA . LEU B 1 166 ? -28.414 14.822 -1.610 1.00 36.95 166 LEU B CA 1
ATOM 3015 C C . LEU B 1 166 ? -26.911 14.727 -1.332 1.00 37.01 166 LEU B C 1
ATOM 3016 O O . LEU B 1 166 ? -26.366 15.557 -0.613 1.00 36.83 166 LEU B O 1
ATOM 3021 N N . ARG B 1 167 ? -26.243 13.725 -1.903 1.00 37.32 167 ARG B N 1
ATOM 3022 C CA . ARG B 1 167 ? -24.843 13.471 -1.581 1.00 37.29 167 ARG B CA 1
ATOM 3023 C C . ARG B 1 167 ? -23.934 14.491 -2.278 1.00 36.75 167 ARG B C 1
ATOM 3024 O O . ARG B 1 167 ? -22.807 14.744 -1.837 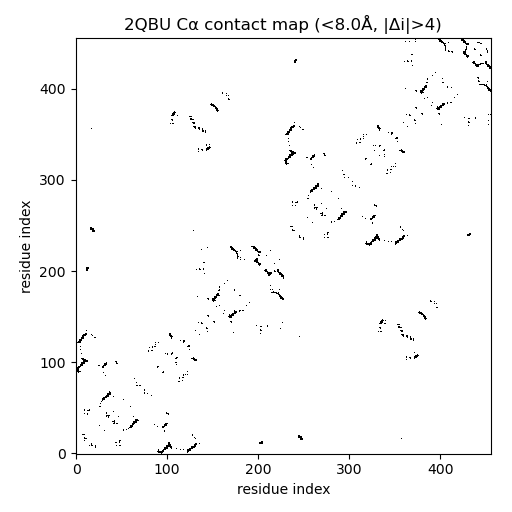1.00 36.28 167 ARG B O 1
ATOM 3032 N N . ASP B 1 168 ? -24.463 15.099 -3.342 1.00 36.20 168 ASP B N 1
ATOM 3033 C CA . ASP B 1 168 ? -23.759 16.123 -4.116 1.00 35.42 168 ASP B CA 1
ATOM 3034 C C . ASP B 1 168 ? -23.980 17.554 -3.599 1.00 35.16 168 ASP B C 1
ATOM 3035 O O . ASP B 1 168 ? -23.507 18.520 -4.209 1.00 35.03 168 ASP B O 1
ATOM 3040 N N . VAL B 1 169 ? -24.691 17.685 -2.472 1.00 34.74 169 VAL B N 1
ATOM 3041 C CA . VAL B 1 169 ? -24.893 18.990 -1.813 1.00 34.07 169 VAL B CA 1
ATOM 3042 C C . VAL B 1 169 ? -24.384 18.977 -0.371 1.00 34.32 169 VAL B C 1
ATOM 3043 O O . VAL B 1 169 ? -24.219 17.906 0.225 1.00 34.55 169 VAL B O 1
ATOM 3047 N N . ASP B 1 170 ? -24.136 20.169 0.176 1.00 33.91 170 ASP B N 1
ATOM 3048 C CA . ASP B 1 170 ? -23.516 20.343 1.491 1.00 33.79 170 ASP B CA 1
ATOM 3049 C C . ASP B 1 170 ? -24.520 20.854 2.510 1.00 33.26 170 ASP B C 1
ATOM 3050 O O . ASP B 1 170 ? -24.338 20.696 3.723 1.00 32.58 170 ASP B O 1
ATOM 3055 N N . ALA B 1 171 ? -25.576 21.481 2.005 1.00 32.56 171 ALA B N 1
ATOM 3056 C CA . ALA B 1 171 ? -26.642 21.982 2.857 1.00 31.74 171 ALA B CA 1
ATOM 3057 C C . ALA B 1 171 ? -27.961 21.906 2.115 1.00 31.31 171 ALA B C 1
ATOM 3058 O O . ALA B 1 171 ? -28.001 21.887 0.878 1.00 30.98 171 ALA B O 1
ATOM 3060 N N . CYS B 1 172 ? -29.041 21.810 2.871 1.00 30.95 172 CYS B N 1
ATOM 3061 C CA . CYS B 1 172 ? -30.344 21.759 2.265 1.00 32.09 172 CYS B CA 1
ATOM 3062 C C . CYS B 1 172 ? -31.415 22.342 3.172 1.00 31.13 172 CYS B C 1
ATOM 3063 O O . CYS B 1 172 ? -31.309 22.309 4.402 1.00 31.14 172 CYS B O 1
ATOM 3066 N N . VAL B 1 173 ? -32.415 22.925 2.527 1.00 30.51 173 VAL B N 1
ATOM 3067 C CA . VAL B 1 173 ? -33.528 23.559 3.177 1.00 29.73 173 VAL B CA 1
ATOM 3068 C C . VAL B 1 173 ? -34.732 22.735 2.764 1.00 30.31 173 VAL B C 1
ATOM 3069 O O . VAL B 1 173 ? -34.933 22.459 1.576 1.00 29.03 173 VAL B O 1
ATOM 3073 N N . ILE B 1 174 ? -35.519 22.331 3.754 1.00 31.02 174 ILE B N 1
ATOM 3074 C CA . ILE B 1 174 ? -36.715 21.566 3.487 1.00 32.27 174 ILE B CA 1
ATOM 3075 C C . ILE B 1 174 ? -37.921 22.387 3.925 1.00 33.90 174 ILE B C 1
ATOM 3076 O O . ILE B 1 174 ? -38.124 22.643 5.112 1.00 33.45 174 ILE B O 1
ATOM 3081 N N . MET B 1 175 ? -38.680 22.840 2.934 1.00 36.10 175 MET B N 1
ATOM 3082 C CA . MET B 1 175 ? -39.917 23.581 3.150 1.00 39.30 175 MET B CA 1
ATOM 3083 C C . MET B 1 175 ? -41.105 22.676 3.507 1.00 41.24 175 MET B C 1
ATOM 3084 O O . MET B 1 175 ? -41.055 21.467 3.270 1.00 41.45 175 MET B O 1
ATOM 3089 N N . LYS B 1 176 ? -42.160 23.279 4.076 1.00 43.85 176 LYS B N 1
ATOM 3090 C CA . LYS B 1 176 ? -43.428 22.597 4.440 1.00 46.21 176 LYS B CA 1
ATOM 3091 C C . LYS B 1 176 ? -43.205 21.423 5.401 1.00 47.67 176 LYS B C 1
ATOM 3092 O O . LYS B 1 176 ? -43.911 20.407 5.344 1.00 47.75 176 LYS B O 1
ATOM 3098 N N . THR B 1 177 ? -42.241 21.587 6.297 1.00 49.57 177 THR B N 1
ATOM 3099 C CA . THR B 1 177 ? -41.633 20.450 6.985 1.00 51.89 177 THR B CA 1
ATOM 3100 C C . THR B 1 177 ? -42.540 19.722 8.015 1.00 53.52 177 THR B C 1
ATOM 3101 O O . THR B 1 177 ? -42.176 18.655 8.523 1.00 53.82 177 THR B O 1
ATOM 3105 N N . SER B 1 178 ? -43.723 20.289 8.278 1.00 55.14 178 SER B N 1
ATOM 3106 C CA . SER B 1 178 ? -44.773 19.619 9.057 1.00 56.89 178 SER B CA 1
ATOM 3107 C C . SER B 1 178 ? -45.400 18.450 8.306 1.00 57.78 178 SER B C 1
ATOM 3108 O O . SER B 1 178 ? -45.894 17.507 8.922 1.00 58.29 178 SER B O 1
ATOM 3111 N N . ARG B 1 179 ? -45.389 18.526 6.979 1.00 58.72 179 ARG B N 1
ATOM 3112 C CA . ARG B 1 179 ? -45.807 17.416 6.129 1.00 59.72 179 ARG B CA 1
ATOM 3113 C C . ARG B 1 179 ? -44.650 16.463 5.814 1.00 59.79 179 ARG B C 1
ATOM 3114 O O . ARG B 1 179 ? -44.876 15.318 5.416 1.00 59.85 179 ARG B O 1
ATOM 3122 N N . HIS B 1 180 ? -43.417 16.946 5.986 1.00 59.95 180 HIS B N 1
ATOM 3123 C CA . HIS B 1 180 ? -42.244 16.338 5.326 1.00 59.84 180 HIS B CA 1
ATOM 3124 C C . HIS B 1 180 ? -41.109 15.859 6.232 1.00 59.49 180 HIS B C 1
ATOM 3125 O O . HIS B 1 180 ? -40.211 15.148 5.773 1.00 59.53 180 HIS B O 1
ATOM 3132 N N . GLY B 1 181 ? -41.169 16.239 7.508 1.00 59.05 181 GLY B N 1
ATOM 3133 C CA . GLY B 1 181 ? -40.139 15.893 8.496 1.00 57.98 181 GLY B CA 1
ATOM 3134 C C . GLY B 1 181 ? -39.764 14.426 8.603 1.00 57.00 181 GLY B C 1
ATOM 3135 O O . GLY B 1 181 ? -38.576 14.096 8.653 1.00 57.00 181 GLY B O 1
ATOM 3136 N N . ARG B 1 182 ? -40.767 13.548 8.634 1.00 56.22 182 ARG B N 1
ATOM 3137 C CA . ARG B 1 182 ? -40.540 12.102 8.825 1.00 55.21 182 ARG B CA 1
ATOM 3138 C C . ARG B 1 182 ? -39.761 11.472 7.663 1.00 54.23 182 ARG B C 1
ATOM 3139 O O . ARG B 1 182 ? -38.715 10.852 7.870 1.00 53.55 182 ARG B O 1
ATOM 3147 N N . ARG B 1 183 ? -40.283 11.640 6.447 1.00 53.22 183 ARG B N 1
ATOM 3148 C CA . ARG B 1 183 ? -39.585 11.224 5.229 1.00 52.35 183 ARG B CA 1
ATOM 3149 C C . ARG B 1 183 ? -38.200 11.871 5.138 1.00 50.89 183 ARG B C 1
ATOM 3150 O O . ARG B 1 183 ? -37.213 11.196 4.816 1.00 50.13 183 ARG B O 1
ATOM 3158 N N . ALA B 1 184 ? -38.135 13.167 5.461 1.00 49.29 184 ALA B N 1
ATOM 3159 C CA . ALA B 1 184 ? -36.880 13.930 5.420 1.00 48.11 184 ALA B CA 1
ATOM 3160 C C . ALA B 1 184 ? -35.813 13.364 6.357 1.00 47.30 184 ALA B C 1
ATOM 3161 O O . ALA B 1 184 ? -34.654 13.192 5.964 1.00 46.93 184 ALA B O 1
ATOM 3163 N N . MET B 1 185 ? -36.211 13.087 7.598 1.00 46.64 185 MET B N 1
ATOM 3164 C CA . MET B 1 185 ? -35.318 12.480 8.586 1.00 46.54 185 MET B CA 1
ATOM 3165 C C . MET B 1 185 ? -34.683 11.203 8.043 1.00 45.90 185 MET B C 1
ATOM 3166 O O . MET B 1 185 ? -33.472 11.024 8.115 1.00 45.76 185 MET B O 1
ATOM 3171 N N . GLU B 1 186 ? -35.514 10.340 7.470 1.00 45.94 186 GLU B N 1
ATOM 3172 C CA . GLU B 1 186 ? -35.068 9.053 6.961 1.00 46.39 186 GLU B CA 1
ATOM 3173 C C . GLU B 1 186 ? -34.045 9.188 5.835 1.00 45.78 186 GLU B C 1
ATOM 3174 O O . GLU B 1 186 ? -32.984 8.570 5.891 1.00 45.56 186 GLU B O 1
ATOM 3180 N N . VAL B 1 187 ? -34.350 10.020 4.837 1.00 45.09 187 VAL B N 1
ATOM 3181 C CA . VAL B 1 187 ? -33.408 10.280 3.746 1.00 44.51 187 VAL B CA 1
ATOM 3182 C C . VAL B 1 187 ? -32.075 10.859 4.242 1.00 44.28 187 VAL B C 1
ATOM 3183 O O . VAL B 1 187 ? -31.010 10.290 3.972 1.00 43.95 187 VAL B O 1
ATOM 3187 N N . VAL B 1 188 ? -32.140 11.978 4.970 1.00 44.08 188 VAL B N 1
ATOM 3188 C CA . VAL B 1 188 ? -30.937 12.703 5.417 1.00 43.87 188 VAL B CA 1
ATOM 3189 C C . VAL B 1 188 ? -30.054 11.873 6.357 1.00 44.10 188 VAL B C 1
ATOM 3190 O O . VAL B 1 188 ? -28.827 11.879 6.243 1.00 43.58 188 VAL B O 1
ATOM 3194 N N . GLU B 1 189 ? -30.689 11.147 7.273 1.00 44.71 189 GLU B N 1
ATOM 3195 C CA . GLU B 1 189 ? -29.959 10.346 8.253 1.00 45.63 189 GLU B CA 1
ATOM 3196 C C . GLU B 1 189 ? -29.286 9.101 7.659 1.00 45.32 189 GLU B C 1
ATOM 3197 O O . GLU B 1 189 ? -28.304 8.610 8.219 1.00 45.55 189 GLU B O 1
ATOM 3203 N N . SER B 1 190 ? -29.776 8.628 6.507 1.00 45.46 190 SER B N 1
ATOM 3204 C CA . SER B 1 190 ? -29.120 7.532 5.759 1.00 45.21 190 SER B CA 1
ATOM 3205 C C . SER B 1 190 ? -27.808 7.967 5.104 1.00 45.04 190 SER B C 1
ATOM 3206 O O . SER B 1 190 ? -27.000 7.119 4.694 1.00 45.44 190 SER B O 1
ATOM 3209 N N . ASP B 1 191 ? -27.612 9.282 4.985 1.00 44.25 191 ASP B N 1
ATOM 3210 C CA . ASP B 1 191 ? -26.382 9.855 4.446 1.00 43.17 191 ASP B CA 1
ATOM 3211 C C . ASP B 1 191 ? -25.267 9.626 5.455 1.00 43.11 191 ASP B C 1
ATOM 3212 O O . ASP B 1 191 ? -25.422 9.997 6.614 1.00 43.02 191 ASP B O 1
ATOM 3217 N N . PRO B 1 192 ? -24.134 9.029 5.017 1.00 43.02 192 PRO B N 1
ATOM 3218 C CA . PRO B 1 192 ? -23.027 8.657 5.915 1.00 42.92 192 PRO B CA 1
ATOM 3219 C C . PRO B 1 192 ? -22.335 9.831 6.624 1.00 42.53 192 PRO B C 1
ATOM 3220 O O . PRO B 1 192 ? -21.791 9.654 7.716 1.00 43.05 192 PRO B O 1
ATOM 3224 N N . ARG B 1 193 ? -22.383 11.021 6.023 1.00 41.97 193 ARG B N 1
ATOM 3225 C CA . ARG B 1 193 ? -21.726 12.218 6.563 1.00 40.93 193 ARG B CA 1
ATOM 3226 C C . ARG B 1 193 ? -22.328 12.655 7.891 1.00 40.50 193 ARG B C 1
ATOM 3227 O O . ARG B 1 193 ? -23.486 12.371 8.178 1.00 40.20 193 ARG B O 1
ATOM 3235 N N . GLY B 1 194 ? -21.541 13.348 8.706 1.00 40.10 194 GLY B N 1
ATOM 3236 C CA . GLY B 1 194 ? -22.099 14.022 9.873 1.00 40.32 194 GLY B CA 1
ATOM 3237 C C . GLY B 1 194 ? -23.014 15.149 9.398 1.00 40.24 194 GLY B C 1
ATOM 3238 O O . GLY B 1 194 ? -22.706 15.823 8.409 1.00 40.04 194 GLY B O 1
ATOM 3239 N N . LYS B 1 195 ? -24.140 15.327 10.088 1.00 40.47 195 LYS B N 1
ATOM 3240 C CA . LYS B 1 195 ? -25.143 16.354 9.759 1.00 40.57 195 LYS B CA 1
ATOM 3241 C C . LYS B 1 195 ? -25.475 17.149 11.004 1.00 40.15 195 LYS B C 1
ATOM 3242 O O . LYS B 1 195 ? -25.432 16.620 12.117 1.00 40.01 195 LYS B O 1
ATOM 3248 N N . ASP B 1 196 ? -25.822 18.417 10.808 1.00 39.65 196 ASP B N 1
ATOM 3249 C CA . ASP B 1 196 ? -26.405 19.250 11.860 1.00 38.90 196 ASP B CA 1
ATOM 3250 C C . ASP B 1 196 ? -27.789 19.627 11.335 1.00 37.18 196 ASP B C 1
ATOM 3251 O O . ASP B 1 196 ? -27.917 20.218 10.253 1.00 36.17 196 ASP B O 1
ATOM 3256 N N . VAL B 1 197 ? -28.825 19.229 12.070 1.00 35.68 197 VAL B N 1
ATOM 3257 C CA . VAL B 1 197 ? -30.203 19.484 11.657 1.00 34.18 197 VAL B CA 1
ATOM 3258 C C . VAL B 1 197 ? -31.013 20.257 12.703 1.00 33.63 197 VAL B C 1
ATOM 3259 O O . VAL B 1 197 ? -31.032 19.909 13.897 1.00 33.38 197 VAL B O 1
ATOM 3263 N N . VAL B 1 198 ? -31.710 21.288 12.226 1.00 32.08 198 VAL B N 1
ATOM 3264 C CA . VAL B 1 198 ? -32.598 22.092 13.059 1.00 31.45 198 VAL B CA 1
ATOM 3265 C C . VAL B 1 198 ? -33.878 22.473 12.297 1.00 30.76 198 VAL B C 1
ATOM 3266 O O . VAL B 1 198 ? -33.849 22.702 11.087 1.00 30.66 198 VAL B O 1
ATOM 3270 N N . SER B 1 199 ? -34.992 22.526 13.015 1.00 29.90 199 SER B N 1
ATOM 3271 C CA . SER B 1 199 ? -36.276 22.919 12.463 1.00 29.16 199 SER B CA 1
ATOM 3272 C C . SER B 1 199 ? -36.794 24.153 13.184 1.00 28.94 199 SER B C 1
ATOM 3273 O O . SER B 1 199 ? -36.613 24.286 14.407 1.00 28.93 199 SER B O 1
ATOM 3276 N N . VAL B 1 200 ? -37.414 25.061 12.422 1.00 27.77 200 VAL B N 1
ATOM 3277 C CA . VAL B 1 200 ? -37.915 26.336 12.954 1.00 27.35 200 VAL B CA 1
ATOM 3278 C C . VAL B 1 200 ? -39.338 26.617 12.463 1.00 27.23 200 VAL B C 1
ATOM 3279 O O . VAL B 1 200 ? -39.600 26.670 11.241 1.00 27.32 200 VAL B O 1
ATOM 3283 N N . ALA B 1 201 ? -40.244 26.801 13.423 1.00 26.72 201 ALA B N 1
ATOM 3284 C CA . ALA B 1 201 ? -41.628 27.174 13.134 1.00 26.56 201 ALA B CA 1
ATOM 3285 C C . ALA B 1 201 ? -41.892 28.600 13.547 1.00 26.14 201 ALA B C 1
ATOM 3286 O O . ALA B 1 201 ? -41.338 29.077 14.536 1.00 25.53 201 ALA B O 1
ATOM 3288 N N . ASN B 1 202 ? -42.742 29.281 12.782 1.00 26.27 202 ASN B N 1
ATOM 3289 C CA . ASN B 1 202 ? -43.182 30.640 13.107 1.00 26.64 202 ASN B CA 1
ATOM 3290 C C . ASN B 1 202 ? -42.018 31.604 13.345 1.00 25.72 202 ASN B C 1
ATOM 3291 O O . ASN B 1 202 ? -42.042 32.429 14.253 1.00 24.45 202 ASN B O 1
ATOM 3296 N N . CYS B 1 203 ? -41.005 31.487 12.496 1.00 25.84 203 CYS B N 1
ATOM 3297 C CA . CYS B 1 203 ? -39.782 32.236 12.651 1.00 25.36 203 CYS B CA 1
ATOM 3298 C C . CYS B 1 203 ? -40.056 33.745 12.651 1.00 25.33 203 CYS B C 1
ATOM 3299 O O . CYS B 1 203 ? -40.774 34.258 11.787 1.00 24.67 203 CYS B O 1
ATOM 3302 N N . SER B 1 204 ? -39.510 34.427 13.662 1.00 25.77 204 SER B N 1
ATOM 3303 C CA . SER B 1 204 ? -39.622 35.887 13.828 1.00 26.87 204 SER B CA 1
ATOM 3304 C C . SER B 1 204 ? -40.964 36.327 14.440 1.00 28.52 204 SER B C 1
ATOM 3305 O O . SER B 1 204 ? -41.206 37.517 14.663 1.00 28.04 204 SER B O 1
ATOM 3308 N N . MET B 1 205 ? -41.841 35.368 14.699 1.00 30.44 205 MET B N 1
ATOM 3309 C CA . MET B 1 205 ? -43.140 35.673 15.305 1.00 33.29 205 MET B CA 1
ATOM 3310 C C . MET B 1 205 ? -43.091 35.404 16.796 1.00 33.54 205 MET B C 1
ATOM 3311 O O . MET B 1 205 ? -42.170 34.764 17.268 1.00 33.55 205 MET B O 1
ATOM 3316 N N . ASP B 1 206 ? -44.103 35.868 17.524 1.00 35.33 206 ASP B N 1
ATOM 3317 C CA . ASP B 1 206 ? -44.187 35.671 18.975 1.00 36.98 206 ASP B CA 1
ATOM 3318 C C . ASP B 1 206 ? -44.089 34.211 19.408 1.00 36.89 206 ASP B C 1
ATOM 3319 O O . ASP B 1 206 ? -43.502 33.916 20.439 1.00 37.60 206 ASP B O 1
ATOM 3324 N N . ASP B 1 207 ? -44.673 33.311 18.622 1.00 36.91 207 ASP B N 1
ATOM 3325 C CA . ASP B 1 207 ? -44.700 31.883 18.954 1.00 36.64 207 ASP B CA 1
ATOM 3326 C C . ASP B 1 207 ? -43.658 31.029 18.217 1.00 35.79 207 ASP B C 1
ATOM 3327 O O . ASP B 1 207 ? -43.853 29.824 18.042 1.00 35.42 207 ASP B O 1
ATOM 3332 N N . GLU B 1 208 ? -42.555 31.658 17.794 1.00 34.85 208 GLU B N 1
ATOM 3333 C CA . GLU B 1 208 ? -41.422 30.949 17.178 1.00 33.99 208 GLU B CA 1
ATOM 3334 C C . GLU B 1 208 ? -40.948 29.757 18.013 1.00 34.02 208 GLU B C 1
ATOM 3335 O O . GLU B 1 208 ? -40.824 29.862 19.226 1.00 33.77 208 GLU B O 1
ATOM 3341 N N . VAL B 1 209 ? -40.670 28.636 17.349 1.00 33.92 209 VAL B N 1
ATOM 3342 C CA . VAL B 1 209 ? -40.151 27.439 18.012 1.00 34.31 209 VAL B CA 1
ATOM 3343 C C . VAL B 1 209 ? -38.915 26.938 17.279 1.00 34.08 209 VAL B C 1
ATOM 3344 O O . VAL B 1 209 ? -38.981 26.607 16.099 1.00 34.28 209 VAL B O 1
ATOM 3348 N N . VAL B 1 210 ? -37.793 26.870 17.984 1.00 34.48 210 VAL B N 1
ATOM 3349 C CA . VAL B 1 210 ? -36.578 26.268 17.433 1.00 34.94 210 VAL B CA 1
ATOM 3350 C C . VAL B 1 210 ? -36.368 24.902 18.069 1.00 35.81 210 VAL B C 1
ATOM 3351 O O . VAL B 1 210 ? -36.292 24.783 19.294 1.00 35.82 210 VAL B O 1
ATOM 3355 N N . GLU B 1 211 ? -36.248 23.878 17.231 1.00 36.55 211 GLU B N 1
ATOM 3356 C CA . GLU B 1 211 ? -36.099 22.520 17.712 1.00 37.52 211 GLU B CA 1
ATOM 3357 C C . GLU B 1 211 ? -35.005 21.783 16.940 1.00 37.98 211 GLU B C 1
ATOM 3358 O O . GLU B 1 211 ? -34.881 21.948 15.728 1.00 37.05 211 GLU B O 1
ATOM 3364 N N . ARG B 1 212 ? -34.204 20.980 17.644 1.00 38.32 212 ARG B N 1
ATOM 3365 C CA . ARG B 1 212 ? -33.222 20.132 16.980 1.00 39.49 212 ARG B CA 1
ATOM 3366 C C . ARG B 1 212 ? -33.954 18.997 16.261 1.00 38.93 212 ARG B C 1
ATOM 3367 O O . ARG B 1 212 ? -35.013 18.537 16.716 1.00 38.62 212 ARG B O 1
ATOM 3375 N N . GLY B 1 213 ? -33.410 18.575 15.122 1.00 38.67 213 GLY B N 1
ATOM 3376 C CA . GLY B 1 213 ? -34.023 17.527 14.319 1.00 38.48 213 GLY B CA 1
ATOM 3377 C C . GLY B 1 213 ? -35.051 18.018 13.315 1.00 38.82 213 GLY B C 1
ATOM 3378 O O . GLY B 1 213 ? -35.040 19.185 12.904 1.00 38.05 213 GLY B O 1
ATOM 3379 N N . PHE B 1 214 ? -35.956 17.122 12.941 1.00 39.13 214 PHE B N 1
ATOM 3380 C CA . PHE B 1 214 ? -36.805 17.305 11.769 1.00 40.15 214 PHE B CA 1
ATOM 3381 C C . PHE B 1 214 ? -38.239 17.785 12.051 1.00 41.28 214 PHE B C 1
ATOM 3382 O O . PHE B 1 214 ? -39.092 17.761 11.158 1.00 41.87 214 PHE B O 1
ATOM 3390 N N . ALA B 1 215 ? -38.497 18.249 13.275 1.00 42.19 215 ALA B N 1
ATOM 3391 C CA . ALA B 1 215 ? -39.846 18.689 13.646 1.00 42.93 215 ALA B CA 1
ATOM 3392 C C . ALA B 1 215 ? -39.867 19.957 14.486 1.00 43.29 215 ALA B C 1
ATOM 3393 O O . ALA B 1 215 ? -38.943 20.217 15.236 1.00 43.49 215 ALA B O 1
ATOM 3395 N N . SER B 1 216 ? -40.930 20.745 14.329 1.00 44.24 216 SER B N 1
ATOM 3396 C CA . SER B 1 216 ? -41.219 21.893 15.188 1.00 45.08 216 SER B CA 1
ATOM 3397 C C . SER B 1 216 ? -42.700 22.274 15.091 1.00 46.10 216 SER B C 1
ATOM 3398 O O . SER B 1 216 ? -43.156 22.797 14.065 1.00 46.80 216 SER B O 1
ATOM 3401 N N . GLY B 1 217 ? -43.452 21.969 16.148 1.00 46.71 217 GLY B N 1
ATOM 3402 C CA . GLY B 1 217 ? -44.840 22.418 16.316 1.00 46.83 217 GLY B CA 1
ATOM 3403 C C . GLY B 1 217 ? -45.945 21.899 15.407 1.00 47.03 217 GLY B C 1
ATOM 3404 O O . GLY B 1 217 ? -47.102 21.868 15.819 1.00 47.63 217 GLY B O 1
ATOM 3405 N N . GLY B 1 218 ? -45.622 21.517 14.174 1.00 46.99 218 GLY B N 1
ATOM 3406 C CA . GLY B 1 218 ? -46.630 20.964 13.255 1.00 46.69 218 GLY B CA 1
ATOM 3407 C C . GLY B 1 218 ? -47.485 21.926 12.428 1.00 46.36 218 GLY B C 1
ATOM 3408 O O . GLY B 1 218 ? -48.320 21.486 11.627 1.00 46.54 218 GLY B O 1
ATOM 3409 N N . GLY B 1 219 ? -47.281 23.231 12.605 1.00 45.63 219 GLY B N 1
ATOM 3410 C CA . GLY B 1 219 ? -47.999 24.246 11.828 1.00 43.98 219 GLY B CA 1
ATOM 3411 C C . GLY B 1 219 ? -47.439 24.420 10.428 1.00 42.96 219 GLY B C 1
ATOM 3412 O O . GLY B 1 219 ? -46.337 23.934 10.115 1.00 43.03 219 GLY B O 1
ATOM 3413 N N . TYR B 1 220 ? -48.188 25.122 9.582 1.00 41.46 220 TYR B N 1
ATOM 3414 C CA . TYR B 1 220 ? -47.789 25.305 8.180 1.00 39.99 220 TYR B CA 1
ATOM 3415 C C . TYR B 1 220 ? -46.411 25.947 8.039 1.00 37.59 220 TYR B C 1
ATOM 3416 O O . TYR B 1 220 ? -45.640 25.556 7.162 1.00 37.62 220 TYR B O 1
ATOM 3425 N N . LEU B 1 221 ? -46.104 26.914 8.903 1.00 34.47 221 LEU B N 1
ATOM 3426 C CA . LEU B 1 221 ? -44.874 27.689 8.757 1.00 31.82 221 LEU B CA 1
ATOM 3427 C C . LEU B 1 221 ? -43.709 27.074 9.509 1.00 29.86 221 LEU B C 1
ATOM 3428 O O . LEU B 1 221 ? -43.293 27.585 10.543 1.00 29.68 221 LEU B O 1
ATOM 3433 N N . ALA B 1 222 ? -43.201 25.971 8.975 1.00 27.22 222 ALA B N 1
ATOM 3434 C CA . ALA B 1 222 ? -42.040 25.296 9.530 1.00 26.06 222 ALA B CA 1
ATOM 3435 C C . ALA B 1 222 ? -41.052 24.901 8.440 1.00 25.08 222 ALA B C 1
ATOM 3436 O O . ALA B 1 222 ? -41.422 24.420 7.354 1.00 23.71 222 ALA B O 1
ATOM 3438 N N . THR B 1 223 ? -39.782 25.111 8.747 1.00 24.56 223 THR B N 1
ATOM 3439 C CA . THR B 1 223 ? -38.714 24.869 7.801 1.00 24.53 223 THR B CA 1
ATOM 3440 C C . THR B 1 223 ? -37.601 24.117 8.524 1.00 24.33 223 THR B C 1
ATOM 3441 O O . THR B 1 223 ? -37.315 24.368 9.693 1.00 23.72 223 THR B O 1
ATOM 3445 N N . THR B 1 224 ? -36.978 23.185 7.820 1.00 25.09 224 THR B N 1
ATOM 3446 C CA . THR B 1 224 ? -35.866 22.416 8.373 1.00 25.49 224 THR B CA 1
ATOM 3447 C C . THR B 1 224 ? -34.588 22.745 7.623 1.00 25.91 224 THR B C 1
ATOM 3448 O O . THR B 1 224 ? -34.588 22.808 6.390 1.00 25.14 224 THR B O 1
ATOM 3452 N N . LEU B 1 225 ? -33.504 22.909 8.383 1.00 26.02 225 LEU B N 1
ATOM 3453 C CA . LEU B 1 225 ? -32.193 23.238 7.842 1.00 26.69 225 LEU B CA 1
ATOM 3454 C C . LEU B 1 225 ? -31.190 22.129 8.123 1.00 27.63 225 LEU B C 1
ATOM 3455 O O . LEU B 1 225 ? -30.985 21.742 9.275 1.00 27.76 225 LEU B O 1
ATOM 3460 N N . VAL B 1 226 ? -30.554 21.648 7.058 1.00 28.41 226 VAL B N 1
ATOM 3461 C CA . VAL B 1 226 ? -29.607 20.560 7.148 1.00 29.23 226 VAL B CA 1
ATOM 3462 C C . VAL B 1 226 ? -28.235 21.041 6.674 1.00 30.37 226 VAL B C 1
ATOM 3463 O O . VAL B 1 226 ? -28.093 21.576 5.576 1.00 29.69 226 VAL B O 1
ATOM 3467 N N . ARG B 1 227 ? -27.228 20.873 7.517 1.00 31.50 227 ARG B N 1
ATOM 3468 C CA . ARG B 1 227 ? -25.866 21.107 7.075 1.00 33.89 227 ARG B CA 1
ATOM 3469 C C . ARG B 1 227 ? -25.021 19.842 7.293 1.00 34.91 227 ARG B C 1
ATOM 3470 O O . ARG B 1 227 ? -25.110 19.201 8.333 1.00 35.00 227 ARG B O 1
ATOM 3478 N N . PHE B 1 228 ? -24.243 19.475 6.277 1.00 36.11 228 PHE B N 1
ATOM 3479 C CA . PHE B 1 228 ? -23.363 18.321 6.334 1.00 36.87 228 PHE B CA 1
ATOM 3480 C C . PHE B 1 228 ? -21.944 18.757 6.706 1.00 37.59 228 PHE B C 1
ATOM 3481 O O . PHE B 1 228 ? -21.351 18.234 7.653 1.00 38.80 228 PHE B O 1
#

Radius of gyration: 21.65 Å; Cα contacts (8 Å, |Δi|>4): 1056; chains: 2; bounding box: 58×54×54 Å

B-factor: mean 35.25, std 10.67, range [15.78, 108.76]

Nearest PDB structures (foldseek):
  2qbu-assembly1_B  TM=9.859E-01  e=3.003E-45  Methanothermobacter thermautotrophicus str. Delta H
  8xj3-assembly1_B  TM=8.691E-01  e=8.399E-19  Akkermansia muciniphila
  2e0k-assembly1_B  TM=8.516E-01  e=3.508E-17  Chlorobaculum tepidum
  2e0k-assembly1_A  TM=8.153E-01  e=3.094E-16  Chlorobaculum tepidum
  2e0n-assembly1_A  TM=8.018E-01  e=3.968E-16  Chlorobaculum tepidum

Secondary structure (DSSP, 8-state):
----EEEEE-BSS-GGGSBHHHHHHHHH-SEEE--B-TT-SS-HHHHHHHHHHHH-SS--EEE--B--S-SSSTTHHHHHHHHHHHHHHHHHTT--EEEEESB-TTBS-SHHHHHHHHHHTT--EEEE----HHHHHHHHTT---B-TT--EEEESS--HHHHHHGGG-SEEEESSHHHHHHHHHHHHHHSSS--EEEEEESTTSTT-EEEES--S---SSEEEEEE-/----EEEEE-BSS-GGGSBHHHHHHHHH-SEEE--B-TT-SS-HHHHHTHHHHHH-SS--EEE--B--TT--HHHHHHHHHHHHHHHHHHHHTT--EEEEESB-TTBS-SHHHHHHHHHHTT--EEEE----HHHHHHHHTT---B-TTPPEEEESS--HHHHHHGGG-SEEEESSHHHHHHHHHHHHHTSSS--EEEEEESTTSTT-EEEESS-SSSSSSEEEEEE-